Protein AF-A0A3B8QXS5-F1 (afdb_monomer_lite)

Secondary structure (DSSP, 8-state):
---SS-TTEE-EEEEEEEEBS-HHHHHHHHHHTT--SSEEE--TTSEEEEEEEEESSGGG-THHHHHHHHHHHHHTSS-BSSSSS---EEEEEESS-EESS-HHHHHHHHHHHHHTTSPPPPPGGGB-SPPPHHHHHHHHHHHHHTHHHHHHHS-GGGSS-TTSB--GGGSTTSTTHHHHHH--SHHHHHHHHTGGG---BSEE-TTTTTSSEEEETTPPP-S-HHHHHHHHHHHHHHHHHHHHHTB-SS--PEEEEEPPS-SS-TTSHHHHHHHHHTSTT-EEHHHHHHHHT--HHHHHHHHHHHHT-TT--GGGEEEEPGGGGTPPTTTTTT-S-S-EEEE-SEEEEE-SSPPBPPTTTPPP--TTTT--HHHHHHHHHHHHHHHHTTSS--

pLDDT: mean 88.72, std 9.4, range [52.22, 97.88]

Structure (mmCIF, N/CA/C/O backbone):
data_AF-A0A3B8QXS5-F1
#
_entry.id   AF-A0A3B8QXS5-F1
#
loop_
_atom_site.group_PDB
_atom_site.id
_atom_site.type_symbol
_atom_site.label_atom_id
_atom_site.label_alt_id
_atom_site.label_comp_id
_atom_site.label_asym_id
_atom_site.label_entity_id
_atom_site.label_seq_id
_atom_site.pdbx_PDB_ins_code
_atom_site.Cartn_x
_atom_site.Cartn_y
_atom_site.Cartn_z
_atom_site.occupancy
_atom_site.B_iso_or_equiv
_atom_site.auth_seq_id
_atom_site.auth_comp_id
_atom_site.auth_asym_id
_atom_site.auth_atom_id
_atom_site.pdbx_PDB_model_num
ATOM 1 N N . MET A 1 1 ? 4.090 -14.523 -16.575 1.00 54.84 1 MET A N 1
ATOM 2 C CA . MET A 1 1 ? 4.438 -14.668 -15.135 1.00 54.84 1 MET A CA 1
ATOM 3 C C . MET A 1 1 ? 3.124 -14.831 -14.377 1.00 54.84 1 MET A C 1
ATOM 5 O O . MET A 1 1 ? 2.117 -14.347 -14.871 1.00 54.84 1 MET A O 1
ATOM 9 N N . THR A 1 2 ? 3.074 -15.548 -13.253 1.00 70.25 2 THR A N 1
ATOM 10 C CA . THR A 1 2 ? 1.849 -15.606 -12.428 1.00 70.25 2 THR A CA 1
ATOM 11 C C . THR A 1 2 ? 1.679 -14.306 -11.641 1.00 70.25 2 THR A C 1
ATOM 13 O O . THR A 1 2 ? 2.674 -13.649 -11.338 1.00 70.25 2 THR A O 1
ATOM 16 N N . SER A 1 3 ? 0.433 -13.942 -11.331 1.00 84.50 3 SER A N 1
ATOM 17 C CA . SER A 1 3 ? 0.091 -12.788 -10.493 1.00 84.50 3 SER A CA 1
ATOM 18 C C . SER A 1 3 ? 0.808 -12.836 -9.138 1.00 84.50 3 SER A C 1
ATOM 20 O O . SER A 1 3 ? 1.150 -13.917 -8.646 1.00 84.50 3 SER A O 1
ATOM 22 N N . PHE A 1 4 ? 1.064 -11.666 -8.544 1.00 89.81 4 PHE A N 1
ATOM 23 C CA . PHE A 1 4 ? 1.736 -11.558 -7.243 1.00 89.81 4 PHE A CA 1
ATOM 24 C C . PHE A 1 4 ? 0.929 -12.249 -6.135 1.00 89.81 4 PHE A C 1
ATOM 26 O O . PHE A 1 4 ? 1.478 -12.956 -5.290 1.00 89.81 4 PHE A O 1
ATOM 33 N N . THR A 1 5 ? -0.388 -12.085 -6.187 1.00 89.62 5 THR A N 1
ATOM 34 C CA . THR A 1 5 ? -1.367 -12.749 -5.334 1.00 89.62 5 THR A CA 1
ATOM 35 C C . THR A 1 5 ? -2.046 -13.897 -6.073 1.00 89.62 5 THR A C 1
ATOM 37 O O . THR A 1 5 ? -2.275 -13.835 -7.282 1.00 89.62 5 THR A O 1
ATOM 40 N N . ASN A 1 6 ? -2.304 -14.997 -5.370 1.00 89.31 6 ASN A N 1
ATOM 41 C CA . ASN A 1 6 ? -3.001 -16.169 -5.894 1.00 89.31 6 ASN A CA 1
ATOM 42 C C . ASN A 1 6 ? -3.631 -16.986 -4.754 1.00 89.31 6 ASN A C 1
ATOM 44 O O . ASN A 1 6 ? -3.495 -16.660 -3.584 1.00 89.31 6 ASN A O 1
ATOM 48 N N . GLU A 1 7 ? -4.312 -18.077 -5.095 1.00 86.94 7 GLU A N 1
ATOM 49 C CA . GLU A 1 7 ? -5.015 -18.952 -4.143 1.00 86.94 7 GLU A CA 1
ATOM 50 C C . GLU A 1 7 ? -4.132 -19.624 -3.075 1.00 86.94 7 GLU A C 1
ATOM 52 O O . GLU A 1 7 ? -4.657 -20.115 -2.077 1.00 86.94 7 GLU A O 1
ATOM 57 N N . ASN A 1 8 ? -2.810 -19.650 -3.263 1.00 87.94 8 ASN A N 1
ATOM 58 C CA . ASN A 1 8 ? -1.859 -20.284 -2.347 1.00 87.94 8 ASN A CA 1
ATOM 59 C C . ASN A 1 8 ? -1.118 -19.279 -1.453 1.00 87.94 8 ASN A C 1
ATOM 61 O O . ASN A 1 8 ? -0.254 -19.689 -0.674 1.00 87.94 8 ASN A O 1
ATOM 65 N N . ASN A 1 9 ? -1.416 -17.982 -1.568 1.00 94.38 9 ASN A N 1
ATOM 66 C CA . ASN A 1 9 ? -0.779 -16.944 -0.770 1.00 94.38 9 ASN A CA 1
ATOM 67 C C . ASN A 1 9 ? -1.780 -15.878 -0.303 1.00 94.38 9 ASN A C 1
ATOM 69 O O . ASN A 1 9 ? -2.916 -15.817 -0.767 1.00 94.38 9 ASN A O 1
ATOM 73 N N . PHE A 1 10 ? -1.384 -15.061 0.673 1.00 95.69 10 PHE A N 1
ATOM 74 C CA . PHE A 1 10 ? -2.225 -13.970 1.171 1.00 95.69 10 PHE A CA 1
ATOM 75 C C . PHE A 1 10 ? -1.403 -12.749 1.579 1.00 95.69 10 PHE A C 1
ATOM 77 O O . PHE A 1 10 ? -0.229 -12.852 1.939 1.00 95.69 10 PHE A O 1
ATOM 84 N N . LEU A 1 11 ? -2.034 -11.576 1.533 1.00 96.75 11 LEU A N 1
ATOM 85 C CA . LEU A 1 11 ? -1.439 -10.324 1.998 1.00 96.75 11 LEU A CA 1
ATOM 86 C C . LEU A 1 11 ? -1.650 -10.145 3.500 1.00 96.75 11 LEU A C 1
ATOM 88 O O . LEU A 1 11 ? -2.571 -10.706 4.091 1.00 96.75 11 LEU A O 1
ATOM 92 N N . THR A 1 12 ? -0.807 -9.326 4.119 1.00 96.50 12 THR A N 1
ATOM 93 C CA . THR A 1 12 ? -0.890 -9.016 5.548 1.00 96.50 12 THR A CA 1
ATOM 94 C C . THR A 1 12 ? -1.002 -7.520 5.774 1.00 96.50 12 THR A C 1
ATOM 96 O O . THR A 1 12 ? -0.506 -6.714 4.980 1.00 96.50 12 THR A O 1
ATOM 99 N N . MET A 1 13 ? -1.668 -7.149 6.865 1.00 96.56 13 MET A N 1
ATOM 100 C CA . MET A 1 13 ? -1.785 -5.766 7.307 1.00 96.56 13 MET A CA 1
ATOM 101 C C . MET A 1 13 ? -1.474 -5.638 8.794 1.00 96.56 13 MET A C 1
ATOM 103 O O . MET A 1 13 ? -1.864 -6.487 9.583 1.00 96.56 13 MET A O 1
ATOM 107 N N . GLY A 1 14 ? -0.784 -4.571 9.180 1.00 94.44 14 GLY A N 1
ATOM 108 C CA . GLY A 1 14 ? -0.747 -4.055 10.546 1.00 94.44 14 GLY A CA 1
ATOM 109 C C . GLY A 1 14 ? -1.665 -2.840 10.685 1.00 94.44 14 GLY A C 1
ATOM 110 O O . GLY A 1 14 ? -1.988 -2.183 9.691 1.00 94.44 14 GLY A O 1
ATOM 111 N N . PHE A 1 15 ? -2.069 -2.533 11.915 1.00 95.12 15 PHE A N 1
ATOM 112 C CA . PHE A 1 15 ? -2.913 -1.380 12.225 1.00 95.12 15 PHE A CA 1
ATOM 113 C C . PHE A 1 15 ? -2.368 -0.633 13.443 1.00 95.12 15 PHE A C 1
ATOM 115 O O . PHE A 1 15 ? -2.095 -1.244 14.474 1.00 95.12 15 PHE A O 1
ATOM 122 N N . GLU A 1 16 ? -2.227 0.682 13.324 1.00 94.50 16 GLU A N 1
ATOM 123 C CA . GLU A 1 16 ? -1.897 1.582 14.429 1.00 94.50 16 GLU A CA 1
ATOM 124 C C . GLU A 1 16 ? -3.163 2.366 14.782 1.00 94.50 16 GLU A C 1
ATOM 126 O O . GLU A 1 16 ? -3.678 3.140 13.973 1.00 94.50 16 GLU A O 1
ATOM 131 N N . TRP A 1 17 ? -3.702 2.126 15.976 1.00 94.38 17 TRP A N 1
ATOM 132 C CA . TRP A 1 17 ? -4.867 2.828 16.501 1.00 94.38 17 TRP A CA 1
ATOM 133 C C . TRP A 1 17 ? -4.411 3.979 17.389 1.00 94.38 17 TRP A C 1
ATOM 135 O O . TRP A 1 17 ? -3.814 3.752 18.438 1.00 94.38 17 TRP A O 1
ATOM 145 N N . GLU A 1 18 ? -4.725 5.213 17.010 1.00 92.62 18 GLU A N 1
ATOM 146 C CA . GLU A 1 18 ? -4.396 6.386 17.820 1.00 92.62 18 GLU A CA 1
ATOM 147 C C . GLU A 1 18 ? -5.633 6.971 18.507 1.00 92.62 18 GLU A C 1
ATOM 149 O O . GLU A 1 18 ? -6.692 7.122 17.893 1.00 92.62 18 GLU A O 1
ATOM 154 N N . ALA A 1 19 ? -5.494 7.414 19.752 1.00 91.31 19 ALA A N 1
ATOM 155 C CA . ALA A 1 19 ? -6.526 8.174 20.442 1.00 91.31 19 ALA A CA 1
ATOM 156 C C . ALA A 1 19 ? -5.936 9.173 21.434 1.00 91.31 19 ALA A C 1
ATOM 158 O O . ALA A 1 19 ? -4.847 9.000 21.975 1.00 91.31 19 ALA A O 1
ATOM 159 N N . SER A 1 20 ? -6.720 10.199 21.745 1.00 90.00 20 SER A N 1
ATOM 160 C CA . SER A 1 20 ? -6.490 10.995 22.947 1.00 90.00 20 SER A CA 1
ATOM 161 C C . SER A 1 20 ? -6.937 10.215 24.177 1.00 90.00 20 SER A C 1
ATOM 163 O O . SER A 1 20 ? -7.995 9.588 24.160 1.00 90.00 20 SER A O 1
ATOM 165 N N . GLY A 1 21 ? -6.143 10.242 25.247 1.00 88.94 21 GLY A N 1
ATOM 166 C CA . GLY A 1 21 ? -6.468 9.519 26.472 1.00 88.94 21 GLY A CA 1
ATOM 167 C C . GLY A 1 21 ? -5.244 9.131 27.291 1.00 88.94 21 GLY A C 1
ATOM 168 O O . GLY A 1 21 ? -4.134 9.609 27.061 1.00 88.94 21 GLY A O 1
ATOM 169 N N . SER A 1 22 ? -5.468 8.267 28.280 1.00 91.69 22 SER A N 1
ATOM 170 C CA . SER A 1 22 ? -4.440 7.799 29.207 1.00 91.69 22 SER A CA 1
ATOM 171 C C . SER A 1 22 ? -3.844 6.469 28.750 1.00 91.69 22 SER A C 1
ATOM 173 O O . SER A 1 22 ? -4.495 5.427 28.824 1.00 91.69 22 SER A O 1
ATOM 175 N N . THR A 1 23 ? -2.559 6.469 28.389 1.00 94.88 23 THR A N 1
ATOM 176 C CA . THR A 1 23 ? -1.793 5.242 28.106 1.00 94.88 23 THR A CA 1
ATOM 177 C C . THR A 1 23 ? -1.853 4.250 29.275 1.00 94.88 23 THR A C 1
ATOM 179 O O . THR A 1 23 ? -1.897 3.038 29.081 1.00 94.88 23 THR A O 1
ATOM 182 N N . THR A 1 24 ? -1.880 4.751 30.514 1.00 95.31 24 THR A N 1
ATOM 183 C CA . THR A 1 24 ? -1.968 3.924 31.729 1.00 95.31 24 THR A CA 1
ATOM 184 C C . THR A 1 24 ? -3.320 3.226 31.854 1.00 95.31 24 THR A C 1
ATOM 186 O O . THR A 1 24 ? -3.377 2.085 32.310 1.00 95.31 24 THR A O 1
ATOM 189 N N . GLU A 1 25 ? -4.405 3.901 31.475 1.00 95.44 25 GLU A N 1
ATOM 190 C CA . GLU A 1 25 ? -5.755 3.331 31.491 1.00 95.44 25 GLU A CA 1
ATOM 191 C C . GLU A 1 25 ? -5.892 2.235 30.435 1.00 95.44 25 GLU A C 1
ATOM 193 O O . GLU A 1 25 ? -6.309 1.130 30.769 1.00 95.44 25 GLU A O 1
ATOM 198 N N . VAL A 1 26 ? -5.418 2.496 29.213 1.00 96.38 26 VAL A N 1
ATOM 199 C CA . VAL A 1 26 ? -5.392 1.511 28.121 1.00 96.38 26 VAL A CA 1
ATOM 200 C C . VAL A 1 26 ? -4.567 0.278 28.501 1.00 96.38 26 VAL A C 1
ATOM 202 O O . VAL A 1 26 ? -5.065 -0.842 28.419 1.00 96.38 26 VAL A O 1
ATOM 205 N N . ARG A 1 27 ? -3.338 0.455 29.014 1.00 97.06 27 ARG A N 1
ATOM 206 C CA . ARG A 1 27 ? -2.502 -0.673 29.475 1.00 97.06 27 ARG A CA 1
ATOM 207 C C . ARG A 1 27 ? -3.154 -1.472 30.602 1.00 97.06 27 ARG A C 1
ATOM 209 O O . ARG A 1 27 ? -2.993 -2.687 30.656 1.00 97.06 27 ARG A O 1
ATOM 216 N N . ARG A 1 28 ? -3.858 -0.803 31.523 1.00 97.19 28 ARG A N 1
ATOM 217 C CA . ARG A 1 28 ? -4.600 -1.477 32.597 1.00 97.19 28 ARG A CA 1
ATOM 218 C C . ARG A 1 28 ? -5.730 -2.321 32.017 1.00 97.19 28 ARG A C 1
ATOM 220 O O . ARG A 1 28 ? -5.799 -3.491 32.355 1.00 97.19 28 ARG A O 1
ATOM 227 N N . ALA A 1 29 ? -6.555 -1.745 31.146 1.00 97.69 29 ALA A N 1
ATOM 228 C CA . ALA A 1 29 ? -7.689 -2.436 30.540 1.00 97.69 29 ALA A CA 1
ATOM 229 C C . ALA A 1 29 ? -7.256 -3.674 29.742 1.00 97.69 29 ALA A C 1
ATOM 231 O O . ALA A 1 29 ? -7.841 -4.737 29.911 1.00 97.69 29 ALA A O 1
ATOM 232 N N . LEU A 1 30 ? -6.191 -3.557 28.941 1.00 97.88 30 LEU A N 1
ATOM 233 C CA . LEU A 1 30 ? -5.631 -4.681 28.185 1.00 97.88 30 LEU A CA 1
ATOM 234 C C . LEU A 1 30 ? -5.125 -5.793 29.109 1.00 97.88 30 LEU A C 1
ATOM 236 O O . LEU A 1 30 ? -5.495 -6.949 28.936 1.00 97.88 30 LEU A O 1
ATOM 240 N N . ARG A 1 31 ? -4.350 -5.445 30.144 1.00 97.12 31 ARG A N 1
ATOM 241 C CA . ARG A 1 31 ? -3.854 -6.425 31.121 1.00 97.12 31 ARG A CA 1
ATOM 242 C C . ARG A 1 31 ? -4.990 -7.109 31.883 1.00 97.12 31 ARG A C 1
ATOM 244 O O . ARG A 1 31 ? -4.930 -8.309 32.112 1.00 97.12 31 ARG A O 1
ATOM 251 N N . ASP A 1 32 ? -6.006 -6.355 32.296 1.00 97.88 32 ASP A N 1
ATOM 252 C CA . ASP A 1 32 ? -7.145 -6.896 33.044 1.00 97.88 32 ASP A CA 1
ATOM 253 C C . ASP A 1 32 ? -8.024 -7.812 32.158 1.00 97.88 32 ASP A C 1
ATOM 255 O O . ASP A 1 32 ? -8.739 -8.664 32.684 1.00 97.88 32 ASP A O 1
ATOM 259 N N . ALA A 1 33 ? -7.928 -7.677 30.829 1.00 97.62 33 ALA A N 1
ATOM 260 C CA . ALA A 1 33 ? -8.548 -8.547 29.829 1.00 97.62 33 ALA A CA 1
ATOM 261 C C . ALA A 1 33 ? -7.629 -9.678 29.314 1.00 97.62 33 ALA A C 1
ATOM 263 O O . ALA A 1 33 ? -8.019 -10.383 28.388 1.00 97.62 33 ALA A O 1
ATOM 264 N N . ASP A 1 34 ? -6.433 -9.851 29.891 1.00 96.94 34 ASP A N 1
ATOM 265 C CA . ASP A 1 34 ? -5.418 -10.830 29.458 1.00 96.94 34 ASP A CA 1
ATOM 266 C C . ASP A 1 34 ? -4.972 -10.656 27.990 1.00 96.94 34 ASP A C 1
ATOM 268 O O . ASP A 1 34 ? -4.706 -11.609 27.259 1.00 96.94 34 ASP A O 1
ATOM 272 N N . ILE A 1 35 ? -4.903 -9.399 27.539 1.00 97.56 35 ILE A N 1
ATOM 273 C CA . ILE A 1 35 ? -4.432 -9.018 26.206 1.00 97.56 35 ILE A CA 1
ATOM 274 C C . ILE A 1 35 ? -3.008 -8.475 26.320 1.00 97.56 35 ILE A C 1
ATOM 276 O O . ILE A 1 35 ? -2.779 -7.348 26.761 1.00 97.56 35 ILE A O 1
ATOM 280 N N . ASP A 1 36 ? -2.048 -9.287 25.891 1.00 96.38 36 ASP A N 1
ATOM 281 C CA . ASP A 1 36 ? -0.605 -9.028 25.955 1.00 96.38 36 ASP A CA 1
ATOM 282 C C . ASP A 1 36 ? 0.080 -9.023 24.575 1.00 96.38 36 ASP A C 1
ATOM 284 O O . ASP A 1 36 ? 1.296 -8.878 24.472 1.00 96.38 36 ASP A O 1
ATOM 288 N N . TRP A 1 37 ? -0.705 -9.157 23.507 1.00 96.50 37 TRP A N 1
ATOM 289 C CA . TRP A 1 37 ? -0.242 -9.301 22.125 1.00 96.50 37 TRP A CA 1
ATOM 290 C C . TRP A 1 37 ? -0.372 -8.013 21.296 1.00 96.50 37 TRP A C 1
ATOM 292 O O . TRP A 1 37 ? -0.287 -8.061 20.073 1.00 96.50 37 TRP A O 1
ATOM 302 N N . VAL A 1 38 ? -0.553 -6.855 21.938 1.00 97.75 38 VAL A N 1
ATOM 303 C CA . VAL A 1 38 ? -0.504 -5.523 21.305 1.00 97.75 38 VAL A CA 1
ATOM 304 C C . VAL A 1 38 ? 0.524 -4.639 22.005 1.00 97.75 38 VAL A C 1
ATOM 306 O O . VAL A 1 38 ? 0.749 -4.764 23.211 1.00 97.75 38 VAL A O 1
ATOM 309 N N . LYS A 1 39 ? 1.124 -3.698 21.272 1.00 96.25 39 LYS A N 1
ATOM 310 C CA . LYS A 1 39 ? 2.006 -2.676 21.855 1.00 96.25 39 LYS A CA 1
ATOM 311 C C . LYS A 1 39 ? 1.216 -1.416 22.158 1.00 96.25 39 LYS A C 1
ATOM 313 O O . LYS A 1 39 ? 0.368 -1.013 21.375 1.00 96.25 39 LYS A O 1
ATOM 318 N N . VAL A 1 40 ? 1.511 -0.788 23.293 1.00 95.88 40 VAL A N 1
ATOM 319 C CA . VAL A 1 40 ? 0.907 0.492 23.680 1.00 95.88 40 VAL A CA 1
ATOM 320 C C . VAL A 1 40 ? 2.007 1.524 23.849 1.00 95.88 40 VAL A C 1
ATOM 322 O O . VAL A 1 40 ? 2.854 1.386 24.741 1.00 95.88 40 VAL A O 1
ATOM 325 N N . GLU A 1 41 ? 1.950 2.580 23.054 1.00 93.31 41 GLU A N 1
ATOM 326 C CA . GLU A 1 41 ? 2.920 3.665 23.018 1.00 93.31 41 GLU A CA 1
ATOM 327 C C . GLU A 1 41 ? 2.288 4.990 23.468 1.00 93.31 41 GLU A C 1
ATOM 329 O O . GLU A 1 41 ? 1.069 5.182 23.465 1.00 93.31 41 GLU A O 1
ATOM 334 N N . SER A 1 42 ? 3.139 5.890 23.963 1.00 87.62 42 SER A N 1
ATOM 335 C CA . SER A 1 42 ? 2.744 7.256 24.300 1.00 87.62 42 SER A CA 1
ATOM 336 C C . SER A 1 42 ? 3.217 8.148 23.171 1.00 87.62 42 SER A C 1
ATOM 338 O O . SER A 1 42 ? 4.414 8.382 23.038 1.00 87.62 42 SER A O 1
ATOM 340 N N . GLU A 1 43 ? 2.269 8.672 22.412 1.00 78.19 43 GLU A N 1
ATOM 341 C CA . GLU A 1 43 ? 2.532 9.437 21.200 1.00 78.19 43 GLU A CA 1
ATOM 342 C C . GLU A 1 43 ? 1.907 10.831 21.271 1.00 78.19 43 GLU A C 1
ATOM 344 O O . GLU A 1 43 ? 1.170 11.171 22.200 1.00 78.19 43 GLU A O 1
ATOM 349 N N . HIS A 1 44 ? 2.209 11.662 20.277 1.00 76.25 44 HIS A N 1
ATOM 350 C CA . HIS A 1 44 ? 1.691 13.029 20.155 1.00 76.25 44 HIS A CA 1
ATOM 351 C C . HIS A 1 44 ? 0.149 13.127 20.209 1.00 76.25 44 HIS A C 1
ATOM 353 O O . HIS A 1 44 ? -0.392 14.160 20.609 1.00 76.25 44 HIS A O 1
ATOM 359 N N . CYS A 1 45 ? -0.554 12.057 19.835 1.00 74.88 45 CYS A N 1
ATOM 360 C CA . CYS A 1 45 ? -2.009 11.932 19.869 1.00 74.88 45 CYS A CA 1
ATOM 361 C C . CYS A 1 45 ? -2.574 11.589 21.267 1.00 74.88 45 CYS A C 1
ATOM 363 O O . CYS A 1 45 ? -3.762 11.809 21.505 1.00 74.88 45 CYS A O 1
ATOM 365 N N . GLY A 1 46 ? -1.731 11.129 22.203 1.00 87.31 46 GLY A N 1
ATOM 366 C CA . GLY A 1 46 ? -2.075 10.690 23.559 1.00 87.31 46 GLY A CA 1
ATOM 367 C C . GLY A 1 46 ? -1.684 9.232 23.806 1.00 87.31 46 GLY A C 1
ATOM 368 O O . GLY A 1 46 ? -0.791 8.943 24.602 1.00 87.31 46 GLY A O 1
ATOM 369 N N . VAL A 1 47 ? -2.344 8.311 23.111 1.00 91.94 47 VAL A N 1
ATOM 370 C CA . VAL A 1 47 ? -2.056 6.876 23.137 1.00 91.94 47 VAL A CA 1
ATOM 371 C C . VAL A 1 47 ? -2.104 6.308 21.725 1.00 91.94 47 VAL A C 1
ATOM 373 O O . VAL A 1 47 ? -3.027 6.595 20.967 1.00 91.94 47 VAL A O 1
ATOM 376 N N . GLU A 1 48 ? -1.122 5.476 21.406 1.00 94.19 48 GLU A N 1
ATOM 377 C CA . GLU A 1 48 ? -1.094 4.660 20.198 1.00 94.19 48 GLU A CA 1
ATOM 378 C C . GLU A 1 48 ? -1.089 3.185 20.602 1.00 94.19 48 GLU A C 1
ATOM 380 O O . GLU A 1 48 ? -0.390 2.786 21.538 1.00 94.19 48 GLU A O 1
ATOM 385 N N . VAL A 1 49 ? -1.906 2.378 19.934 1.00 95.94 49 VAL A N 1
ATOM 386 C CA . VAL A 1 49 ? -1.938 0.927 20.093 1.00 95.94 49 VAL A CA 1
ATOM 387 C C . VAL A 1 49 ? -1.585 0.293 18.759 1.00 95.94 49 VAL A C 1
ATOM 389 O O . VAL A 1 49 ? -2.319 0.436 17.783 1.00 95.94 49 VAL A O 1
ATOM 392 N N . VAL A 1 50 ? -0.469 -0.425 18.732 1.00 96.31 50 VAL A N 1
ATOM 393 C CA . VAL A 1 50 ? 0.054 -1.080 17.536 1.00 96.31 50 VAL A CA 1
ATOM 394 C C . VAL A 1 50 ? -0.343 -2.550 17.564 1.00 96.31 50 VAL A C 1
ATOM 396 O O . VAL A 1 50 ? 0.073 -3.316 18.442 1.00 96.31 50 VAL A O 1
ATOM 399 N N . PHE A 1 51 ? -1.165 -2.938 16.594 1.00 97.00 51 PHE A N 1
ATOM 400 C CA . PHE A 1 51 ? -1.594 -4.313 16.388 1.00 97.00 51 PHE A CA 1
ATOM 401 C C . PHE A 1 51 ? -0.534 -5.084 15.591 1.00 97.00 51 PHE A C 1
ATOM 403 O O . PHE A 1 51 ? 0.071 -4.526 14.667 1.00 97.00 51 PHE A O 1
ATOM 410 N N . PRO A 1 52 ? -0.303 -6.369 15.906 1.00 96.06 52 PRO A N 1
ATOM 411 C CA . PRO A 1 52 ? 0.598 -7.187 15.113 1.00 96.06 52 PRO A CA 1
ATOM 412 C C . PRO A 1 52 ? 0.021 -7.439 13.708 1.00 96.06 52 PRO A C 1
ATOM 414 O O . PRO A 1 52 ? -1.196 -7.358 13.525 1.00 96.06 52 PRO A O 1
ATOM 417 N N . PRO A 1 53 ? 0.865 -7.760 12.710 1.00 95.75 53 PRO A N 1
ATOM 418 C CA . PRO A 1 53 ? 0.411 -8.099 11.372 1.00 95.75 53 PRO A CA 1
ATOM 419 C C . PRO A 1 53 ? -0.607 -9.241 11.389 1.00 95.75 53 PRO A C 1
ATOM 421 O O . PRO A 1 53 ? -0.359 -10.301 11.965 1.00 95.75 53 PRO A O 1
ATOM 424 N N . PHE A 1 54 ? -1.730 -9.048 10.710 1.00 97.31 54 PHE A N 1
ATOM 425 C CA . PHE A 1 54 ? -2.803 -10.022 10.557 1.00 97.31 54 PHE A CA 1
ATOM 426 C C . PHE A 1 54 ? -3.036 -10.355 9.076 1.00 97.31 54 PHE A C 1
ATOM 428 O O . PHE A 1 54 ? -2.708 -9.548 8.199 1.00 97.31 54 PHE A O 1
ATOM 435 N N . PRO A 1 55 ? -3.572 -11.549 8.770 1.00 97.19 55 PRO A N 1
ATOM 436 C CA . PRO A 1 55 ? -3.835 -11.957 7.395 1.00 97.19 55 PRO A CA 1
ATOM 437 C C . PRO A 1 55 ? -5.071 -11.245 6.820 1.00 97.19 55 PRO A C 1
ATOM 439 O O . PRO A 1 55 ? -6.050 -11.015 7.535 1.00 97.19 55 PRO A O 1
ATOM 442 N N . MET A 1 56 ? -5.030 -10.952 5.520 1.00 96.88 56 MET A N 1
ATOM 443 C CA . MET A 1 56 ? -6.156 -10.465 4.717 1.00 96.88 56 MET A CA 1
ATOM 444 C C . MET A 1 56 ? -6.662 -11.564 3.762 1.00 96.88 56 MET A C 1
ATOM 446 O O . MET A 1 56 ? -5.856 -12.386 3.323 1.00 96.88 56 MET A O 1
ATOM 450 N N . PRO A 1 57 ? -7.960 -11.590 3.402 1.00 94.00 57 PRO A N 1
ATOM 451 C CA . PRO A 1 57 ? -9.021 -10.673 3.826 1.00 94.00 57 PRO A CA 1
ATOM 452 C C . PRO A 1 57 ? -9.434 -10.885 5.289 1.00 94.00 57 PRO A C 1
ATOM 454 O O . PRO A 1 57 ? -9.539 -12.017 5.775 1.00 94.00 57 PRO A O 1
ATOM 457 N N . MET A 1 58 ? -9.703 -9.783 5.986 1.00 89.38 58 MET A N 1
ATOM 458 C CA . MET A 1 58 ? -10.010 -9.744 7.415 1.00 89.38 58 MET A CA 1
ATOM 459 C C . MET A 1 58 ? -11.291 -10.514 7.743 1.00 89.38 58 MET A C 1
ATOM 461 O O . MET A 1 58 ? -11.361 -11.170 8.779 1.00 89.38 58 MET A O 1
ATOM 465 N N . ALA A 1 59 ? -12.283 -10.492 6.848 1.00 83.06 59 ALA A N 1
ATOM 466 C CA . ALA A 1 59 ? -13.543 -11.218 7.025 1.00 83.06 59 ALA A CA 1
ATOM 467 C C . ALA A 1 59 ? -13.360 -12.741 7.198 1.00 83.06 59 ALA A C 1
ATOM 469 O O . ALA A 1 59 ? -14.202 -13.398 7.805 1.00 83.06 59 ALA A O 1
ATOM 470 N N . SER A 1 60 ? -12.260 -13.298 6.681 1.00 78.62 60 SER A N 1
ATOM 471 C CA . SER A 1 60 ? -11.938 -14.730 6.750 1.00 78.62 60 SER A CA 1
ATOM 472 C C . SER A 1 60 ? -10.975 -15.098 7.885 1.00 78.62 60 SER A C 1
ATOM 474 O O . SER A 1 60 ? -10.595 -16.260 8.028 1.00 78.62 60 SER A O 1
ATOM 476 N N . SER A 1 61 ? -10.569 -14.114 8.688 1.00 86.69 61 SER A N 1
ATOM 477 C CA . SER A 1 61 ? -9.506 -14.238 9.679 1.00 86.69 61 SER A CA 1
ATOM 478 C C . SER A 1 61 ? -10.049 -14.196 11.105 1.00 86.69 61 SER A C 1
ATOM 480 O O . SER A 1 61 ? -10.829 -13.310 11.454 1.00 86.69 61 SER A O 1
ATOM 482 N N . THR A 1 62 ? -9.552 -15.076 11.979 1.00 91.75 62 THR A N 1
ATOM 483 C CA . THR A 1 62 ? -9.822 -14.985 13.427 1.00 91.75 62 THR A CA 1
ATOM 484 C C . THR A 1 62 ? -9.246 -13.714 14.049 1.00 91.75 62 THR A C 1
ATOM 486 O O . THR A 1 62 ? -9.685 -13.309 15.122 1.00 91.75 62 THR A O 1
ATOM 489 N N . ALA A 1 63 ? -8.305 -13.043 13.373 1.00 95.50 63 ALA A N 1
ATOM 490 C CA . ALA A 1 63 ? -7.807 -11.741 13.804 1.00 95.50 63 ALA A CA 1
ATOM 491 C C . ALA A 1 63 ? -8.934 -10.709 13.914 1.00 95.50 63 ALA A C 1
ATOM 493 O O . ALA A 1 63 ? -8.865 -9.828 14.766 1.00 95.50 63 ALA A O 1
ATOM 494 N N . ARG A 1 64 ? -9.998 -10.826 13.105 1.00 95.44 64 ARG A N 1
ATOM 495 C CA . ARG A 1 64 ? -11.142 -9.915 13.184 1.00 95.44 64 ARG A CA 1
ATOM 496 C C . ARG A 1 64 ? -11.788 -9.927 14.566 1.00 95.44 64 ARG A C 1
ATOM 498 O O . ARG A 1 64 ? -12.085 -8.858 15.090 1.00 95.44 64 ARG A O 1
ATOM 505 N N . ASP A 1 65 ? -11.995 -11.103 15.147 1.00 95.88 65 ASP A N 1
ATOM 506 C CA . ASP A 1 65 ? -12.686 -11.250 16.431 1.00 95.88 65 ASP A CA 1
ATOM 507 C C . ASP A 1 65 ? -11.797 -10.831 17.613 1.00 95.88 65 ASP A C 1
ATOM 509 O O . ASP A 1 65 ? -12.265 -10.163 18.541 1.00 95.88 65 ASP A O 1
ATOM 513 N N . ASP A 1 66 ? -10.499 -11.134 17.540 1.00 97.06 66 ASP A N 1
ATOM 514 C CA . ASP A 1 66 ? -9.504 -10.672 18.515 1.00 97.06 66 ASP A CA 1
ATOM 515 C C . ASP A 1 66 ? -9.391 -9.134 18.497 1.00 97.06 66 ASP A C 1
ATOM 517 O O . ASP A 1 66 ? -9.478 -8.478 19.538 1.00 97.06 66 ASP A O 1
ATOM 521 N N . ILE A 1 67 ? -9.267 -8.529 17.308 1.00 96.94 67 ILE A N 1
ATOM 522 C CA . ILE A 1 67 ? -9.205 -7.068 17.141 1.00 96.94 67 ILE A CA 1
ATOM 523 C C . ILE A 1 67 ? -10.518 -6.423 17.587 1.00 96.94 67 ILE A C 1
ATOM 525 O O . ILE A 1 67 ? -10.489 -5.415 18.292 1.00 96.94 67 ILE A O 1
ATOM 529 N N . LYS A 1 68 ? -11.671 -7.009 17.239 1.00 96.31 68 LYS A N 1
ATOM 530 C CA . LYS A 1 68 ? -12.985 -6.537 17.696 1.00 96.31 68 LYS A CA 1
ATOM 531 C C . LYS A 1 68 ? -13.032 -6.434 19.217 1.00 96.31 68 LYS A C 1
ATOM 533 O O . LYS A 1 68 ? -13.438 -5.399 19.733 1.00 96.31 68 LYS A O 1
ATOM 538 N N . SER A 1 69 ? -12.567 -7.469 19.913 1.00 96.00 69 SER A N 1
ATOM 539 C CA . SER A 1 69 ? -12.557 -7.513 21.376 1.00 96.00 69 SER A CA 1
ATOM 540 C C . SER A 1 69 ? -11.699 -6.386 21.969 1.00 96.00 69 SER A C 1
ATOM 542 O O . SER A 1 69 ? -12.110 -5.733 22.926 1.00 96.00 69 SER A O 1
ATOM 544 N N . VAL A 1 70 ? -10.550 -6.071 21.358 1.00 96.88 70 VAL A N 1
ATOM 545 C CA . VAL A 1 70 ? -9.719 -4.915 21.750 1.00 96.88 70 VAL A CA 1
ATOM 546 C C . VAL A 1 70 ? -10.445 -3.583 21.520 1.00 96.88 70 VAL A C 1
ATOM 548 O O . VAL A 1 70 ? -10.461 -2.722 22.400 1.00 96.88 70 VAL A O 1
ATOM 551 N N . LEU A 1 71 ? -11.073 -3.397 20.358 1.00 95.50 71 LEU A N 1
ATOM 552 C CA . LEU A 1 71 ? -11.788 -2.158 20.033 1.00 95.50 71 LEU A CA 1
ATOM 553 C C . LEU A 1 71 ? -13.036 -1.942 20.908 1.00 95.50 71 LEU A C 1
ATOM 555 O O . LEU A 1 71 ? -13.345 -0.808 21.291 1.00 95.50 71 LEU A O 1
ATOM 559 N N . GLU A 1 72 ? -13.736 -3.016 21.272 1.00 95.56 72 GLU A N 1
ATOM 560 C CA . GLU A 1 72 ? -14.860 -2.979 22.211 1.00 95.56 72 GLU A CA 1
ATOM 561 C C . GLU A 1 72 ? -14.401 -2.583 23.619 1.00 95.56 72 GLU A C 1
ATOM 563 O O . GLU A 1 72 ? -15.054 -1.751 24.255 1.00 95.56 72 GLU A O 1
ATOM 568 N N . LEU A 1 73 ? -13.242 -3.077 24.077 1.00 95.81 73 LEU A N 1
ATOM 569 C CA . LEU A 1 73 ? -12.633 -2.610 25.326 1.00 95.81 73 LEU A CA 1
ATOM 570 C C . LEU A 1 73 ? -12.367 -1.104 25.274 1.00 95.81 73 LEU A C 1
ATOM 572 O O . LEU A 1 73 ? -12.737 -0.390 26.204 1.00 95.81 73 LEU A O 1
ATOM 576 N N . PHE A 1 74 ? -11.782 -0.601 24.183 1.00 94.06 74 PHE A N 1
ATOM 577 C CA . PHE A 1 74 ? -11.466 0.825 24.039 1.00 94.06 74 PHE A CA 1
ATOM 578 C C . PHE A 1 74 ? -12.710 1.710 23.979 1.00 94.06 74 PHE A C 1
ATOM 580 O O . PHE A 1 74 ? -12.688 2.815 24.514 1.00 94.06 74 PHE A O 1
ATOM 587 N N . SER A 1 75 ? -13.811 1.218 23.409 1.00 91.00 75 SER A N 1
ATOM 588 C CA . SER A 1 75 ? -15.101 1.925 23.408 1.00 91.00 75 SER A CA 1
ATOM 589 C C . SER A 1 75 ? -15.648 2.185 24.816 1.00 91.00 75 SER A C 1
ATOM 591 O O . SER A 1 75 ? -16.429 3.115 25.007 1.00 91.00 75 SER A O 1
ATOM 593 N N . GLY A 1 76 ? -15.254 1.369 25.800 1.00 90.25 76 GLY A N 1
ATOM 594 C CA . GLY A 1 76 ? -15.635 1.529 27.204 1.00 90.25 76 GLY A CA 1
ATOM 595 C C . GLY A 1 76 ? -14.714 2.440 28.023 1.00 90.25 76 GLY A C 1
ATOM 596 O O . GLY A 1 76 ? -15.015 2.699 29.188 1.00 90.25 76 GLY A O 1
ATOM 597 N N . LEU A 1 77 ? -13.599 2.909 27.454 1.00 92.25 77 LEU A N 1
ATOM 598 C CA . LEU A 1 77 ? -12.619 3.749 28.149 1.00 92.25 77 LEU A CA 1
ATOM 599 C C . LEU A 1 77 ? -12.875 5.236 27.913 1.00 92.25 77 LEU A C 1
ATOM 601 O O . LEU A 1 77 ? -13.526 5.636 26.948 1.00 92.25 77 LEU A O 1
ATOM 605 N N . ASN A 1 78 ? -12.286 6.085 28.758 1.00 89.88 78 ASN A N 1
ATOM 606 C CA . ASN A 1 78 ? -12.292 7.532 28.544 1.00 89.88 78 ASN A CA 1
ATOM 607 C C . ASN A 1 78 ? -11.215 7.959 27.524 1.00 89.88 78 ASN A C 1
ATOM 609 O O . ASN A 1 78 ? -10.314 8.750 27.819 1.00 89.88 78 ASN A O 1
ATOM 613 N N . VAL A 1 79 ? -11.297 7.392 26.322 1.00 88.56 79 VAL A N 1
ATOM 614 C CA . VAL A 1 79 ? -10.447 7.693 25.166 1.00 88.56 79 VAL A CA 1
ATOM 615 C C . VAL A 1 79 ? -11.285 8.332 24.066 1.00 88.56 79 VAL A C 1
ATOM 617 O O . VAL A 1 79 ? -12.490 8.110 23.976 1.00 88.56 79 VAL A O 1
ATOM 620 N N . SER A 1 80 ? -10.663 9.132 23.203 1.00 86.44 80 SER A N 1
ATOM 621 C CA . SER A 1 80 ? -11.362 9.701 22.052 1.00 86.44 80 SER A CA 1
ATOM 622 C C . SER A 1 80 ? -10.520 9.695 20.791 1.00 86.44 80 SER A C 1
ATOM 624 O O . SER A 1 80 ? -9.409 10.233 20.754 1.00 86.44 80 SER A O 1
ATOM 626 N N . VAL A 1 81 ? -11.133 9.137 19.750 1.00 80.31 81 VAL A N 1
ATOM 627 C CA . VAL A 1 81 ? -10.628 9.013 18.381 1.00 80.31 81 VAL A CA 1
ATOM 628 C C . VAL A 1 81 ? -11.037 10.189 17.476 1.00 80.31 81 VAL A C 1
ATOM 630 O O . VAL A 1 81 ? -10.511 10.326 16.376 1.00 80.31 81 VAL A O 1
ATOM 633 N N . GLU A 1 82 ? -11.940 11.074 17.929 1.00 67.38 82 GLU A N 1
ATOM 634 C CA . GLU A 1 82 ? -12.489 12.190 17.126 1.00 67.38 82 GLU A CA 1
ATOM 635 C C . GLU A 1 82 ? -12.096 13.596 17.643 1.00 67.38 82 GLU A C 1
ATOM 637 O O . GLU A 1 82 ? -12.495 14.606 17.066 1.00 67.38 82 GLU A O 1
ATOM 642 N N . ASN A 1 83 ? -11.272 13.700 18.693 1.00 53.78 83 ASN A N 1
ATOM 643 C CA . ASN A 1 83 ? -11.033 14.944 19.453 1.00 53.78 83 ASN A CA 1
ATOM 644 C C . ASN A 1 83 ? -10.154 16.029 18.785 1.00 53.78 83 ASN A C 1
ATOM 646 O O . ASN A 1 83 ? -9.665 16.926 19.467 1.00 53.78 83 ASN A O 1
ATOM 650 N N . GLY A 1 84 ? -9.909 15.987 17.475 1.00 53.78 84 GLY A N 1
ATOM 651 C CA . GLY A 1 84 ? -9.115 17.027 16.797 1.00 53.78 84 GLY A CA 1
ATOM 652 C C . GLY A 1 84 ? -7.603 17.018 17.098 1.00 53.78 84 GLY A C 1
ATOM 653 O O . GLY A 1 84 ? -6.881 17.840 16.543 1.00 53.78 84 GLY A O 1
ATOM 654 N N . ASN A 1 85 ? -7.098 16.057 17.882 1.00 55.94 85 ASN A N 1
ATOM 655 C CA . ASN A 1 85 ? -5.666 15.862 18.179 1.00 55.94 85 ASN A CA 1
ATOM 656 C C . ASN A 1 85 ? -4.897 15.108 17.073 1.00 55.94 85 ASN A C 1
ATOM 658 O O . ASN A 1 85 ? -3.872 14.493 17.337 1.00 55.94 85 ASN A O 1
ATOM 662 N N . ASN A 1 86 ? -5.383 15.146 15.829 1.00 67.75 86 ASN A N 1
ATOM 663 C CA . ASN A 1 86 ? -4.787 14.471 14.666 1.00 67.75 86 ASN A CA 1
ATOM 664 C C . ASN A 1 86 ? -4.694 12.933 14.727 1.00 67.75 86 ASN A C 1
ATOM 666 O O . ASN A 1 86 ? -4.056 12.364 13.844 1.00 67.75 86 ASN A O 1
ATOM 670 N N . CYS A 1 87 ? -5.401 12.278 15.657 1.00 78.81 87 CYS A N 1
ATOM 671 C CA . CYS A 1 87 ? -5.489 10.818 15.747 1.00 78.81 87 CYS A CA 1
ATOM 672 C C . CYS A 1 87 ? -5.809 10.175 14.381 1.00 78.81 87 CYS A C 1
ATOM 674 O O . CYS A 1 87 ? -6.765 10.565 13.692 1.00 78.81 87 CYS A O 1
ATOM 676 N N . GLY A 1 88 ? -4.972 9.232 13.966 1.00 86.50 88 GLY A N 1
ATOM 677 C CA . GLY A 1 88 ? -5.079 8.447 12.746 1.00 86.50 88 GLY A CA 1
ATOM 678 C C . GLY A 1 88 ? -5.171 6.950 13.014 1.00 86.50 88 GLY A C 1
ATOM 679 O O . GLY A 1 88 ? -4.732 6.448 14.039 1.00 86.50 88 GLY A O 1
ATOM 680 N N . GLY A 1 89 ? -5.753 6.241 12.052 1.00 90.50 89 GLY A N 1
ATOM 681 C CA . GLY A 1 89 ? -5.717 4.785 12.001 1.00 90.50 89 GLY A CA 1
ATOM 682 C C . GLY A 1 89 ? -4.784 4.358 10.878 1.00 90.50 89 GLY A C 1
ATOM 683 O O . GLY A 1 89 ? -5.268 4.168 9.758 1.00 90.50 89 GLY A O 1
ATOM 684 N N . HIS A 1 90 ? -3.469 4.315 11.114 1.00 93.06 90 HIS A N 1
ATOM 685 C CA . HIS A 1 90 ? -2.523 3.954 10.055 1.00 93.06 90 HIS A CA 1
ATOM 686 C C . HIS A 1 90 ? -2.624 2.463 9.745 1.00 93.06 90 HIS A C 1
ATOM 688 O O . HIS A 1 90 ? -2.758 1.629 10.638 1.00 93.06 90 HIS A O 1
ATOM 694 N N . VAL A 1 91 ? -2.569 2.126 8.459 1.00 95.44 91 VAL A N 1
ATOM 695 C CA . VAL A 1 91 ? -2.603 0.740 7.986 1.00 95.44 91 VAL A CA 1
ATOM 696 C C . VAL A 1 91 ? -1.288 0.433 7.292 1.00 95.44 91 VAL A C 1
ATOM 698 O O . VAL A 1 91 ? -0.870 1.175 6.409 1.00 95.44 91 VAL A O 1
ATOM 701 N N . HIS A 1 92 ? -0.654 -0.672 7.657 1.00 95.56 92 HIS A N 1
ATOM 702 C CA . HIS A 1 92 ? 0.642 -1.086 7.127 1.00 95.56 92 HIS A CA 1
ATOM 703 C C . HIS A 1 92 ? 0.474 -2.362 6.319 1.00 95.56 92 HIS A C 1
ATOM 705 O O . HIS A 1 92 ? 0.370 -3.432 6.903 1.00 95.56 92 HIS A O 1
ATOM 711 N N . LEU A 1 93 ? 0.454 -2.279 4.991 1.00 96.31 93 LEU A N 1
ATOM 712 C CA . LEU A 1 93 ? 0.411 -3.468 4.140 1.00 96.31 93 LEU A CA 1
ATOM 713 C C . LEU A 1 93 ? 1.820 -4.051 3.977 1.00 96.31 93 LEU A C 1
ATOM 715 O O . LEU A 1 93 ? 2.733 -3.326 3.581 1.00 96.31 93 LEU A O 1
ATOM 719 N N . GLY A 1 94 ? 1.993 -5.350 4.218 1.00 93.81 94 GLY A N 1
ATOM 720 C CA . GLY A 1 94 ? 3.233 -6.060 3.901 1.00 93.81 94 GLY A CA 1
ATOM 721 C C . GLY A 1 94 ? 3.590 -5.977 2.410 1.00 93.81 94 GLY A C 1
ATOM 722 O O . GLY A 1 94 ? 2.722 -6.058 1.542 1.00 93.81 94 GLY A O 1
ATOM 723 N N . ASN A 1 95 ? 4.878 -5.822 2.096 1.00 91.31 95 ASN A N 1
ATOM 724 C CA . ASN A 1 95 ? 5.382 -5.773 0.718 1.00 91.31 95 ASN A CA 1
ATOM 725 C C . ASN A 1 95 ? 5.693 -7.162 0.121 1.00 91.31 95 ASN A C 1
ATOM 727 O O . ASN A 1 95 ? 6.202 -7.248 -0.995 1.00 91.31 95 ASN A O 1
ATOM 731 N N . VAL A 1 96 ? 5.401 -8.230 0.860 1.00 91.31 96 VAL A N 1
ATOM 732 C CA . VAL A 1 96 ? 5.475 -9.637 0.447 1.00 91.31 96 VAL A CA 1
ATOM 733 C C . VAL A 1 96 ? 4.146 -10.312 0.781 1.00 91.31 96 VAL A C 1
ATOM 735 O O . VAL A 1 96 ? 3.479 -9.926 1.744 1.00 91.31 96 VAL A O 1
ATOM 738 N N . ALA A 1 97 ? 3.766 -11.320 0.002 1.00 94.69 97 ALA A N 1
ATOM 739 C CA . ALA A 1 97 ? 2.690 -12.233 0.358 1.00 94.69 97 ALA A CA 1
ATOM 740 C C . ALA A 1 97 ? 3.238 -13.364 1.242 1.00 94.69 97 ALA A C 1
ATOM 742 O O . ALA A 1 97 ? 4.416 -13.716 1.157 1.00 94.69 97 ALA A O 1
ATOM 743 N N . ILE A 1 98 ? 2.387 -13.934 2.089 1.00 95.12 98 ILE A N 1
ATOM 744 C CA . ILE A 1 98 ? 2.716 -15.095 2.918 1.00 95.12 98 ILE A CA 1
ATOM 745 C C . ILE A 1 98 ? 2.385 -16.370 2.153 1.00 95.12 98 ILE A C 1
ATOM 747 O O . ILE A 1 98 ? 1.294 -16.501 1.601 1.00 95.12 98 ILE A O 1
ATOM 751 N N . GLU A 1 99 ? 3.324 -17.309 2.152 1.00 93.69 99 GLU A N 1
ATOM 752 C CA . GLU A 1 99 ? 3.252 -18.590 1.452 1.00 93.69 99 GLU A CA 1
ATOM 753 C C . GLU A 1 99 ? 3.498 -19.745 2.429 1.00 93.69 99 GLU A C 1
ATOM 755 O O . GLU A 1 99 ? 4.101 -19.575 3.490 1.00 93.69 99 GLU A O 1
ATOM 760 N N . ASN A 1 100 ? 3.037 -20.951 2.085 1.00 93.31 100 ASN A N 1
ATOM 761 C CA . ASN A 1 100 ? 3.310 -22.181 2.847 1.00 93.31 100 ASN A CA 1
ATOM 762 C C . ASN A 1 100 ? 2.942 -22.108 4.348 1.00 93.31 100 ASN A C 1
ATOM 764 O O . ASN A 1 100 ? 3.477 -22.851 5.171 1.00 93.31 100 ASN A O 1
ATOM 768 N N . MET A 1 101 ? 2.030 -21.208 4.712 1.00 93.62 101 MET A N 1
ATOM 769 C CA . MET A 1 101 ? 1.541 -20.986 6.067 1.00 93.62 101 MET A CA 1
ATOM 770 C C . MET A 1 101 ? 0.044 -20.703 5.985 1.00 93.62 101 MET A C 1
ATOM 772 O O . MET A 1 101 ? -0.413 -20.061 5.046 1.00 93.62 101 MET A O 1
ATOM 776 N N . SER A 1 102 ? -0.742 -21.197 6.942 1.00 94.38 102 SER A N 1
ATOM 777 C CA . SER A 1 102 ? -2.167 -20.848 6.993 1.00 94.38 102 SER A CA 1
ATOM 778 C C . SER A 1 102 ? -2.364 -19.460 7.619 1.00 94.38 102 SER A C 1
ATOM 780 O O . SER A 1 102 ? -1.577 -19.088 8.495 1.00 94.38 102 SER A O 1
ATOM 782 N N . PRO A 1 103 ? -3.434 -18.721 7.264 1.00 95.50 103 PRO A N 1
ATOM 783 C CA . PRO A 1 103 ? -3.785 -17.460 7.922 1.00 95.50 103 PRO A CA 1
ATOM 784 C C . PRO A 1 103 ? -3.836 -17.565 9.454 1.00 95.50 103 PRO A C 1
ATOM 786 O O . PRO A 1 103 ? -3.310 -16.701 10.151 1.00 95.50 103 PRO A O 1
ATOM 789 N N . GLN A 1 104 ? -4.393 -18.662 9.983 1.00 95.81 104 GLN A N 1
ATOM 790 C CA . GLN A 1 104 ? -4.446 -18.915 11.425 1.00 95.81 104 GLN A CA 1
ATOM 791 C C . GLN A 1 104 ? -3.052 -19.048 12.041 1.00 95.81 104 GLN A C 1
ATOM 793 O O . GLN A 1 104 ? -2.767 -18.432 13.063 1.00 95.81 104 GLN A O 1
ATOM 798 N N . ALA A 1 105 ? -2.186 -19.863 11.431 1.00 95.62 105 ALA A N 1
ATOM 799 C CA . ALA A 1 105 ? -0.835 -20.080 11.939 1.00 95.62 105 ALA A CA 1
ATOM 800 C C . ALA A 1 105 ? -0.022 -18.779 11.923 1.00 95.62 105 ALA A C 1
ATOM 802 O O . ALA A 1 105 ? 0.685 -18.494 12.886 1.00 95.62 105 ALA A O 1
ATOM 803 N N . PHE A 1 106 ? -0.179 -17.972 10.869 1.00 96.44 106 PHE A N 1
ATOM 804 C CA . PHE A 1 106 ? 0.430 -16.649 10.793 1.00 96.44 106 PHE A CA 1
ATOM 805 C C . PHE A 1 106 ? -0.076 -15.733 11.909 1.00 96.44 106 PHE A C 1
ATOM 807 O O . PHE A 1 106 ? 0.727 -15.107 12.591 1.00 96.44 106 PHE A O 1
ATOM 814 N N . TRP A 1 107 ? -1.392 -15.682 12.142 1.00 97.31 107 TRP A N 1
ATOM 815 C CA . TRP A 1 107 ? -1.969 -14.828 13.179 1.00 97.31 107 TRP A CA 1
ATOM 816 C C . TRP A 1 107 ? -1.492 -15.186 14.592 1.00 97.31 107 TRP A C 1
ATOM 818 O O . TRP A 1 107 ? -1.115 -14.300 15.359 1.00 97.31 107 TRP A O 1
ATOM 828 N N . GLU A 1 108 ? -1.452 -16.474 14.934 1.00 97.19 108 GLU A N 1
ATOM 829 C CA . GLU A 1 108 ? -0.937 -16.907 16.238 1.00 97.19 108 GLU A CA 1
ATOM 830 C C . GLU A 1 108 ? 0.556 -16.592 16.392 1.00 97.19 108 GLU A C 1
ATOM 832 O O . GLU A 1 108 ? 0.957 -16.018 17.404 1.00 97.19 108 GLU A O 1
ATOM 837 N N . ALA A 1 109 ? 1.366 -16.849 15.359 1.00 96.69 109 ALA A N 1
ATOM 838 C CA . ALA A 1 109 ? 2.786 -16.502 15.367 1.00 96.69 109 ALA A CA 1
ATOM 839 C C . ALA A 1 109 ? 3.020 -14.982 15.484 1.00 96.69 109 ALA A C 1
ATOM 841 O O . ALA A 1 109 ? 3.938 -14.542 16.178 1.00 96.69 109 ALA A O 1
ATOM 842 N N . SER A 1 110 ? 2.166 -14.171 14.856 1.00 97.12 110 SER A N 1
ATOM 843 C CA . SER A 1 110 ? 2.176 -12.712 14.973 1.00 97.12 110 SER A CA 1
ATOM 844 C C . SER A 1 110 ? 1.885 -12.235 16.395 1.00 97.12 110 SER A C 1
ATOM 846 O O . SER A 1 110 ? 2.585 -11.349 16.892 1.00 97.12 110 SER A O 1
ATOM 848 N N . LYS A 1 111 ? 0.896 -12.831 17.075 1.00 97.75 111 LYS A N 1
ATOM 849 C CA . LYS A 1 111 ? 0.614 -12.539 18.489 1.00 97.75 111 LYS A CA 1
ATOM 850 C C . LYS A 1 111 ? 1.776 -12.961 19.389 1.00 97.75 111 LYS A C 1
ATOM 852 O O . LYS A 1 111 ? 2.187 -12.180 20.244 1.00 97.75 111 LYS A O 1
ATOM 857 N N . ASP A 1 112 ? 2.338 -14.149 19.175 1.00 97.56 112 ASP A N 1
ATOM 858 C CA . ASP A 1 112 ? 3.464 -14.665 19.963 1.00 97.56 112 ASP A CA 1
ATOM 859 C C . ASP A 1 112 ? 4.723 -13.801 19.835 1.00 97.56 112 ASP A C 1
ATOM 861 O O . ASP A 1 112 ? 5.354 -13.477 20.843 1.00 97.56 112 ASP A O 1
ATOM 865 N N . ALA A 1 113 ? 5.060 -13.354 18.621 1.00 96.31 113 ALA A N 1
ATOM 866 C CA . ALA A 1 113 ? 6.158 -12.413 18.411 1.00 96.31 113 ALA A CA 1
ATOM 867 C C . ALA A 1 113 ? 5.920 -11.095 19.170 1.00 96.31 113 ALA A C 1
ATOM 869 O O . ALA A 1 113 ? 6.827 -10.581 19.831 1.00 96.31 113 ALA A O 1
ATOM 870 N N . MET A 1 114 ? 4.680 -10.594 19.148 1.00 96.31 114 MET A N 1
ATOM 871 C CA . MET A 1 114 ? 4.321 -9.338 19.804 1.00 96.31 114 MET A CA 1
ATOM 872 C C . MET A 1 114 ? 4.391 -9.416 21.329 1.00 96.31 114 MET A C 1
ATOM 874 O O . MET A 1 114 ? 4.870 -8.471 21.957 1.00 96.31 114 MET A O 1
ATOM 878 N N . ARG A 1 115 ? 4.025 -10.559 21.923 1.00 95.88 115 ARG A N 1
ATOM 879 C CA . ARG A 1 115 ? 4.254 -10.841 23.353 1.00 95.88 115 ARG A CA 1
ATOM 880 C C . ARG A 1 115 ? 5.735 -10.788 23.721 1.00 95.88 115 ARG A C 1
ATOM 882 O O . ARG A 1 115 ? 6.093 -10.332 24.804 1.00 95.88 115 ARG A O 1
ATOM 889 N N . GLY A 1 116 ? 6.597 -11.236 22.807 1.00 93.38 116 GLY A N 1
ATOM 890 C CA . GLY A 1 116 ? 8.053 -11.127 22.920 1.00 93.38 116 GLY A CA 1
ATOM 891 C C . GLY A 1 116 ? 8.594 -9.702 22.760 1.00 93.38 116 GLY A C 1
ATOM 892 O O . GLY A 1 116 ? 9.759 -9.463 23.067 1.00 93.38 116 GLY A O 1
ATOM 893 N N . GLY A 1 117 ? 7.759 -8.751 22.330 1.00 92.19 117 GLY A N 1
ATOM 894 C CA . GLY A 1 117 ? 8.136 -7.360 22.097 1.00 92.19 117 GLY A CA 1
ATOM 895 C C . GLY A 1 117 ? 8.539 -7.045 20.657 1.00 92.19 117 GLY A C 1
ATOM 896 O O . GLY A 1 117 ? 8.947 -5.914 20.391 1.00 92.19 117 GLY A O 1
ATOM 897 N N . ASP A 1 118 ? 8.360 -7.969 19.712 1.00 92.50 118 ASP A N 1
ATOM 898 C CA . ASP A 1 118 ? 8.795 -7.836 18.317 1.00 92.50 118 ASP A CA 1
ATOM 899 C C . ASP A 1 118 ? 7.650 -8.057 17.317 1.00 92.50 118 ASP A C 1
ATOM 901 O O . ASP A 1 118 ? 6.552 -8.481 17.661 1.00 92.50 118 ASP A O 1
ATOM 905 N N . PHE A 1 119 ? 7.882 -7.709 16.054 1.00 92.44 119 PHE A N 1
ATOM 906 C CA . PHE A 1 119 ? 7.001 -8.134 14.965 1.00 92.44 119 PHE A CA 1
ATOM 907 C C . PHE A 1 119 ? 7.428 -9.518 14.472 1.00 92.44 119 PHE A C 1
ATOM 909 O O . PHE A 1 119 ? 8.602 -9.873 14.573 1.00 92.44 119 PHE A O 1
ATOM 916 N N . ILE A 1 120 ? 6.494 -10.291 13.911 1.00 92.06 120 ILE A N 1
ATOM 917 C CA . ILE A 1 120 ? 6.834 -11.575 13.291 1.00 92.06 120 ILE A CA 1
ATOM 918 C C . ILE A 1 120 ? 7.906 -11.383 12.211 1.00 92.06 120 ILE A C 1
ATOM 920 O O . ILE A 1 120 ? 7.778 -10.538 11.325 1.00 92.06 120 ILE A O 1
ATOM 924 N N . SER A 1 121 ? 8.955 -12.199 12.277 1.00 89.06 121 SER A N 1
ATOM 925 C CA . SER A 1 121 ? 9.895 -12.389 11.177 1.00 89.06 121 SER A CA 1
ATOM 926 C C . SER A 1 121 ? 9.490 -13.652 10.432 1.00 89.06 121 SER A C 1
ATOM 928 O O . SER A 1 121 ? 9.447 -14.728 11.023 1.00 89.06 121 SER A O 1
ATOM 930 N N . VAL A 1 122 ? 9.170 -13.517 9.149 1.00 85.88 122 VAL A N 1
ATOM 931 C CA . VAL A 1 122 ? 8.739 -14.635 8.305 1.00 85.88 122 VAL A CA 1
ATOM 932 C C . VAL A 1 122 ? 9.945 -15.174 7.548 1.00 85.88 122 VAL A C 1
ATOM 934 O O . VAL A 1 122 ? 10.657 -14.406 6.900 1.00 85.88 122 VAL A O 1
ATOM 937 N N . ASP A 1 123 ? 10.161 -16.484 7.621 1.00 82.62 123 ASP A N 1
ATOM 938 C CA . ASP A 1 123 ? 11.252 -17.152 6.913 1.00 82.62 123 ASP A CA 1
ATOM 939 C C . ASP A 1 123 ? 11.102 -17.034 5.388 1.00 82.62 123 ASP A C 1
ATOM 941 O O . ASP A 1 123 ? 9.995 -16.942 4.858 1.00 82.62 123 ASP A O 1
ATOM 945 N N . ASP A 1 124 ? 12.219 -17.121 4.658 1.00 82.88 124 ASP A N 1
ATOM 946 C CA . ASP A 1 124 ? 12.237 -17.052 3.186 1.00 82.88 124 ASP A CA 1
ATOM 947 C C . ASP A 1 124 ? 11.362 -18.120 2.510 1.00 82.88 124 ASP A C 1
ATOM 949 O O . ASP A 1 124 ? 10.892 -17.917 1.398 1.00 82.88 124 ASP A O 1
ATOM 953 N N . GLN A 1 125 ? 11.112 -19.248 3.181 1.00 85.31 125 GLN A N 1
ATOM 954 C CA . GLN A 1 125 ? 10.231 -20.311 2.682 1.00 85.31 125 GLN A CA 1
ATOM 955 C C . GLN A 1 125 ? 8.741 -19.983 2.847 1.00 85.31 125 GLN A C 1
ATOM 957 O O . GLN A 1 125 ? 7.898 -20.641 2.238 1.00 85.31 125 GLN A O 1
ATOM 962 N N . ASN A 1 126 ? 8.414 -18.996 3.685 1.00 89.25 126 ASN A N 1
ATOM 963 C CA . ASN A 1 126 ? 7.052 -18.607 4.029 1.00 89.25 126 ASN A CA 1
ATOM 964 C C . ASN A 1 126 ? 6.651 -17.235 3.482 1.00 89.25 126 ASN A C 1
ATOM 966 O O . ASN A 1 126 ? 5.600 -16.707 3.847 1.00 89.25 126 ASN A O 1
ATOM 970 N N . ARG A 1 127 ? 7.465 -16.650 2.604 1.00 89.62 127 ARG A N 1
ATOM 971 C CA . ARG A 1 127 ? 7.174 -15.372 1.961 1.00 89.62 127 ARG A CA 1
ATOM 972 C C . ARG A 1 127 ? 7.454 -15.436 0.469 1.00 89.62 127 ARG A C 1
ATOM 974 O O . ARG A 1 127 ? 8.412 -16.069 0.035 1.00 89.62 127 ARG A O 1
ATOM 981 N N . SER A 1 128 ? 6.650 -14.718 -0.300 1.00 88.50 128 SER A N 1
ATOM 982 C CA . SER A 1 128 ? 6.903 -14.495 -1.716 1.00 88.50 128 SER A CA 1
ATOM 983 C C . SER A 1 128 ? 8.138 -13.607 -1.926 1.00 88.50 128 SER A C 1
ATOM 985 O O . SER A 1 128 ? 8.679 -12.988 -1.002 1.00 88.50 128 SER A O 1
ATOM 987 N N . SER A 1 129 ? 8.526 -13.434 -3.192 1.00 85.94 129 SER A N 1
ATOM 988 C CA . SER A 1 129 ? 9.357 -12.286 -3.585 1.00 85.94 129 SER A CA 1
ATOM 989 C C . SER A 1 129 ? 8.665 -10.961 -3.239 1.00 85.94 129 SER A C 1
ATOM 991 O O . SER A 1 129 ? 7.455 -10.929 -3.020 1.00 85.94 129 SER A O 1
ATOM 993 N N . GLN A 1 130 ? 9.418 -9.859 -3.199 1.00 85.94 130 GLN A N 1
ATOM 994 C CA . GLN A 1 130 ? 8.832 -8.531 -3.003 1.00 85.94 130 GLN A CA 1
ATOM 995 C C . GLN A 1 130 ? 7.829 -8.186 -4.108 1.00 85.94 130 GLN A C 1
ATOM 997 O O . GLN A 1 130 ? 7.991 -8.569 -5.269 1.00 85.94 130 GLN A O 1
ATOM 1002 N N . MET A 1 131 ? 6.808 -7.426 -3.726 1.00 89.00 131 MET A N 1
ATOM 1003 C CA . MET A 1 131 ? 5.769 -6.926 -4.611 1.00 89.00 131 MET A CA 1
ATOM 1004 C C . MET A 1 131 ? 6.358 -6.193 -5.827 1.00 89.00 131 MET A C 1
ATOM 1006 O O . MET A 1 131 ? 7.235 -5.338 -5.658 1.00 89.00 131 MET A O 1
ATOM 1010 N N . PRO A 1 132 ? 5.836 -6.433 -7.045 1.00 87.62 132 PRO A N 1
ATOM 1011 C CA . PRO A 1 132 ? 6.255 -5.688 -8.222 1.00 87.62 132 PRO A CA 1
ATOM 1012 C C . PRO A 1 132 ? 5.988 -4.188 -8.070 1.00 87.62 132 PRO A C 1
ATOM 1014 O O . PRO A 1 132 ? 4.885 -3.765 -7.723 1.00 87.62 132 PRO A O 1
ATOM 1017 N N . ALA A 1 133 ? 6.963 -3.357 -8.434 1.00 88.38 133 ALA A N 1
ATOM 1018 C CA . ALA A 1 133 ? 6.821 -1.900 -8.402 1.00 88.38 133 ALA A CA 1
ATOM 1019 C C . ALA A 1 133 ? 5.648 -1.383 -9.258 1.00 88.38 133 ALA A C 1
ATOM 1021 O O . ALA A 1 133 ? 5.009 -0.389 -8.909 1.00 88.38 133 ALA A O 1
ATOM 1022 N N . GLY A 1 134 ? 5.316 -2.094 -10.343 1.00 91.56 134 GLY A N 1
ATOM 1023 C CA . GLY A 1 134 ? 4.154 -1.802 -11.185 1.00 91.56 134 GLY A CA 1
ATOM 1024 C C . GLY A 1 134 ? 2.829 -1.919 -10.433 1.00 91.56 134 GLY A C 1
ATOM 1025 O O . GLY A 1 134 ? 1.947 -1.080 -10.623 1.00 91.56 134 GLY A O 1
ATOM 1026 N N . LEU A 1 135 ? 2.721 -2.896 -9.522 1.00 94.06 135 LEU A N 1
ATOM 1027 C CA . LEU A 1 135 ? 1.539 -3.085 -8.682 1.00 94.06 135 LEU A CA 1
ATOM 1028 C C . LEU A 1 135 ? 1.337 -1.890 -7.758 1.00 94.06 135 LEU A C 1
ATOM 1030 O O . LEU A 1 135 ? 0.282 -1.257 -7.778 1.00 94.06 135 LEU A O 1
ATOM 1034 N N . LEU A 1 136 ? 2.379 -1.523 -7.010 1.00 94.50 136 LEU A N 1
ATOM 1035 C CA . LEU A 1 136 ? 2.319 -0.358 -6.136 1.00 94.50 136 LEU A CA 1
ATOM 1036 C C . LEU A 1 136 ? 2.002 0.921 -6.923 1.00 94.50 136 LEU A C 1
ATOM 1038 O O . LEU A 1 136 ? 1.173 1.724 -6.491 1.00 94.50 136 LEU A O 1
ATOM 1042 N N . LYS A 1 137 ? 2.638 1.119 -8.083 1.00 95.12 137 LYS A N 1
ATOM 1043 C CA . LYS A 1 137 ? 2.398 2.302 -8.915 1.00 95.12 1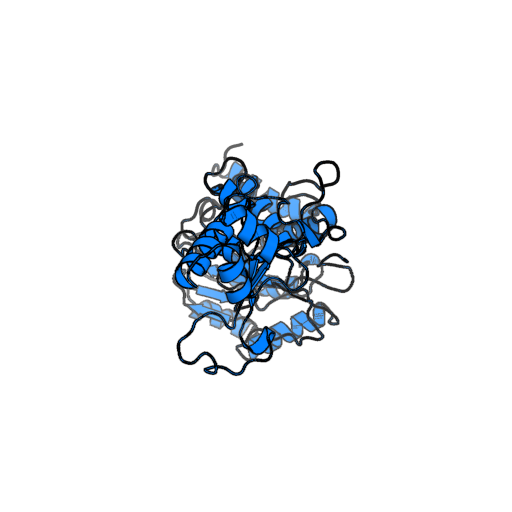37 LYS A CA 1
ATOM 1044 C C . LYS A 1 137 ? 0.938 2.388 -9.355 1.00 95.12 137 LYS A C 1
ATOM 1046 O O . LYS A 1 137 ? 0.363 3.474 -9.311 1.00 95.12 137 LYS A O 1
ATOM 1051 N N . ASP A 1 138 ? 0.312 1.278 -9.743 1.00 96.75 138 ASP A N 1
ATOM 1052 C CA . ASP A 1 138 ? -1.106 1.290 -10.110 1.00 96.75 138 ASP A CA 1
ATOM 1053 C C . ASP A 1 138 ? -2.035 1.544 -8.918 1.00 96.75 138 ASP A C 1
ATOM 1055 O O . ASP A 1 138 ? -2.987 2.315 -9.048 1.00 96.75 138 ASP A O 1
ATOM 1059 N N . VAL A 1 139 ? -1.723 1.005 -7.738 1.00 97.62 139 VAL A N 1
ATOM 1060 C CA . VAL A 1 139 ? -2.462 1.329 -6.509 1.00 97.62 139 VAL A CA 1
ATOM 1061 C C . VAL A 1 139 ? -2.375 2.823 -6.193 1.00 97.62 139 VAL A C 1
ATOM 1063 O O . VAL A 1 139 ? -3.407 3.464 -5.987 1.00 97.62 139 VAL A O 1
ATOM 1066 N N . ILE A 1 140 ? -1.176 3.413 -6.232 1.00 97.44 140 ILE A N 1
ATOM 1067 C CA . ILE A 1 140 ? -0.978 4.858 -6.026 1.00 97.44 140 ILE A CA 1
ATOM 1068 C C . ILE A 1 140 ? -1.741 5.663 -7.086 1.00 97.44 140 ILE A C 1
ATOM 1070 O O . ILE A 1 140 ? -2.380 6.660 -6.748 1.00 97.44 140 ILE A O 1
ATOM 1074 N N . ARG A 1 141 ? -1.729 5.226 -8.353 1.00 96.94 141 ARG A N 1
ATOM 1075 C CA . ARG A 1 141 ? -2.466 5.871 -9.452 1.00 96.94 141 ARG A CA 1
ATOM 1076 C C . ARG A 1 141 ? -3.967 5.912 -9.174 1.00 96.94 141 ARG A C 1
ATOM 1078 O O . ARG A 1 141 ? -4.578 6.976 -9.282 1.00 96.94 141 ARG A O 1
ATOM 1085 N N . ARG A 1 142 ? -4.555 4.771 -8.801 1.00 97.62 142 ARG A N 1
ATOM 1086 C CA . ARG A 1 142 ? -5.985 4.652 -8.472 1.00 97.62 142 ARG A CA 1
ATOM 1087 C C . ARG A 1 142 ? -6.333 5.485 -7.242 1.00 97.62 142 ARG A C 1
ATOM 1089 O O . ARG A 1 142 ? -7.299 6.244 -7.276 1.00 97.62 142 ARG A O 1
ATOM 1096 N N . TYR A 1 143 ? -5.509 5.420 -6.198 1.00 97.62 143 TYR A N 1
ATOM 1097 C CA . TYR A 1 143 ? -5.707 6.199 -4.978 1.00 97.62 143 TYR A CA 1
ATOM 1098 C C . TYR A 1 143 ? -5.664 7.709 -5.255 1.00 97.62 143 TYR A C 1
ATOM 1100 O O . TYR A 1 143 ? -6.549 8.444 -4.824 1.00 97.62 143 TYR A O 1
ATOM 1108 N N . ALA A 1 144 ? -4.681 8.180 -6.029 1.00 97.31 144 ALA A N 1
ATOM 1109 C CA . ALA A 1 144 ? -4.553 9.585 -6.406 1.00 97.31 144 ALA A CA 1
ATOM 1110 C C . ALA A 1 144 ? -5.731 10.076 -7.259 1.00 97.31 144 ALA A C 1
ATOM 1112 O O . ALA A 1 144 ? -6.276 11.146 -6.988 1.00 97.31 144 ALA A O 1
ATOM 1113 N N . LEU A 1 145 ? -6.148 9.296 -8.263 1.00 97.31 145 LEU A N 1
ATOM 1114 C CA . LEU A 1 145 ? -7.277 9.641 -9.132 1.00 97.31 145 LEU A CA 1
ATOM 1115 C C . LEU A 1 145 ? -8.587 9.782 -8.347 1.00 97.31 145 LEU A C 1
ATOM 1117 O O . LEU A 1 145 ? -9.368 10.699 -8.597 1.00 97.31 145 LEU A O 1
ATOM 1121 N N . HIS A 1 146 ? -8.811 8.889 -7.386 1.00 96.88 146 HIS A N 1
ATOM 1122 C CA . HIS A 1 146 ? -10.050 8.805 -6.615 1.00 96.88 146 HIS A CA 1
ATOM 1123 C C . HIS A 1 146 ? -9.941 9.441 -5.222 1.00 96.88 146 HIS A C 1
ATOM 1125 O O . HIS A 1 146 ? -10.821 9.269 -4.380 1.00 96.88 146 HIS A O 1
ATOM 1131 N N . GLN A 1 147 ? -8.898 10.234 -4.975 1.00 95.12 147 GLN A N 1
ATOM 1132 C CA . GLN A 1 147 ? -8.626 10.880 -3.692 1.00 95.12 147 GLN A CA 1
ATOM 1133 C C . GLN A 1 147 ? -9.813 11.692 -3.125 1.00 95.12 147 GLN A C 1
ATOM 1135 O O . GLN A 1 147 ? -10.029 11.617 -1.907 1.00 95.12 147 GLN A O 1
ATOM 1140 N N . PRO A 1 148 ? -10.605 12.444 -3.927 1.00 92.44 148 PRO A N 1
ATOM 1141 C CA . PRO A 1 148 ? -11.817 13.091 -3.426 1.00 92.44 148 PRO A CA 1
ATOM 1142 C C . PRO A 1 148 ? -12.847 12.081 -2.915 1.00 92.44 148 PRO A C 1
ATOM 1144 O O . PRO A 1 148 ? -13.312 12.226 -1.792 1.00 92.44 148 PRO A O 1
ATOM 1147 N N . GLN A 1 149 ? -13.112 11.020 -3.683 1.00 93.44 149 GLN A N 1
ATOM 1148 C CA . GLN A 1 149 ? -14.076 9.973 -3.329 1.00 93.44 149 GLN A CA 1
ATOM 1149 C C . GLN A 1 149 ? -13.646 9.230 -2.061 1.00 93.44 149 GLN A C 1
ATOM 1151 O O . GLN A 1 149 ? -14.442 9.085 -1.144 1.00 93.44 149 GLN A O 1
ATOM 1156 N N . ILE A 1 150 ? -12.366 8.861 -1.937 1.00 94.50 150 ILE A N 1
ATOM 1157 C CA . ILE A 1 150 ? -11.810 8.277 -0.701 1.00 94.50 150 ILE A CA 1
ATOM 1158 C C . ILE A 1 150 ? -12.076 9.194 0.498 1.00 94.50 150 ILE A C 1
ATOM 1160 O O . ILE A 1 150 ? -12.503 8.745 1.560 1.00 94.50 150 ILE A O 1
ATOM 1164 N N . SER A 1 151 ? -11.865 10.500 0.318 1.00 91.94 151 SER A N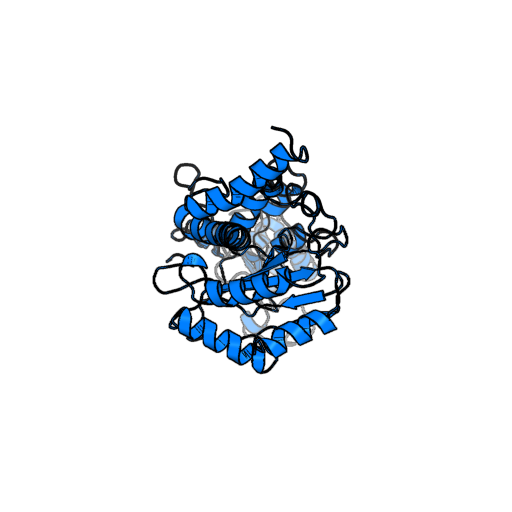 1
ATOM 1165 C CA . SER A 1 151 ? -12.065 11.480 1.386 1.00 91.94 151 SER A CA 1
ATOM 1166 C C . SER A 1 151 ? -13.529 11.585 1.825 1.00 91.94 151 SER A C 1
ATOM 1168 O O . SER A 1 151 ? -13.766 11.957 2.969 1.00 91.94 151 SER A O 1
ATOM 1170 N N . GLU A 1 152 ? -14.510 11.248 0.980 1.00 91.69 152 GLU A N 1
ATOM 1171 C CA . GLU A 1 152 ? -15.940 11.226 1.341 1.00 91.69 152 GLU A CA 1
ATOM 1172 C C . GLU A 1 152 ? -16.279 10.111 2.340 1.00 91.69 152 GLU A C 1
ATOM 1174 O O . GLU A 1 152 ? -17.145 10.295 3.197 1.00 91.69 152 GLU A O 1
ATOM 1179 N N . HIS A 1 153 ? -15.562 8.988 2.277 1.00 89.81 153 HIS A N 1
ATOM 1180 C CA . HIS A 1 153 ? -15.764 7.826 3.150 1.00 89.81 153 HIS A CA 1
ATOM 1181 C C . HIS A 1 153 ? -14.950 7.883 4.449 1.00 89.81 153 HIS A C 1
ATOM 1183 O O . HIS A 1 153 ? -15.112 7.036 5.321 1.00 89.81 153 HIS A O 1
ATOM 1189 N N . LEU A 1 154 ? -14.092 8.889 4.611 1.00 87.88 154 LEU A N 1
ATOM 1190 C CA . LEU A 1 154 ? -13.298 9.126 5.817 1.00 87.88 154 LEU A CA 1
ATOM 1191 C C . LEU A 1 154 ? -13.906 10.272 6.644 1.00 87.88 154 LEU A C 1
ATOM 1193 O O . LEU A 1 154 ? -14.682 11.065 6.110 1.00 87.88 154 LEU A O 1
ATOM 1197 N N . PRO A 1 155 ? -13.602 10.412 7.947 1.00 82.56 155 PRO A N 1
ATOM 1198 C CA . PRO A 1 155 ? -14.073 11.563 8.709 1.00 82.56 155 PRO A CA 1
ATOM 1199 C C . PRO A 1 155 ? -13.394 12.860 8.226 1.00 82.56 155 PRO A C 1
ATOM 1201 O O . PRO A 1 155 ? -12.292 12.814 7.665 1.00 82.56 155 PRO A O 1
ATOM 1204 N N . PRO A 1 156 ? -14.009 14.037 8.468 1.00 82.38 156 PRO A N 1
ATOM 1205 C CA . PRO A 1 156 ? -13.475 15.319 8.004 1.00 82.38 156 PRO A CA 1
ATOM 1206 C C . PRO A 1 156 ? -12.025 15.585 8.429 1.00 82.38 156 PRO A C 1
ATOM 1208 O O . PRO A 1 156 ? -11.254 16.126 7.644 1.00 82.38 156 PRO A O 1
ATOM 1211 N N . SER A 1 157 ? -11.621 15.134 9.621 1.00 81.62 157 SER A N 1
ATOM 1212 C CA . SER A 1 157 ? -10.250 15.270 10.139 1.00 81.62 157 SER A CA 1
ATOM 1213 C C . SER A 1 157 ? -9.186 14.548 9.303 1.00 81.62 157 SER A C 1
ATOM 1215 O O . SER A 1 157 ? -8.007 14.883 9.394 1.00 81.62 157 SER A O 1
ATOM 1217 N N . ARG A 1 158 ? -9.577 13.575 8.471 1.00 84.50 158 ARG A N 1
ATOM 1218 C CA . ARG A 1 158 ? -8.681 12.851 7.552 1.00 84.50 158 ARG A CA 1
ATOM 1219 C C . ARG A 1 158 ? -8.808 13.320 6.100 1.00 84.50 158 ARG A C 1
ATOM 1221 O O . ARG A 1 158 ? -8.061 12.880 5.224 1.00 84.50 158 ARG A O 1
ATOM 1228 N N . SER A 1 159 ? -9.722 14.250 5.829 1.00 81.88 159 SER A N 1
ATOM 1229 C CA . SER A 1 159 ? -9.853 14.899 4.526 1.00 81.88 159 SER A CA 1
ATOM 1230 C C . SER A 1 159 ? -8.874 16.071 4.448 1.00 81.88 159 SER A C 1
ATOM 1232 O O . SER A 1 159 ? -9.053 17.074 5.129 1.00 81.88 159 SER A O 1
ATOM 1234 N N . ARG A 1 160 ? -7.839 15.966 3.603 1.00 81.25 160 ARG A N 1
ATOM 1235 C CA . ARG A 1 160 ? -6.796 17.004 3.435 1.00 81.25 160 ARG A CA 1
ATOM 1236 C C . ARG A 1 160 ? -5.997 17.327 4.713 1.00 81.25 160 ARG A C 1
ATOM 1238 O O . ARG A 1 160 ? -5.607 18.473 4.928 1.00 81.25 160 ARG A O 1
ATOM 1245 N N . SER A 1 161 ? -5.730 16.319 5.542 1.00 84.56 161 SER A N 1
ATOM 1246 C CA . SER A 1 161 ? -4.899 16.464 6.745 1.00 84.56 161 SER A CA 1
ATOM 1247 C C . SER A 1 161 ? -3.437 16.757 6.396 1.00 84.56 161 SER A C 1
ATOM 1249 O O . SER A 1 161 ? -2.890 16.168 5.466 1.00 84.56 161 SER A O 1
ATOM 1251 N N . THR A 1 162 ? -2.760 17.606 7.173 1.00 86.00 162 THR A N 1
ATOM 1252 C CA . THR A 1 162 ? -1.305 17.823 7.045 1.00 86.00 162 THR A CA 1
ATOM 1253 C C . THR A 1 162 ? -0.482 16.606 7.468 1.00 86.00 162 THR A C 1
ATOM 1255 O O . THR A 1 162 ? 0.681 16.514 7.095 1.00 86.00 162 THR A O 1
ATOM 1258 N N . TRP A 1 163 ? -1.081 15.678 8.221 1.00 85.12 163 TRP A N 1
ATOM 1259 C CA . TRP A 1 163 ? -0.467 14.427 8.691 1.00 85.12 163 TRP A CA 1
ATOM 1260 C C . TRP A 1 163 ? -0.708 13.242 7.743 1.00 85.12 163 TRP A C 1
ATOM 1262 O O . TRP A 1 163 ? -0.094 12.184 7.885 1.00 85.12 163 TRP A O 1
ATOM 1272 N N . ALA A 1 164 ? -1.586 13.438 6.758 1.00 88.62 164 ALA A N 1
ATOM 1273 C CA . ALA 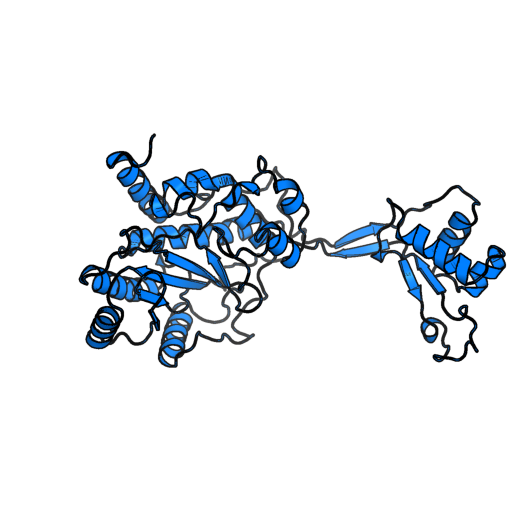A 1 164 ? -1.915 12.495 5.697 1.00 88.62 164 ALA A CA 1
ATOM 1274 C C . ALA A 1 164 ? -2.304 13.284 4.436 1.00 88.62 164 ALA A C 1
ATOM 1276 O O . ALA A 1 164 ? -3.455 13.262 3.990 1.00 88.62 164 ALA A O 1
ATOM 1277 N N . MET A 1 165 ? -1.351 14.057 3.904 1.00 91.44 165 MET A N 1
ATOM 1278 C CA . MET A 1 165 ? -1.596 14.958 2.781 1.00 91.44 165 MET A CA 1
ATOM 1279 C C . MET A 1 165 ? -2.076 14.178 1.556 1.00 91.44 165 MET A C 1
ATOM 1281 O O . MET A 1 165 ? -1.490 13.144 1.221 1.00 91.44 165 MET A O 1
ATOM 1285 N N . PRO A 1 166 ? -3.095 14.686 0.850 1.00 93.12 166 PRO A N 1
ATOM 1286 C CA . PRO A 1 166 ? -3.652 13.999 -0.298 1.00 93.12 166 PRO A CA 1
ATOM 1287 C C . PRO A 1 166 ? -2.620 13.913 -1.428 1.00 93.12 166 PRO A C 1
ATOM 1289 O O . PRO A 1 166 ? -1.699 14.733 -1.538 1.00 93.12 166 PRO A O 1
ATOM 1292 N N . ILE A 1 167 ? -2.766 12.886 -2.258 1.00 95.12 167 ILE A N 1
ATOM 1293 C CA . ILE A 1 167 ? -1.834 12.569 -3.346 1.00 95.12 167 ILE A CA 1
ATOM 1294 C C . ILE A 1 167 ? -2.453 12.782 -4.735 1.00 95.12 167 ILE A C 1
ATOM 1296 O O . ILE A 1 167 ? -1.883 12.363 -5.737 1.00 95.12 167 ILE A O 1
ATOM 1300 N N . ASP A 1 168 ? -3.567 13.516 -4.827 1.00 95.75 168 ASP A N 1
ATOM 1301 C CA . ASP A 1 168 ? -4.260 13.879 -6.077 1.00 95.75 168 ASP A CA 1
ATOM 1302 C C . ASP A 1 168 ? -3.376 14.645 -7.075 1.00 95.75 168 ASP A C 1
ATOM 1304 O O . ASP A 1 168 ? -3.612 14.620 -8.280 1.00 95.75 168 ASP A O 1
ATOM 1308 N N . ARG A 1 169 ? -2.275 15.244 -6.608 1.00 95.19 169 ARG A N 1
ATOM 1309 C CA . ARG A 1 169 ? -1.233 15.830 -7.469 1.00 95.19 169 ARG A CA 1
ATOM 1310 C C . ARG A 1 169 ? -0.583 14.836 -8.445 1.00 95.19 169 ARG A C 1
ATOM 1312 O O . ARG A 1 169 ? 0.056 15.292 -9.393 1.00 95.19 169 ARG A O 1
ATOM 1319 N N . LEU A 1 170 ? -0.702 13.529 -8.190 1.00 96.69 170 LEU A N 1
ATOM 1320 C CA . LEU A 1 170 ? -0.199 12.445 -9.043 1.00 96.69 170 LEU A CA 1
ATOM 1321 C C . LEU A 1 170 ? -1.235 11.983 -10.087 1.00 96.69 170 LEU A C 1
ATOM 1323 O O . LEU A 1 170 ? -0.870 11.317 -11.056 1.00 96.69 170 LEU A O 1
ATOM 1327 N N . ALA A 1 171 ? -2.514 12.333 -9.905 1.00 96.12 171 ALA A N 1
ATOM 1328 C CA . ALA A 1 171 ? -3.592 12.006 -10.840 1.00 96.12 171 ALA A CA 1
ATOM 1329 C C . ALA A 1 171 ? -3.378 12.694 -12.205 1.00 96.12 171 ALA A C 1
ATOM 1331 O O . ALA A 1 171 ? -2.644 13.676 -12.255 1.00 96.12 171 ALA A O 1
ATOM 1332 N N . PRO A 1 172 ? -4.047 12.273 -13.299 1.00 92.94 172 PRO A N 1
ATOM 1333 C CA . PRO A 1 172 ? -3.825 12.812 -14.650 1.00 92.94 172 PRO A CA 1
ATOM 1334 C C . PRO A 1 172 ? -3.878 14.342 -14.787 1.00 92.94 172 PRO A C 1
ATOM 1336 O O . PRO A 1 172 ? -3.147 14.926 -15.584 1.00 92.94 172 PRO A O 1
ATOM 1339 N N . SER A 1 173 ? -4.719 15.011 -13.995 1.00 90.38 173 SER A N 1
ATOM 1340 C CA . SER A 1 173 ? -4.840 16.477 -13.957 1.00 90.38 173 SER A CA 1
ATOM 1341 C C . SER A 1 173 ? -3.866 17.167 -12.991 1.00 90.38 173 SER A C 1
ATOM 1343 O O . SER A 1 173 ? -3.877 18.390 -12.861 1.00 90.38 173 SER A O 1
ATOM 1345 N N . GLY A 1 174 ? -3.071 16.396 -12.254 1.00 92.94 174 GLY A N 1
ATOM 1346 C CA . GLY A 1 174 ? -2.180 16.855 -11.203 1.00 92.94 174 GLY A CA 1
ATOM 1347 C C . GLY A 1 174 ? -0.824 17.332 -11.726 1.00 92.94 174 GLY A C 1
ATOM 1348 O O . GLY A 1 174 ? -0.312 16.880 -12.750 1.00 92.94 174 GLY A O 1
ATOM 1349 N N . ARG A 1 175 ? -0.205 18.260 -10.989 1.00 93.75 175 ARG A N 1
ATOM 1350 C CA . ARG A 1 175 ? 1.066 18.901 -11.379 1.00 93.75 175 ARG A CA 1
ATOM 1351 C C . ARG A 1 175 ? 2.265 17.946 -11.456 1.00 93.75 175 ARG A C 1
ATOM 1353 O O . ARG A 1 175 ? 3.220 18.250 -12.160 1.00 93.75 175 ARG A O 1
ATOM 1360 N N . ASP A 1 176 ? 2.222 16.833 -10.724 1.00 94.31 176 ASP A N 1
ATOM 1361 C CA . ASP A 1 176 ? 3.331 15.880 -10.613 1.00 94.31 176 ASP A CA 1
ATOM 1362 C C . ASP A 1 176 ? 3.063 14.593 -11.425 1.00 94.31 176 ASP A C 1
ATOM 1364 O O . ASP A 1 176 ? 3.890 13.684 -11.427 1.00 94.31 176 ASP A O 1
ATOM 1368 N N . HIS A 1 177 ? 1.947 14.531 -12.164 1.00 94.56 177 HIS A N 1
ATOM 1369 C CA . HIS A 1 177 ? 1.532 13.366 -12.951 1.00 94.56 177 HIS A CA 1
ATOM 1370 C C . HIS A 1 177 ? 2.610 12.872 -13.918 1.00 94.56 177 HIS A C 1
ATOM 1372 O O . HIS A 1 177 ? 2.949 11.696 -13.923 1.00 94.56 177 HIS A O 1
ATOM 1378 N N . ARG A 1 178 ? 3.204 13.778 -14.707 1.00 91.88 178 ARG A N 1
ATOM 1379 C CA . ARG A 1 178 ? 4.240 13.409 -15.688 1.00 91.88 178 ARG A CA 1
ATOM 1380 C C . ARG A 1 178 ? 5.470 12.790 -15.027 1.00 91.88 178 ARG A C 1
ATOM 1382 O O . ARG A 1 178 ? 6.013 11.829 -15.553 1.00 91.88 178 ARG A O 1
ATOM 1389 N N . ALA A 1 179 ? 5.895 13.336 -13.887 1.00 93.81 179 ALA A N 1
ATOM 1390 C CA . ALA A 1 179 ? 7.030 12.802 -13.138 1.00 93.81 179 ALA A CA 1
ATOM 1391 C C . ALA A 1 179 ? 6.697 11.432 -12.532 1.00 93.81 179 ALA A C 1
ATOM 1393 O O . ALA A 1 179 ? 7.527 10.533 -12.560 1.00 93.81 179 ALA A O 1
ATOM 1394 N N . PHE A 1 180 ? 5.472 11.263 -12.031 1.00 94.88 180 PHE A N 1
ATOM 1395 C CA . PHE A 1 180 ? 4.993 9.988 -11.507 1.00 94.88 180 PHE A CA 1
ATOM 1396 C C . PHE A 1 180 ? 4.902 8.909 -12.591 1.00 94.88 180 PHE A C 1
ATOM 1398 O O . PHE A 1 180 ? 5.377 7.797 -12.389 1.00 94.88 180 PHE A O 1
ATOM 1405 N N . GLU A 1 181 ? 4.352 9.225 -13.764 1.00 90.94 181 GLU A N 1
ATOM 1406 C CA . GLU A 1 181 ? 4.271 8.265 -14.868 1.00 90.94 181 GLU A CA 1
ATOM 1407 C C . GLU A 1 181 ? 5.650 7.916 -15.441 1.00 90.94 181 GLU A C 1
ATOM 1409 O O . GLU A 1 181 ? 5.861 6.764 -15.809 1.00 90.94 181 GLU A O 1
ATOM 1414 N N . ALA A 1 182 ? 6.609 8.845 -15.421 1.00 89.56 182 ALA A N 1
ATOM 1415 C CA . ALA A 1 182 ? 7.993 8.576 -15.816 1.00 89.56 182 ALA A CA 1
ATOM 1416 C C . ALA A 1 182 ? 8.798 7.758 -14.785 1.00 89.56 182 ALA A C 1
ATOM 1418 O O . ALA A 1 182 ? 9.839 7.219 -15.138 1.00 89.56 182 ALA A O 1
ATOM 1419 N N . ALA A 1 183 ? 8.345 7.662 -13.529 1.00 90.19 183 ALA A N 1
ATOM 1420 C CA . ALA A 1 183 ? 9.038 6.903 -12.489 1.00 90.19 183 ALA A CA 1
ATOM 1421 C C . ALA A 1 183 ? 8.915 5.388 -12.728 1.00 90.19 183 ALA A C 1
ATOM 1423 O O . ALA A 1 183 ? 7.810 4.840 -12.741 1.00 90.19 183 ALA A O 1
ATOM 1424 N N . ASP A 1 184 ? 10.039 4.708 -12.910 1.00 85.62 184 ASP A N 1
ATOM 1425 C CA . ASP A 1 184 ? 10.146 3.295 -13.297 1.00 85.62 184 ASP A CA 1
ATOM 1426 C C . ASP A 1 184 ? 10.880 2.435 -12.255 1.00 85.62 184 ASP A C 1
ATOM 1428 O O . ASP A 1 184 ? 11.137 1.255 -12.481 1.00 85.62 184 ASP A O 1
ATOM 1432 N N . THR A 1 185 ? 11.161 3.009 -11.088 1.00 84.19 185 THR A N 1
ATOM 1433 C CA . THR A 1 185 ? 11.724 2.320 -9.925 1.00 84.19 185 THR A CA 1
ATOM 1434 C C . THR A 1 185 ? 10.976 2.717 -8.661 1.00 84.19 185 THR A C 1
ATOM 1436 O O . THR A 1 185 ? 10.308 3.751 -8.601 1.00 84.19 185 THR A O 1
ATOM 1439 N N . ILE A 1 186 ? 11.110 1.923 -7.606 1.00 84.62 186 ILE A N 1
ATOM 1440 C CA . ILE A 1 186 ? 10.550 2.269 -6.299 1.00 84.62 186 ILE A CA 1
ATOM 1441 C C . ILE A 1 186 ? 11.149 3.566 -5.764 1.00 84.62 186 ILE A C 1
ATOM 1443 O O . ILE A 1 186 ? 10.424 4.399 -5.230 1.00 84.62 186 ILE A O 1
ATOM 1447 N N . GLU A 1 187 ? 12.453 3.765 -5.922 1.00 86.81 187 GLU A N 1
ATOM 1448 C CA . GLU A 1 187 ? 13.166 4.936 -5.419 1.00 86.81 187 GLU A CA 1
ATOM 1449 C C . GLU A 1 187 ? 12.692 6.210 -6.127 1.00 86.81 187 GLU A C 1
ATOM 1451 O O . GLU A 1 187 ? 12.507 7.251 -5.489 1.00 86.81 187 GLU A O 1
ATOM 1456 N N . SER A 1 188 ? 12.441 6.132 -7.438 1.00 89.81 188 SER A N 1
ATOM 1457 C CA . SER A 1 188 ? 11.882 7.250 -8.201 1.00 89.81 188 SER A CA 1
ATOM 1458 C C . SER A 1 188 ? 10.416 7.504 -7.836 1.00 89.81 188 SER A C 1
ATOM 1460 O O . SER A 1 188 ? 10.047 8.663 -7.629 1.00 89.81 188 SER A O 1
ATOM 1462 N N . ILE A 1 189 ? 9.601 6.458 -7.636 1.00 92.12 189 ILE A N 1
ATOM 1463 C CA . ILE A 1 189 ? 8.223 6.585 -7.125 1.00 92.12 189 ILE A CA 1
ATOM 1464 C C . ILE A 1 189 ? 8.226 7.245 -5.739 1.00 92.12 189 ILE A C 1
ATOM 1466 O O . ILE A 1 189 ? 7.502 8.218 -5.521 1.00 92.12 189 ILE A O 1
ATOM 1470 N N . HIS A 1 190 ? 9.073 6.771 -4.822 1.00 91.12 190 HIS A N 1
ATOM 1471 C CA . HIS A 1 190 ? 9.258 7.334 -3.488 1.00 91.12 190 HIS A CA 1
ATOM 1472 C C . HIS A 1 190 ? 9.651 8.812 -3.570 1.00 91.12 190 HIS A C 1
ATOM 1474 O O . HIS A 1 190 ? 9.035 9.644 -2.911 1.00 91.12 190 HIS A O 1
ATOM 1480 N N . SER A 1 191 ? 10.625 9.171 -4.409 1.00 90.38 191 SER A N 1
ATOM 1481 C CA . SER A 1 191 ? 11.074 10.560 -4.578 1.00 90.38 191 SER A CA 1
ATOM 1482 C C . SER A 1 191 ? 9.951 11.488 -5.059 1.00 90.38 191 SER A C 1
ATOM 1484 O O . SER A 1 191 ? 9.771 12.591 -4.534 1.00 90.38 191 SER A O 1
ATOM 1486 N N . VAL A 1 192 ? 9.130 11.026 -6.011 1.00 93.19 192 VAL A N 1
ATOM 1487 C CA . VAL A 1 192 ? 7.977 11.792 -6.501 1.00 93.19 192 VAL A CA 1
ATOM 1488 C C . VAL A 1 192 ? 6.880 11.889 -5.439 1.00 93.19 192 VAL A C 1
ATOM 1490 O O . VAL A 1 192 ? 6.270 12.955 -5.302 1.00 93.19 192 VAL A O 1
ATOM 1493 N N . LEU A 1 193 ? 6.627 10.821 -4.673 1.00 92.12 193 LEU A N 1
ATOM 1494 C CA . LEU A 1 193 ? 5.609 10.754 -3.617 1.00 92.12 193 LEU A CA 1
ATOM 1495 C C . LEU A 1 193 ? 5.981 11.584 -2.373 1.00 92.12 193 LEU A C 1
ATOM 1497 O O . LEU A 1 193 ? 5.120 12.269 -1.824 1.00 92.12 193 LEU A O 1
ATOM 1501 N N . HIS A 1 194 ? 7.256 11.606 -1.993 1.00 88.12 194 HIS A N 1
ATOM 1502 C CA . HIS A 1 194 ? 7.791 12.249 -0.788 1.00 88.12 194 HIS A CA 1
ATOM 1503 C C . HIS A 1 194 ? 8.562 13.531 -1.109 1.00 88.12 194 HIS A C 1
ATOM 1505 O O . HIS A 1 194 ? 9.713 13.720 -0.705 1.00 88.12 194 HIS A O 1
ATOM 1511 N N . ARG A 1 195 ? 7.937 14.447 -1.855 1.00 74.19 195 ARG A N 1
ATOM 1512 C CA . ARG A 1 195 ? 8.584 15.708 -2.241 1.00 74.19 195 ARG A CA 1
ATOM 1513 C C . ARG A 1 195 ? 9.097 16.452 -0.999 1.00 74.19 195 ARG A C 1
ATOM 1515 O O . ARG A 1 195 ? 8.368 16.627 -0.026 1.00 74.19 195 ARG A O 1
ATOM 1522 N N . ASN A 1 196 ? 10.344 16.922 -1.064 1.00 71.62 196 ASN A N 1
ATOM 1523 C CA . ASN A 1 196 ? 11.070 17.568 0.041 1.00 71.62 196 ASN A CA 1
ATOM 1524 C C . ASN A 1 196 ? 11.303 16.668 1.276 1.00 71.62 196 ASN A C 1
ATOM 1526 O O . ASN A 1 196 ? 11.551 17.190 2.359 1.00 71.62 196 ASN A O 1
ATOM 1530 N N . GLY A 1 197 ? 11.213 15.341 1.131 1.00 75.94 197 GLY A N 1
ATOM 1531 C CA . GLY A 1 197 ? 11.440 14.386 2.221 1.00 75.94 197 GLY A CA 1
ATOM 1532 C C . GLY A 1 197 ? 10.294 14.289 3.233 1.00 75.94 197 GLY A C 1
ATOM 1533 O O . GLY A 1 197 ? 10.501 13.804 4.338 1.00 75.94 197 GLY A O 1
ATOM 1534 N N . SER A 1 198 ? 9.089 14.770 2.901 1.00 82.50 198 SER A N 1
ATOM 1535 C CA . SER A 1 198 ? 7.935 14.667 3.804 1.00 82.50 198 SER A CA 1
ATOM 1536 C C . SER A 1 198 ? 7.358 13.253 3.815 1.00 82.50 198 SER A C 1
ATOM 1538 O O . SER A 1 198 ? 6.977 12.733 2.768 1.00 82.50 198 SER A O 1
ATOM 1540 N N . ARG A 1 199 ? 7.189 12.665 5.002 1.00 85.19 199 ARG A N 1
ATOM 1541 C CA . ARG A 1 199 ? 6.509 11.371 5.210 1.00 85.19 199 ARG A CA 1
ATOM 1542 C C . ARG A 1 199 ? 4.985 11.467 5.337 1.00 85.19 199 ARG A C 1
ATOM 1544 O O . ARG A 1 199 ? 4.281 10.467 5.284 1.00 85.19 199 ARG A O 1
ATOM 1551 N N . TYR A 1 200 ? 4.457 12.680 5.489 1.00 88.94 200 TYR A N 1
ATOM 1552 C CA . TYR A 1 200 ? 3.057 12.929 5.843 1.00 88.94 200 TYR A CA 1
ATOM 1553 C C . TYR A 1 200 ? 2.124 12.965 4.628 1.00 88.94 200 TYR A C 1
ATOM 1555 O O . TYR A 1 200 ? 1.414 13.943 4.408 1.00 88.94 200 TYR A O 1
ATOM 1563 N N . HIS A 1 201 ? 2.139 11.912 3.816 1.00 92.00 201 HIS A N 1
ATOM 1564 C CA . HIS A 1 201 ? 1.249 11.736 2.666 1.00 92.00 201 HIS A CA 1
ATOM 1565 C C . HIS A 1 201 ? 0.248 10.606 2.923 1.00 92.00 201 HIS A C 1
ATOM 1567 O O . HIS A 1 201 ? 0.481 9.754 3.770 1.00 92.00 201 HIS A O 1
ATOM 1573 N N . ALA A 1 202 ? -0.882 10.596 2.212 1.00 93.75 202 ALA A N 1
ATOM 1574 C CA . ALA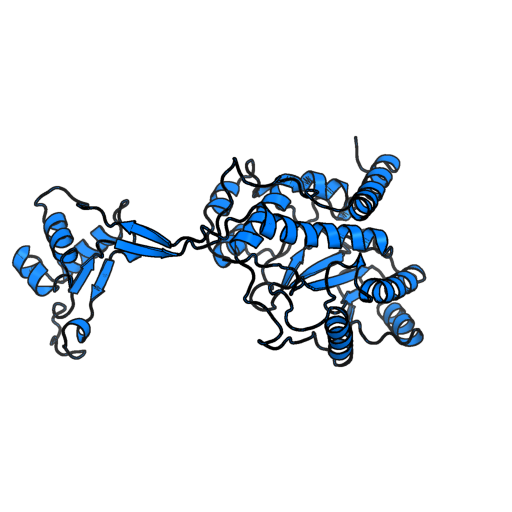 A 1 202 ? -1.919 9.573 2.369 1.00 93.75 202 ALA A CA 1
ATOM 1575 C C . ALA A 1 202 ? -1.375 8.140 2.204 1.00 93.75 202 ALA A C 1
ATOM 1577 O O . ALA A 1 202 ? -1.848 7.235 2.886 1.00 93.75 202 ALA A O 1
ATOM 1578 N N . ILE A 1 203 ? -0.355 7.974 1.354 1.00 94.75 203 ILE A N 1
ATOM 1579 C CA . ILE A 1 203 ? 0.473 6.771 1.228 1.00 94.75 203 ILE A CA 1
ATOM 1580 C C . ILE A 1 203 ? 1.924 7.165 1.518 1.00 94.75 203 ILE A C 1
ATOM 1582 O O . ILE A 1 203 ? 2.387 8.203 1.036 1.00 94.75 203 ILE A O 1
ATOM 1586 N N . CYS A 1 204 ? 2.635 6.337 2.278 1.00 91.75 204 CYS A N 1
ATOM 1587 C CA . CYS A 1 204 ? 4.029 6.516 2.645 1.00 91.75 204 CYS A CA 1
ATOM 1588 C C . CYS A 1 204 ? 4.844 5.245 2.363 1.00 91.75 204 CYS A C 1
ATOM 1590 O O . CYS A 1 204 ? 4.445 4.135 2.716 1.00 91.75 204 CYS A O 1
ATOM 1592 N N . LEU A 1 205 ? 5.994 5.422 1.708 1.00 90.56 205 LEU A N 1
ATOM 1593 C CA . LEU A 1 205 ? 6.900 4.350 1.284 1.00 90.56 205 LEU A CA 1
ATOM 1594 C C . LEU A 1 205 ? 8.241 4.364 2.030 1.00 90.56 205 LEU A C 1
ATOM 1596 O O . LEU A 1 205 ? 9.080 3.506 1.773 1.00 90.56 205 LEU A O 1
ATOM 1600 N N . GLU A 1 206 ? 8.456 5.305 2.953 1.00 79.25 206 GLU A N 1
ATOM 1601 C CA . GLU A 1 206 ? 9.733 5.489 3.666 1.00 79.25 206 GLU A CA 1
ATOM 1602 C C . GLU A 1 206 ? 10.196 4.205 4.381 1.00 79.25 206 GLU A C 1
ATOM 1604 O O . GLU A 1 206 ? 11.384 3.882 4.422 1.00 79.25 206 GLU A O 1
ATOM 1609 N N . ARG A 1 207 ? 9.239 3.430 4.903 1.00 68.81 207 ARG A N 1
ATOM 1610 C CA . ARG A 1 207 ? 9.475 2.163 5.607 1.00 68.81 207 ARG A CA 1
ATOM 1611 C C . ARG A 1 207 ? 9.249 0.924 4.739 1.00 68.81 207 ARG A C 1
ATOM 1613 O O . ARG A 1 207 ? 9.546 -0.181 5.183 1.00 68.81 207 ARG A O 1
ATOM 1620 N N . ALA A 1 208 ? 8.784 1.076 3.504 1.00 64.31 208 ALA A N 1
ATOM 1621 C CA . ALA A 1 208 ? 8.307 -0.052 2.712 1.00 64.31 208 ALA A CA 1
ATOM 1622 C C . ALA A 1 208 ? 9.407 -0.997 2.234 1.00 64.31 208 ALA A C 1
ATOM 1624 O O . ALA A 1 208 ? 9.160 -2.194 2.136 1.00 64.31 208 ALA A O 1
ATOM 1625 N N . TRP A 1 209 ? 10.630 -0.507 2.032 1.00 67.19 209 TRP A N 1
ATOM 1626 C CA . TRP A 1 209 ? 11.752 -1.347 1.596 1.00 67.19 209 TRP A CA 1
ATOM 1627 C C . TRP A 1 209 ? 12.721 -1.714 2.714 1.00 67.19 209 TRP A C 1
ATOM 1629 O O . TRP A 1 209 ? 13.266 -2.813 2.694 1.00 67.19 209 TRP A O 1
ATOM 1639 N N . ASN A 1 210 ? 12.873 -0.854 3.724 1.00 58.56 210 ASN A N 1
ATOM 1640 C CA . ASN A 1 210 ? 13.736 -1.138 4.874 1.00 58.56 210 ASN A CA 1
ATOM 1641 C C . ASN A 1 210 ? 13.020 -1.943 5.971 1.00 58.56 210 ASN A C 1
ATOM 1643 O O . ASN A 1 210 ? 13.648 -2.766 6.627 1.00 58.56 210 ASN A O 1
ATOM 1647 N N . ASN A 1 211 ? 11.708 -1.738 6.145 1.00 66.81 211 ASN A N 1
ATOM 1648 C CA . ASN A 1 211 ? 10.898 -2.374 7.193 1.00 66.81 211 ASN A CA 1
ATOM 1649 C C . ASN A 1 211 ? 9.726 -3.192 6.611 1.00 66.81 211 ASN A C 1
ATOM 1651 O O . ASN A 1 211 ? 8.852 -3.631 7.354 1.00 66.81 211 ASN A O 1
ATOM 1655 N N . GLY A 1 212 ? 9.676 -3.364 5.286 1.00 82.94 212 GLY A N 1
ATOM 1656 C CA . GLY A 1 212 ? 8.772 -4.298 4.613 1.00 82.94 212 GLY A CA 1
ATOM 1657 C C . GLY A 1 212 ? 7.298 -3.892 4.516 1.00 82.94 212 GLY A C 1
ATOM 1658 O O . GLY A 1 212 ? 6.485 -4.752 4.188 1.00 82.94 212 GLY A O 1
ATOM 1659 N N . THR A 1 213 ? 6.914 -2.636 4.796 1.00 90.81 213 THR A N 1
ATOM 1660 C CA . THR A 1 213 ? 5.491 -2.223 4.796 1.00 90.81 213 THR A CA 1
ATOM 1661 C C . THR A 1 213 ? 5.171 -0.903 4.090 1.00 90.81 213 THR A C 1
ATOM 1663 O O . THR A 1 213 ? 5.816 0.120 4.312 1.00 90.81 213 THR A O 1
ATOM 1666 N N . ILE A 1 214 ? 4.117 -0.906 3.274 1.00 94.44 214 ILE A N 1
ATOM 1667 C CA . ILE A 1 214 ? 3.517 0.287 2.666 1.00 94.44 214 ILE A CA 1
ATOM 1668 C C . ILE A 1 214 ? 2.498 0.863 3.649 1.00 94.44 214 ILE A C 1
ATOM 1670 O O . ILE A 1 214 ? 1.534 0.191 4.013 1.00 94.44 214 ILE A O 1
ATOM 1674 N N . GLU A 1 215 ? 2.696 2.108 4.070 1.00 94.88 215 GLU A N 1
ATOM 1675 C CA . GLU A 1 215 ? 1.860 2.747 5.085 1.00 94.88 215 GLU A CA 1
ATOM 1676 C C . GLU A 1 215 ? 0.772 3.616 4.436 1.00 94.88 215 GLU A C 1
ATOM 1678 O O . GLU A 1 215 ? 1.052 4.584 3.729 1.00 94.88 215 GLU A O 1
ATOM 1683 N N . PHE A 1 216 ? -0.489 3.306 4.718 1.00 95.44 216 PHE A N 1
ATOM 1684 C CA . PHE A 1 216 ? -1.657 4.114 4.393 1.00 95.44 216 PHE A CA 1
ATOM 1685 C C . PHE A 1 216 ? -2.030 4.953 5.607 1.00 95.44 216 PHE A C 1
ATOM 1687 O O . PHE A 1 216 ? -2.629 4.480 6.573 1.00 95.44 216 PHE A O 1
ATOM 1694 N N . ARG A 1 217 ? -1.697 6.239 5.539 1.00 92.62 217 ARG A N 1
ATOM 1695 C CA . ARG A 1 217 ? -1.850 7.164 6.661 1.00 92.62 217 ARG A CA 1
ATOM 1696 C C . ARG A 1 217 ? -3.253 7.743 6.758 1.00 92.62 217 ARG A C 1
ATOM 1698 O O . ARG A 1 217 ? -3.612 8.273 7.795 1.00 92.62 217 ARG A O 1
ATOM 1705 N N . GLN A 1 218 ? -4.065 7.712 5.701 1.00 90.19 218 GLN A N 1
ATOM 1706 C CA . GLN A 1 218 ? -5.330 8.461 5.683 1.00 90.19 218 GLN A CA 1
ATOM 1707 C C . GLN A 1 218 ? -6.460 7.834 6.522 1.00 90.19 218 GLN A C 1
ATOM 1709 O O . GLN A 1 218 ? -7.472 8.496 6.751 1.00 90.19 218 GLN A O 1
ATOM 1714 N N . GLY A 1 219 ? -6.291 6.606 7.019 1.00 87.44 219 GLY A N 1
ATOM 1715 C CA . GLY A 1 219 ? -7.296 5.921 7.830 1.00 87.44 219 GLY A CA 1
ATOM 1716 C C . GLY A 1 219 ? -7.674 6.683 9.102 1.00 87.44 219 GLY A C 1
ATOM 1717 O O . GLY A 1 219 ? -6.920 7.513 9.624 1.00 87.44 219 GLY A O 1
ATOM 1718 N N . ALA A 1 220 ? -8.886 6.424 9.585 1.00 85.12 220 ALA A N 1
ATOM 1719 C CA . ALA A 1 220 ? -9.379 6.961 10.844 1.00 85.12 220 ALA A CA 1
ATOM 1720 C C . ALA A 1 220 ? -9.220 5.932 11.956 1.00 85.12 220 ALA A C 1
ATOM 1722 O O . ALA A 1 220 ? -9.475 4.750 11.733 1.00 85.12 220 ALA A O 1
ATOM 1723 N N . SER A 1 221 ? -8.906 6.399 13.161 1.00 86.31 221 SER A N 1
ATOM 1724 C CA . SER A 1 221 ? -9.080 5.584 14.355 1.00 86.31 221 SER A CA 1
ATOM 1725 C C . SER A 1 221 ? -10.562 5.281 14.538 1.00 86.31 221 SER A C 1
ATOM 1727 O O . SER A 1 221 ? -11.418 6.167 14.456 1.00 86.31 221 SER A O 1
ATOM 1729 N N . LEU A 1 222 ? -10.869 4.007 14.729 1.00 84.00 222 LEU A N 1
ATOM 1730 C CA . LEU A 1 222 ? -12.222 3.487 14.840 1.00 84.00 222 LEU A CA 1
ATOM 1731 C C . LEU A 1 222 ? -12.248 2.495 15.992 1.00 84.00 222 LEU A C 1
ATOM 1733 O O . LEU A 1 222 ? -11.318 1.710 16.136 1.00 84.00 222 LEU A O 1
ATOM 1737 N N . CYS A 1 223 ? -13.316 2.524 16.785 1.00 87.88 223 CYS A N 1
ATOM 1738 C CA . CYS A 1 223 ? -13.608 1.457 17.744 1.00 87.88 223 CYS A CA 1
ATOM 1739 C C . CYS A 1 223 ? -14.700 0.497 17.229 1.00 87.88 223 CYS A C 1
ATOM 1741 O O . CYS A 1 223 ? -15.154 -0.383 17.948 1.00 87.88 223 CYS A O 1
ATOM 1743 N N . ASP A 1 224 ? -15.125 0.682 15.977 1.00 90.62 224 ASP A N 1
ATOM 1744 C CA . ASP A 1 224 ? -16.106 -0.141 15.274 1.00 90.62 224 ASP A CA 1
ATOM 1745 C C . ASP A 1 224 ? -15.363 -1.029 14.268 1.00 90.62 224 ASP A C 1
ATOM 1747 O O . ASP A 1 224 ? -14.740 -0.527 13.323 1.00 90.62 224 ASP A O 1
ATOM 1751 N N . ILE A 1 225 ? -15.416 -2.344 14.499 1.00 92.62 225 ILE A N 1
ATOM 1752 C CA . ILE A 1 225 ? -14.711 -3.331 13.682 1.00 92.62 225 ILE A CA 1
ATOM 1753 C C . ILE A 1 225 ? -15.226 -3.384 12.246 1.00 92.62 225 ILE A C 1
ATOM 1755 O O . ILE A 1 225 ? -14.430 -3.604 11.344 1.00 92.62 225 ILE A O 1
ATOM 1759 N N . ASP A 1 226 ? -16.519 -3.170 12.007 1.00 91.94 226 ASP A N 1
ATOM 1760 C CA . ASP A 1 226 ? -17.099 -3.315 10.671 1.00 91.94 226 ASP A CA 1
ATOM 1761 C C . ASP A 1 226 ? -16.670 -2.145 9.786 1.00 91.94 226 ASP A C 1
ATOM 1763 O O . ASP A 1 226 ? -16.288 -2.324 8.628 1.00 91.94 226 ASP A O 1
ATOM 1767 N N . ARG A 1 227 ? -16.607 -0.941 10.365 1.00 90.62 227 ARG A N 1
ATOM 1768 C CA . ARG A 1 227 ? -16.046 0.232 9.679 1.00 90.62 227 ARG A CA 1
ATOM 1769 C C . ARG A 1 227 ? -14.550 0.091 9.423 1.00 90.62 227 ARG A C 1
ATOM 1771 O O . ARG A 1 227 ? -14.078 0.509 8.366 1.00 90.62 227 ARG A O 1
ATOM 1778 N N . LEU A 1 228 ? -13.800 -0.447 10.390 1.00 92.31 228 LEU A N 1
ATOM 1779 C CA . LEU A 1 228 ? -12.368 -0.688 10.222 1.00 92.31 228 LEU A CA 1
ATOM 1780 C C . LEU A 1 228 ? -12.126 -1.742 9.135 1.00 92.31 228 LEU A C 1
ATOM 1782 O O . LEU A 1 228 ? -11.325 -1.505 8.236 1.00 92.31 228 LEU A O 1
ATOM 1786 N N . ALA A 1 229 ? -12.861 -2.854 9.173 1.00 94.00 229 ALA A N 1
ATOM 1787 C CA . ALA A 1 229 ? -12.780 -3.920 8.184 1.00 94.00 229 ALA A CA 1
ATOM 1788 C C . ALA A 1 229 ? -13.095 -3.398 6.779 1.00 94.00 229 ALA A C 1
ATOM 1790 O O . ALA A 1 229 ? -12.297 -3.619 5.879 1.00 94.00 229 ALA A O 1
ATOM 1791 N N . GLY A 1 230 ? -14.160 -2.609 6.594 1.00 94.38 230 GLY A N 1
ATOM 1792 C CA . GLY A 1 230 ? -14.462 -2.006 5.289 1.00 94.38 230 GLY A CA 1
ATOM 1793 C C . GLY A 1 230 ? -13.322 -1.130 4.743 1.00 94.38 230 GLY A C 1
ATOM 1794 O O . GLY A 1 230 ? -13.042 -1.143 3.545 1.00 94.38 230 GLY A O 1
ATOM 1795 N N . TRP A 1 231 ? -12.611 -0.399 5.612 1.00 94.75 231 TRP A N 1
ATOM 1796 C CA . TRP A 1 231 ? -11.426 0.374 5.221 1.00 94.75 231 TRP A CA 1
ATOM 1797 C C . TRP A 1 231 ? -10.225 -0.512 4.856 1.00 94.75 231 TRP A C 1
ATOM 1799 O O . TRP A 1 231 ? -9.558 -0.261 3.851 1.00 94.75 231 TRP A O 1
ATOM 1809 N N . LEU A 1 232 ? -9.961 -1.556 5.643 1.00 95.94 232 LEU A N 1
ATOM 1810 C CA . LEU A 1 232 ? -8.885 -2.515 5.383 1.00 95.94 232 LEU A CA 1
ATOM 1811 C C . LEU A 1 232 ? -9.139 -3.303 4.090 1.00 95.94 232 LEU A C 1
ATOM 1813 O O . LEU A 1 232 ? -8.231 -3.434 3.270 1.00 95.94 232 LEU A O 1
ATOM 1817 N N . GLU A 1 233 ? -10.374 -3.750 3.858 1.00 96.38 233 GLU A N 1
ATOM 1818 C CA . GLU A 1 233 ? -10.772 -4.461 2.639 1.00 96.38 233 GLU A CA 1
ATOM 1819 C C . GLU A 1 233 ? -10.699 -3.567 1.401 1.00 96.38 233 GLU A C 1
ATOM 1821 O O . GLU A 1 233 ? -10.273 -4.030 0.346 1.00 96.38 233 GLU A O 1
ATOM 1826 N N . LEU A 1 234 ? -11.000 -2.266 1.514 1.00 96.62 234 LEU A N 1
ATOM 1827 C CA . LEU A 1 234 ? -10.763 -1.324 0.417 1.00 96.62 234 LEU A CA 1
ATOM 1828 C C . LEU A 1 234 ? -9.284 -1.295 0.018 1.00 96.62 234 LEU A C 1
ATOM 1830 O O . LEU A 1 234 ? -8.968 -1.422 -1.164 1.00 96.62 234 LEU A O 1
ATOM 1834 N N . ILE A 1 235 ? -8.377 -1.131 0.990 1.00 97.56 235 ILE A N 1
ATOM 1835 C CA . ILE A 1 235 ? -6.932 -1.096 0.722 1.00 97.56 235 ILE A CA 1
ATOM 1836 C C . ILE A 1 235 ? -6.483 -2.432 0.130 1.00 97.56 235 ILE A C 1
ATOM 1838 O O . ILE A 1 235 ? -5.800 -2.445 -0.889 1.00 97.56 235 ILE A O 1
ATOM 1842 N N . HIS A 1 236 ? -6.889 -3.549 0.729 1.00 97.38 236 HIS A N 1
ATOM 1843 C CA . HIS A 1 236 ? -6.550 -4.894 0.275 1.00 97.38 236 HIS A CA 1
ATOM 1844 C C . HIS A 1 236 ? -7.007 -5.125 -1.171 1.00 97.38 236 HIS A C 1
ATOM 1846 O O . HIS A 1 236 ? -6.204 -5.496 -2.031 1.00 97.38 236 HIS A O 1
ATOM 1852 N N . ASN A 1 237 ? -8.263 -4.796 -1.474 1.00 97.12 237 ASN A N 1
ATOM 1853 C CA . ASN A 1 237 ? -8.844 -4.946 -2.800 1.00 97.12 237 ASN A CA 1
ATOM 1854 C C . ASN A 1 237 ? -8.183 -4.041 -3.855 1.00 97.12 237 ASN A C 1
ATOM 1856 O O . ASN A 1 237 ? -8.133 -4.416 -5.027 1.00 97.12 237 ASN A O 1
ATOM 1860 N N . LEU A 1 238 ? -7.616 -2.882 -3.487 1.00 97.62 238 LEU A N 1
ATOM 1861 C CA . LEU A 1 238 ? -6.811 -2.101 -4.435 1.00 97.62 238 LEU A CA 1
ATOM 1862 C C . LEU A 1 238 ? -5.650 -2.936 -4.986 1.00 97.62 238 LEU A C 1
ATOM 1864 O O . LEU A 1 238 ? -5.457 -2.948 -6.201 1.00 97.62 238 LEU A O 1
ATOM 1868 N N . PHE A 1 239 ? -4.931 -3.661 -4.126 1.00 97.62 239 PHE A N 1
ATOM 1869 C CA . PHE A 1 239 ? -3.823 -4.519 -4.547 1.00 97.62 239 PHE A CA 1
ATOM 1870 C C . PHE A 1 239 ? -4.317 -5.741 -5.318 1.00 97.62 239 PHE A C 1
ATOM 1872 O O . PHE A 1 239 ? -3.868 -5.944 -6.443 1.00 97.62 239 PHE A O 1
ATOM 1879 N N . ILE A 1 240 ? -5.283 -6.493 -4.779 1.00 96.62 240 ILE A N 1
ATOM 1880 C CA . ILE A 1 240 ? -5.820 -7.691 -5.449 1.00 96.62 240 ILE A CA 1
ATOM 1881 C C . ILE A 1 240 ? -6.357 -7.344 -6.842 1.00 96.62 240 ILE A C 1
ATOM 1883 O O . ILE A 1 240 ? -6.002 -7.974 -7.837 1.00 96.62 240 ILE A O 1
ATOM 1887 N N . TYR A 1 241 ? -7.169 -6.291 -6.959 1.00 97.00 241 TYR A N 1
ATOM 1888 C CA . TYR A 1 241 ? -7.751 -5.930 -8.246 1.00 97.00 241 TYR A CA 1
ATOM 1889 C C . TYR A 1 241 ? -6.702 -5.442 -9.253 1.00 97.00 241 TYR A C 1
ATOM 1891 O O . TYR A 1 241 ? -6.758 -5.796 -10.433 1.00 97.00 241 TYR A O 1
ATOM 1899 N N . SER A 1 242 ? -5.740 -4.628 -8.807 1.00 97.19 242 SER A N 1
ATOM 1900 C CA . SER A 1 242 ? -4.668 -4.149 -9.682 1.00 97.19 242 SER A CA 1
ATOM 1901 C C . SER A 1 242 ? -3.791 -5.301 -10.176 1.00 97.19 242 SER A C 1
ATOM 1903 O O . SER A 1 242 ? -3.471 -5.354 -11.364 1.00 97.19 242 SER A O 1
ATOM 1905 N N . ASP A 1 243 ? -3.471 -6.252 -9.302 1.00 95.44 243 ASP A N 1
ATOM 1906 C CA . ASP A 1 243 ? -2.646 -7.409 -9.629 1.00 95.44 243 ASP A CA 1
ATOM 1907 C C . ASP A 1 243 ? -3.318 -8.345 -10.639 1.00 95.44 243 ASP A C 1
ATOM 1909 O O . ASP A 1 243 ? -2.703 -8.716 -11.635 1.00 95.44 243 ASP A O 1
ATOM 1913 N N . HIS A 1 244 ? -4.593 -8.678 -10.435 1.00 93.50 244 HIS A N 1
ATOM 1914 C CA . HIS A 1 244 ? -5.289 -9.662 -11.267 1.00 93.50 244 HIS A CA 1
ATOM 1915 C C . HIS A 1 244 ? -5.867 -9.099 -12.571 1.00 93.50 244 HIS A C 1
ATOM 1917 O O . HIS A 1 244 ? -5.996 -9.835 -13.549 1.00 93.50 244 HIS A O 1
ATOM 1923 N N . TYR A 1 245 ? -6.253 -7.818 -12.599 1.00 94.25 245 TYR A N 1
ATOM 1924 C CA . TYR A 1 245 ? -7.056 -7.270 -13.702 1.00 94.25 245 TYR A CA 1
ATOM 1925 C C . TYR A 1 245 ? -6.432 -6.073 -14.405 1.00 94.25 245 TYR A C 1
ATOM 1927 O O . TYR A 1 245 ? -6.991 -5.596 -15.396 1.00 94.25 245 TYR A O 1
ATOM 1935 N N . ARG A 1 246 ? -5.320 -5.532 -13.899 1.00 94.25 246 ARG A N 1
ATOM 1936 C CA . ARG A 1 246 ? -4.730 -4.312 -14.464 1.00 94.25 246 ARG A CA 1
ATOM 1937 C C . ARG A 1 246 ? -3.273 -4.460 -14.859 1.00 94.25 246 ARG A C 1
ATOM 1939 O O . ARG A 1 246 ? -2.875 -3.769 -15.790 1.00 94.25 246 ARG A O 1
ATOM 1946 N N . LEU A 1 247 ? -2.507 -5.344 -14.227 1.00 92.50 247 LEU A N 1
ATOM 1947 C CA . LEU A 1 247 ? -1.128 -5.629 -14.618 1.00 92.50 247 LEU A CA 1
ATOM 1948 C C . LEU A 1 247 ? -1.035 -6.647 -15.754 1.00 92.50 247 LEU A C 1
ATOM 1950 O O . LEU A 1 247 ? -1.761 -7.638 -15.793 1.00 92.50 247 LEU A O 1
ATOM 1954 N N . ASP A 1 248 ? -0.095 -6.404 -16.662 1.00 89.94 248 ASP A N 1
ATOM 1955 C CA . ASP A 1 248 ? 0.270 -7.327 -17.727 1.00 89.94 248 ASP A CA 1
ATOM 1956 C C . ASP A 1 248 ? 1.453 -8.198 -17.281 1.00 89.94 248 ASP A C 1
ATOM 1958 O O . ASP A 1 248 ? 2.621 -7.908 -17.551 1.00 89.94 248 ASP A O 1
ATOM 1962 N N . HIS A 1 249 ? 1.142 -9.270 -16.550 1.00 81.62 249 HIS A N 1
ATOM 1963 C CA . HIS A 1 249 ? 2.141 -10.235 -16.073 1.00 81.62 249 HIS A CA 1
ATOM 1964 C C . HIS A 1 249 ? 2.736 -11.100 -17.190 1.00 81.62 249 HIS A C 1
ATOM 1966 O O . HIS A 1 249 ? 3.746 -11.775 -16.975 1.00 81.62 249 HIS A O 1
ATOM 1972 N N . ASP A 1 250 ? 2.133 -11.098 -18.378 1.00 73.31 250 ASP A N 1
ATOM 1973 C CA . ASP A 1 250 ? 2.643 -11.805 -19.556 1.00 73.31 250 ASP A CA 1
ATOM 1974 C C . ASP A 1 250 ? 3.593 -10.928 -20.378 1.00 73.31 250 ASP A C 1
ATOM 1976 O O . ASP A 1 250 ? 4.459 -11.444 -21.083 1.00 73.31 250 ASP A O 1
ATOM 1980 N N . ASN A 1 251 ? 3.475 -9.606 -20.231 1.00 64.62 251 ASN A N 1
ATOM 1981 C CA . ASN A 1 251 ? 4.284 -8.600 -20.903 1.00 64.62 251 ASN A CA 1
ATOM 1982 C C . ASN A 1 251 ? 5.121 -7.766 -19.918 1.00 64.62 251 ASN A C 1
ATOM 1984 O O . ASN A 1 251 ? 5.343 -6.569 -20.122 1.00 64.62 251 ASN A O 1
ATOM 1988 N N . SER A 1 252 ? 5.694 -8.400 -18.889 1.00 56.19 252 SER A N 1
ATOM 1989 C CA . SER A 1 252 ? 6.816 -7.842 -18.108 1.00 56.19 252 SER A CA 1
ATOM 1990 C C . SER A 1 252 ? 8.114 -7.735 -18.938 1.00 56.19 252 SER A C 1
ATOM 1992 O O . SER A 1 252 ? 9.221 -7.789 -18.406 1.00 56.19 252 SER A O 1
ATOM 1994 N N . GLY A 1 253 ? 7.960 -7.607 -20.260 1.00 52.22 253 GLY A N 1
ATOM 1995 C CA . GLY A 1 253 ? 8.931 -7.904 -21.292 1.00 52.22 253 GLY A CA 1
ATOM 1996 C C . GLY A 1 253 ? 10.217 -7.108 -21.171 1.00 52.22 253 GLY A C 1
ATOM 1997 O O . GLY A 1 253 ? 10.260 -5.968 -20.714 1.00 52.22 253 GLY A O 1
ATOM 1998 N N . MET A 1 254 ? 11.286 -7.740 -21.626 1.00 56.59 254 MET A N 1
ATOM 1999 C CA . MET A 1 254 ? 12.519 -7.051 -21.947 1.00 56.59 254 MET A CA 1
ATOM 2000 C C . MET A 1 254 ? 12.271 -6.204 -23.191 1.00 56.59 254 MET A C 1
ATOM 2002 O O . MET A 1 254 ? 11.839 -6.709 -24.227 1.00 56.59 254 MET A O 1
ATOM 2006 N N . THR A 1 255 ? 12.519 -4.906 -23.084 1.00 61.12 255 THR A N 1
ATOM 2007 C CA . THR A 1 255 ? 12.551 -4.027 -24.243 1.00 61.12 255 THR A CA 1
ATOM 2008 C C . THR A 1 255 ? 13.943 -4.111 -24.849 1.00 61.12 255 THR A C 1
ATOM 2010 O O . THR A 1 255 ? 14.943 -3.838 -24.184 1.00 61.12 255 THR A O 1
ATOM 2013 N N . VAL A 1 256 ? 14.013 -4.490 -26.123 1.00 71.00 256 VAL A N 1
ATOM 2014 C CA . VAL A 1 256 ? 15.261 -4.436 -26.884 1.00 71.00 256 VAL A CA 1
ATOM 2015 C C . VAL A 1 256 ? 15.497 -2.988 -27.298 1.00 71.00 256 VAL A C 1
ATOM 2017 O O . VAL A 1 256 ? 14.743 -2.427 -28.094 1.00 71.00 256 VAL A O 1
ATOM 2020 N N . ILE A 1 257 ? 16.544 -2.379 -26.755 1.00 80.31 257 ILE A N 1
ATOM 2021 C CA . ILE A 1 257 ? 17.001 -1.050 -27.147 1.00 80.31 257 ILE A CA 1
ATOM 2022 C C . ILE A 1 257 ? 18.082 -1.236 -28.198 1.00 80.31 257 ILE A C 1
ATOM 2024 O O . ILE A 1 257 ? 19.118 -1.839 -27.931 1.00 80.31 257 ILE A O 1
ATOM 2028 N N . GLN A 1 258 ? 17.846 -0.693 -29.386 1.00 88.69 258 GLN A N 1
ATOM 2029 C CA . GLN A 1 258 ? 18.802 -0.716 -30.487 1.00 88.69 258 GLN A CA 1
ATOM 2030 C C . GLN A 1 258 ? 19.631 0.570 -30.472 1.00 88.69 258 GLN A C 1
ATOM 2032 O O . GLN A 1 258 ? 19.076 1.663 -30.339 1.00 88.69 258 GLN A O 1
ATOM 2037 N N . SER A 1 259 ? 20.949 0.468 -30.652 1.00 88.00 259 SER A N 1
ATOM 2038 C CA . SER A 1 259 ? 21.760 1.662 -30.889 1.00 88.00 259 SER A CA 1
ATOM 2039 C C . SER A 1 259 ? 21.513 2.213 -32.293 1.00 88.00 259 SER A C 1
ATOM 2041 O O . SER A 1 259 ? 21.414 1.428 -33.249 1.00 88.00 259 SER A O 1
ATOM 2043 N N . PRO A 1 260 ? 21.444 3.549 -32.458 1.00 91.38 260 PRO A N 1
ATOM 2044 C CA . PRO A 1 260 ? 21.257 4.157 -33.769 1.00 91.38 260 PRO A CA 1
ATOM 2045 C C . PRO A 1 260 ? 22.293 3.660 -34.778 1.00 91.38 260 PRO A C 1
ATOM 2047 O O . PRO A 1 260 ? 23.467 3.513 -34.469 1.00 91.38 260 PRO A O 1
ATOM 2050 N N . GLU A 1 261 ? 21.918 3.441 -36.036 1.00 92.00 261 GLU A N 1
ATOM 2051 C CA . GLU A 1 261 ? 22.928 3.067 -37.039 1.00 92.00 261 GLU A CA 1
ATOM 2052 C C . GLU A 1 261 ? 23.967 4.176 -37.256 1.00 92.00 261 GLU A C 1
ATOM 2054 O O . GLU A 1 261 ? 25.097 3.917 -37.677 1.00 92.00 261 GLU A O 1
ATOM 2059 N N . ARG A 1 262 ? 23.591 5.427 -36.971 1.00 90.38 262 ARG A N 1
ATOM 2060 C CA . ARG A 1 262 ? 24.442 6.604 -37.106 1.00 90.38 262 ARG A CA 1
ATOM 2061 C C . ARG A 1 262 ? 23.938 7.737 -36.212 1.00 90.38 262 ARG A C 1
ATOM 2063 O O . ARG A 1 262 ? 22.791 8.140 -36.344 1.00 90.38 262 ARG A O 1
ATOM 2070 N N . LEU A 1 263 ? 24.823 8.294 -35.384 1.00 89.12 263 LEU A N 1
ATOM 2071 C CA . LEU A 1 263 ? 24.531 9.466 -34.540 1.00 89.12 263 LEU A CA 1
ATOM 2072 C C . LEU A 1 263 ? 24.941 10.797 -35.187 1.00 89.12 263 LEU A C 1
ATOM 2074 O O . LEU A 1 263 ? 24.288 11.818 -35.013 1.00 89.12 263 LEU A O 1
ATOM 2078 N N . HIS A 1 264 ? 26.033 10.798 -35.955 1.00 91.56 264 HIS A N 1
ATOM 2079 C CA . HIS A 1 264 ? 26.657 12.024 -36.457 1.00 91.56 264 HIS A CA 1
ATOM 2080 C C . HIS A 1 264 ? 26.726 12.062 -37.986 1.00 91.56 264 HIS A C 1
ATOM 2082 O O . HIS A 1 264 ? 26.485 11.075 -38.680 1.00 91.56 264 HIS A O 1
ATOM 2088 N N . ARG A 1 265 ? 27.085 13.224 -38.550 1.00 91.75 265 ARG A N 1
ATOM 2089 C CA . ARG A 1 265 ? 27.220 13.387 -40.005 1.00 91.75 265 ARG A CA 1
ATOM 2090 C C . ARG A 1 265 ? 28.205 12.360 -40.567 1.00 91.75 265 ARG A C 1
ATOM 2092 O O . ARG A 1 265 ? 29.339 12.273 -40.091 1.00 91.75 265 ARG A O 1
ATOM 2099 N N . ARG A 1 266 ? 27.793 11.668 -41.634 1.00 91.38 266 ARG A N 1
ATOM 2100 C CA . ARG A 1 266 ? 28.597 10.643 -42.311 1.00 91.38 266 ARG A CA 1
ATOM 2101 C C . ARG A 1 266 ? 30.016 11.139 -42.613 1.00 91.38 266 ARG A C 1
ATOM 2103 O O . ARG A 1 266 ? 30.181 12.210 -43.205 1.00 91.38 266 ARG A O 1
ATOM 2110 N N . GLY A 1 267 ? 31.017 10.354 -42.224 1.00 85.88 267 GLY A N 1
ATOM 2111 C CA . GLY A 1 267 ? 32.437 10.634 -42.455 1.00 85.88 267 GLY A CA 1
ATOM 2112 C C . GLY A 1 267 ? 33.028 11.746 -41.582 1.00 85.88 267 GLY A C 1
ATOM 2113 O O . GLY A 1 267 ? 34.173 12.141 -41.793 1.00 85.88 267 GLY A O 1
ATOM 2114 N N . SER A 1 268 ? 32.277 12.281 -40.614 1.00 94.31 268 SER A N 1
ATOM 2115 C CA . SER A 1 268 ? 32.870 13.096 -39.550 1.00 94.31 268 SER A CA 1
ATOM 2116 C C . SER A 1 268 ? 33.741 12.223 -38.645 1.00 94.31 268 SER A C 1
ATOM 2118 O O . SER A 1 268 ? 33.531 11.016 -38.559 1.00 94.31 268 SER A O 1
ATOM 2120 N N . ARG A 1 269 ? 34.701 12.820 -37.929 1.00 93.25 269 ARG A N 1
ATOM 2121 C CA . ARG A 1 269 ? 35.527 12.059 -36.976 1.00 93.25 269 ARG A CA 1
ATOM 2122 C C . ARG A 1 269 ? 34.673 11.349 -35.922 1.00 93.25 269 ARG A C 1
ATOM 2124 O O . ARG A 1 269 ? 34.936 10.191 -35.647 1.00 93.25 269 ARG A O 1
ATOM 2131 N N . LEU A 1 270 ? 33.627 12.001 -35.410 1.00 95.12 270 LEU A N 1
ATOM 2132 C CA . LEU A 1 270 ? 32.674 11.402 -34.469 1.00 95.12 270 LEU A CA 1
ATOM 2133 C C . LEU A 1 270 ? 31.907 10.218 -35.071 1.00 95.12 270 LEU A C 1
ATOM 2135 O O . LEU A 1 270 ? 31.748 9.210 -34.396 1.00 95.12 270 LEU A O 1
ATOM 2139 N N . ASP A 1 271 ? 31.480 10.309 -36.337 1.00 95.31 271 ASP A N 1
ATOM 2140 C CA . ASP A 1 271 ? 30.876 9.169 -37.043 1.00 95.31 271 ASP A CA 1
ATOM 2141 C C . ASP A 1 271 ? 31.884 8.020 -37.174 1.00 95.31 271 ASP A C 1
ATOM 2143 O O . ASP A 1 271 ? 31.546 6.892 -36.851 1.00 95.31 271 ASP A O 1
ATOM 2147 N N . VAL A 1 272 ? 33.142 8.294 -37.537 1.00 95.62 272 VAL A N 1
ATOM 2148 C CA . VAL A 1 272 ? 34.190 7.258 -37.601 1.00 95.62 272 VAL A CA 1
ATOM 2149 C C . VAL A 1 272 ? 34.406 6.596 -36.237 1.00 95.62 272 VAL A C 1
ATOM 2151 O O . VAL A 1 272 ? 34.360 5.373 -36.163 1.00 95.62 272 VAL A O 1
ATOM 2154 N N . VAL A 1 273 ? 34.568 7.375 -35.159 1.00 96.44 273 VAL A N 1
ATOM 2155 C CA . VAL A 1 273 ? 34.703 6.829 -33.795 1.00 96.44 273 VAL A CA 1
ATOM 2156 C C . VAL A 1 273 ? 33.488 5.976 -33.429 1.00 96.44 273 VAL A C 1
ATOM 2158 O O . VAL A 1 273 ? 33.652 4.851 -32.973 1.00 96.44 273 VAL A O 1
ATOM 2161 N N . TYR A 1 274 ? 32.274 6.474 -33.667 1.00 96.31 274 TYR A N 1
ATOM 2162 C CA . TYR A 1 274 ? 31.043 5.751 -33.356 1.00 96.31 274 TYR A CA 1
ATOM 2163 C C . TYR A 1 274 ? 30.942 4.415 -34.102 1.00 96.31 274 TYR A C 1
ATOM 2165 O O . TYR A 1 274 ? 30.673 3.387 -33.485 1.00 96.31 274 TYR A O 1
ATOM 2173 N N . GLN A 1 275 ? 31.207 4.415 -35.413 1.00 96.38 275 GLN A N 1
ATOM 2174 C CA . GLN A 1 275 ? 31.170 3.198 -36.227 1.00 96.38 275 GLN A CA 1
ATOM 2175 C C . GLN A 1 275 ? 32.242 2.192 -35.797 1.00 96.38 275 GLN A C 1
ATOM 2177 O O . GLN A 1 275 ? 31.964 0.998 -35.774 1.00 96.38 275 GLN A O 1
ATOM 2182 N N . MET A 1 276 ? 33.438 2.659 -35.420 1.00 96.00 276 MET A N 1
ATOM 2183 C CA . MET A 1 276 ? 34.488 1.794 -34.872 1.00 96.00 276 MET A CA 1
ATOM 2184 C C . MET A 1 276 ? 34.077 1.175 -33.535 1.00 96.00 276 MET A C 1
ATOM 2186 O O . MET A 1 276 ? 34.297 -0.006 -33.321 1.00 96.00 276 MET A O 1
ATOM 2190 N N . CYS A 1 277 ? 33.434 1.927 -32.641 1.00 94.88 277 CYS A N 1
ATOM 2191 C CA . CYS A 1 277 ? 32.954 1.361 -31.381 1.00 94.88 277 CYS A CA 1
ATOM 2192 C C . CYS A 1 277 ? 31.795 0.369 -31.584 1.00 94.88 277 CYS A C 1
ATOM 2194 O O . CYS A 1 277 ? 31.623 -0.526 -30.764 1.00 94.88 277 CYS A O 1
ATOM 2196 N N . ARG A 1 278 ? 31.002 0.507 -32.655 1.00 93.44 278 ARG A N 1
ATOM 2197 C CA . ARG A 1 278 ? 29.837 -0.349 -32.956 1.00 93.44 278 ARG A CA 1
ATOM 2198 C C . ARG A 1 278 ? 30.206 -1.688 -33.618 1.00 93.44 278 ARG A C 1
ATOM 2200 O O . ARG A 1 278 ? 29.319 -2.492 -33.902 1.00 93.44 278 ARG A O 1
ATOM 2207 N N . THR A 1 279 ? 31.488 -1.953 -33.890 1.00 90.94 279 THR A N 1
ATOM 2208 C CA . THR A 1 279 ? 31.934 -3.271 -34.370 1.00 90.94 279 THR A CA 1
ATOM 2209 C C . THR A 1 279 ? 31.944 -4.306 -33.247 1.00 90.94 279 THR A C 1
ATOM 2211 O O . THR A 1 279 ? 32.068 -3.969 -32.072 1.00 90.94 279 THR A O 1
ATOM 2214 N N . ILE A 1 280 ? 31.843 -5.591 -33.605 1.00 83.69 280 ILE A N 1
ATOM 2215 C CA . ILE A 1 280 ? 31.930 -6.696 -32.640 1.00 83.69 280 ILE A CA 1
ATOM 2216 C C . ILE A 1 280 ? 33.258 -6.596 -31.875 1.00 83.69 280 ILE A C 1
ATOM 2218 O O . ILE A 1 280 ? 34.320 -6.587 -32.491 1.00 83.69 280 ILE A O 1
ATOM 2222 N N . GLY A 1 281 ? 33.184 -6.528 -30.542 1.00 80.25 281 GLY A N 1
ATOM 2223 C CA . GLY A 1 281 ? 34.350 -6.364 -29.662 1.00 80.25 281 GLY A CA 1
ATOM 2224 C C . GLY A 1 281 ? 34.812 -4.916 -29.454 1.00 80.25 281 GLY A C 1
ATOM 2225 O O . GLY A 1 281 ? 35.764 -4.693 -28.713 1.00 80.25 281 GLY A O 1
ATOM 2226 N N . GLY A 1 282 ? 34.137 -3.932 -30.057 1.00 91.50 282 GLY A N 1
ATOM 2227 C CA . GLY A 1 282 ? 34.494 -2.519 -29.952 1.00 91.50 282 GLY A CA 1
ATOM 2228 C C . GLY A 1 282 ? 35.800 -2.165 -30.666 1.00 91.50 282 GLY A C 1
ATOM 2229 O O . GLY A 1 282 ? 36.233 -2.857 -31.587 1.00 91.50 282 GLY A O 1
ATOM 2230 N N . ALA A 1 283 ? 36.418 -1.064 -30.237 1.00 92.69 283 ALA A N 1
ATOM 2231 C CA . ALA A 1 283 ? 37.713 -0.608 -30.733 1.00 92.69 283 ALA A CA 1
ATOM 2232 C C . ALA A 1 283 ? 38.624 -0.161 -29.586 1.00 92.69 283 ALA A C 1
ATOM 2234 O O . ALA A 1 283 ? 38.166 0.432 -28.598 1.00 92.69 283 ALA A O 1
ATOM 2235 N N . THR A 1 284 ? 39.931 -0.404 -29.725 1.00 92.62 284 THR A N 1
ATOM 2236 C CA . THR A 1 284 ? 40.906 0.129 -28.771 1.00 92.62 284 THR A CA 1
ATOM 2237 C C . THR A 1 284 ? 41.040 1.637 -28.953 1.00 92.62 284 THR A C 1
ATOM 2239 O O . THR A 1 284 ? 40.871 2.180 -30.048 1.00 92.62 284 THR A O 1
ATOM 2242 N N . THR A 1 285 ? 41.394 2.343 -27.882 1.00 92.81 285 THR A N 1
ATOM 2243 C CA . THR A 1 285 ? 41.700 3.775 -27.956 1.00 92.81 285 THR A CA 1
ATOM 2244 C C . THR A 1 285 ? 42.799 4.039 -28.985 1.00 92.81 285 THR A C 1
ATOM 2246 O O . THR A 1 285 ? 42.716 5.032 -29.702 1.00 92.81 285 THR A O 1
ATOM 2249 N N . ARG A 1 286 ? 43.792 3.146 -29.107 1.00 90.94 286 ARG A N 1
ATOM 2250 C CA . ARG A 1 286 ? 44.873 3.273 -30.089 1.00 90.94 286 ARG A CA 1
ATOM 2251 C C . ARG A 1 286 ? 44.377 3.146 -31.530 1.00 90.94 286 ARG A C 1
ATOM 2253 O O . ARG A 1 286 ? 44.698 4.011 -32.334 1.00 90.94 286 ARG A O 1
ATOM 2260 N N . ASP A 1 287 ? 43.516 2.175 -31.828 1.00 92.44 287 ASP A N 1
ATOM 2261 C CA . ASP A 1 287 ? 42.924 2.043 -33.169 1.00 92.44 287 ASP A CA 1
ATOM 2262 C C . ASP A 1 287 ? 42.124 3.296 -33.544 1.00 92.44 287 ASP A C 1
ATOM 2264 O O . ASP A 1 287 ? 42.217 3.804 -34.662 1.00 92.44 287 ASP A O 1
ATOM 2268 N N . ILE A 1 288 ? 41.363 3.842 -32.589 1.00 95.62 288 ILE A N 1
ATOM 2269 C CA . ILE A 1 288 ? 40.597 5.076 -32.791 1.00 95.62 288 ILE A CA 1
ATOM 2270 C C . ILE A 1 288 ? 41.537 6.263 -33.053 1.00 95.62 288 ILE A C 1
ATOM 2272 O O . ILE A 1 288 ? 41.257 7.097 -33.922 1.00 95.62 288 ILE A O 1
ATOM 2276 N N . MET A 1 289 ? 42.647 6.361 -32.316 1.00 94.44 289 MET A N 1
ATOM 2277 C CA . MET A 1 289 ? 43.666 7.391 -32.533 1.00 94.44 289 MET A CA 1
ATOM 2278 C C . MET A 1 289 ? 44.265 7.279 -33.937 1.00 94.44 289 MET A C 1
ATOM 2280 O O . MET A 1 289 ? 44.290 8.278 -34.656 1.00 94.44 289 MET A O 1
ATOM 2284 N N . ASP A 1 290 ? 44.652 6.075 -34.356 1.00 94.00 290 ASP A N 1
ATOM 2285 C CA . ASP A 1 290 ? 45.250 5.814 -35.668 1.00 94.00 290 ASP A CA 1
ATOM 2286 C C . ASP A 1 290 ? 44.279 6.138 -36.813 1.00 94.00 290 ASP A C 1
ATOM 2288 O O . ASP A 1 290 ? 44.653 6.773 -37.801 1.00 94.00 290 ASP A O 1
ATOM 2292 N N . ALA A 1 291 ? 43.000 5.789 -36.660 1.00 92.62 291 ALA A N 1
ATOM 2293 C CA . ALA A 1 291 ? 41.978 6.033 -37.674 1.00 92.62 291 ALA A CA 1
ATOM 2294 C C . ALA A 1 291 ? 41.572 7.512 -37.809 1.00 92.62 291 ALA A C 1
ATOM 2296 O O . ALA A 1 291 ? 41.077 7.931 -38.858 1.00 92.62 291 ALA A O 1
ATOM 2297 N N . THR A 1 292 ? 41.739 8.317 -36.755 1.00 94.44 292 THR A N 1
ATOM 2298 C CA . THR A 1 292 ? 41.211 9.694 -36.714 1.00 94.44 292 THR A CA 1
ATOM 2299 C C . THR A 1 292 ? 42.275 10.788 -36.603 1.00 94.44 292 THR A C 1
ATOM 2301 O O . THR A 1 292 ? 41.963 11.965 -36.840 1.00 94.44 292 THR A O 1
ATOM 2304 N N . GLY A 1 293 ? 43.514 10.414 -36.272 1.00 92.50 293 GLY A N 1
ATOM 2305 C CA . GLY A 1 293 ? 44.632 11.314 -35.977 1.00 92.50 293 GLY A CA 1
ATOM 2306 C C . GLY A 1 293 ? 44.498 12.057 -34.643 1.00 92.50 293 GLY A C 1
ATOM 2307 O O . GLY A 1 293 ? 45.136 13.090 -34.453 1.00 92.50 293 GLY A O 1
ATOM 2308 N N . ASN A 1 294 ? 43.625 11.590 -33.750 1.00 93.00 294 ASN A N 1
ATOM 2309 C CA . ASN A 1 294 ? 43.327 12.238 -32.475 1.00 93.00 294 ASN A CA 1
ATOM 2310 C C . ASN A 1 294 ? 44.237 11.746 -31.347 1.00 93.00 294 ASN A C 1
ATOM 2312 O O . ASN A 1 294 ? 44.784 10.649 -31.403 1.00 93.00 294 ASN A O 1
ATOM 2316 N N . THR A 1 295 ? 44.353 12.537 -30.278 1.00 92.38 295 THR A N 1
ATOM 2317 C CA . THR A 1 295 ? 44.996 12.082 -29.038 1.00 92.38 295 THR A CA 1
ATOM 2318 C C . THR A 1 295 ? 44.030 11.251 -28.187 1.00 92.38 295 THR A C 1
ATOM 2320 O O . THR A 1 295 ? 42.813 11.377 -28.312 1.00 92.38 295 THR A O 1
ATOM 2323 N N . ALA A 1 296 ? 44.538 10.473 -27.227 1.00 88.69 296 ALA A N 1
ATOM 2324 C CA . ALA A 1 296 ? 43.689 9.775 -26.250 1.00 88.69 296 ALA A CA 1
ATOM 2325 C C . ALA A 1 296 ? 42.787 10.733 -25.432 1.00 88.69 296 ALA A C 1
ATOM 2327 O O . ALA A 1 296 ? 41.721 10.350 -24.948 1.00 88.69 296 ALA A O 1
ATOM 2328 N N . GLY A 1 297 ? 43.201 11.995 -25.253 1.00 90.25 297 GLY A N 1
ATOM 2329 C CA . GLY A 1 297 ? 42.363 13.034 -24.644 1.00 90.25 297 GLY A CA 1
ATOM 2330 C C . GLY A 1 297 ? 41.172 13.406 -25.528 1.00 90.25 297 GLY A C 1
ATOM 2331 O O . GLY A 1 297 ? 40.038 13.449 -25.051 1.00 90.25 297 GLY A O 1
ATOM 2332 N N . ASP A 1 298 ? 41.417 13.598 -26.824 1.00 92.38 298 ASP A N 1
ATOM 2333 C CA . ASP A 1 298 ? 40.372 13.889 -27.806 1.00 92.38 298 ASP A CA 1
ATOM 2334 C C . ASP A 1 298 ? 39.395 12.723 -27.966 1.00 92.38 298 ASP A C 1
ATOM 2336 O O . ASP A 1 298 ? 38.188 12.955 -28.011 1.00 92.38 298 ASP A O 1
ATOM 2340 N N . VAL A 1 299 ? 39.894 11.479 -27.988 1.00 94.00 299 VAL A N 1
ATOM 2341 C CA . VAL A 1 299 ? 39.059 10.264 -28.018 1.00 94.00 299 VAL A CA 1
ATOM 2342 C C . VAL A 1 299 ? 38.099 10.240 -26.832 1.00 94.00 299 VAL A C 1
ATOM 2344 O O . VAL A 1 299 ? 36.895 10.119 -27.034 1.00 94.00 299 VAL A O 1
ATOM 2347 N N . ARG A 1 300 ? 38.592 10.461 -25.605 1.00 92.56 300 ARG A N 1
ATOM 2348 C CA . ARG A 1 300 ? 37.738 10.538 -24.406 1.00 92.56 300 ARG A CA 1
ATOM 2349 C C . ARG A 1 300 ? 36.666 11.617 -24.520 1.00 92.56 300 ARG A C 1
ATOM 2351 O O . ARG A 1 300 ? 35.513 11.363 -24.186 1.00 92.56 300 ARG A O 1
ATOM 2358 N N . ARG A 1 301 ? 37.023 12.802 -25.025 1.00 93.19 301 ARG A N 1
ATOM 2359 C CA . ARG A 1 301 ? 36.061 13.891 -25.244 1.00 93.19 301 ARG A CA 1
ATOM 2360 C C . ARG A 1 301 ? 34.978 13.491 -26.250 1.00 93.19 301 ARG A C 1
ATOM 2362 O O . ARG A 1 301 ? 33.808 13.749 -25.996 1.00 93.19 301 ARG A O 1
ATOM 2369 N N . MET A 1 302 ? 35.353 12.851 -27.355 1.00 94.88 302 MET A N 1
ATOM 2370 C CA . MET A 1 302 ? 34.404 12.390 -28.374 1.00 94.88 302 MET A CA 1
ATOM 2371 C C . MET A 1 302 ? 33.498 11.264 -27.867 1.00 94.88 302 MET A C 1
ATOM 2373 O O . MET A 1 302 ? 32.310 11.274 -28.161 1.00 94.88 302 MET A O 1
ATOM 2377 N N . ILE A 1 303 ? 34.012 10.333 -27.060 1.00 94.75 303 ILE A N 1
ATOM 2378 C CA . ILE A 1 303 ? 33.183 9.306 -26.415 1.00 94.75 303 ILE A CA 1
ATOM 2379 C C . ILE A 1 303 ? 32.182 9.933 -25.447 1.00 94.75 303 ILE A C 1
ATOM 2381 O O . ILE A 1 303 ? 31.020 9.535 -25.432 1.00 94.75 303 ILE A O 1
ATOM 2385 N N . SER A 1 304 ? 32.595 10.938 -24.670 1.00 91.38 304 SER A N 1
ATOM 2386 C CA . SER A 1 304 ? 31.666 11.695 -23.829 1.00 91.38 304 SER A CA 1
ATOM 2387 C C . SER A 1 304 ? 30.599 12.415 -24.657 1.00 91.38 304 SER A C 1
ATOM 2389 O O . SER A 1 304 ? 29.457 12.494 -24.224 1.00 91.38 304 SER A O 1
ATOM 2391 N N . GLU A 1 305 ? 30.934 12.925 -25.842 1.00 93.19 305 GLU A N 1
ATOM 2392 C CA . GLU A 1 305 ? 29.960 13.547 -26.748 1.00 93.19 305 GLU A CA 1
ATOM 2393 C C . GLU A 1 305 ? 28.956 12.523 -27.297 1.00 93.19 305 GLU A C 1
ATOM 2395 O O . GLU A 1 305 ? 27.755 12.766 -27.242 1.00 93.19 305 GLU A O 1
ATOM 2400 N N . ILE A 1 306 ? 29.431 11.349 -27.725 1.00 91.44 306 ILE A N 1
ATOM 2401 C CA . ILE A 1 306 ? 28.585 10.229 -28.167 1.00 91.44 306 ILE A CA 1
ATOM 2402 C C . ILE A 1 306 ? 27.655 9.774 -27.034 1.00 91.44 306 ILE A C 1
ATOM 2404 O O . ILE A 1 306 ? 26.456 9.629 -27.249 1.00 91.44 306 ILE A O 1
ATOM 2408 N N . ARG A 1 307 ? 28.186 9.583 -25.818 1.00 91.12 307 ARG A N 1
ATOM 2409 C CA . ARG A 1 307 ? 27.421 9.138 -24.639 1.00 91.12 307 ARG A CA 1
ATOM 2410 C C . ARG A 1 307 ? 26.313 10.120 -24.250 1.00 91.12 307 ARG A C 1
ATOM 2412 O O . ARG A 1 307 ? 25.291 9.691 -23.737 1.00 91.12 307 ARG A O 1
ATOM 2419 N N . ASN A 1 308 ? 26.524 11.417 -24.478 1.00 87.69 308 ASN A N 1
ATOM 2420 C CA . ASN A 1 308 ? 25.568 12.475 -24.141 1.00 87.69 308 ASN A CA 1
ATOM 2421 C C . ASN A 1 308 ? 24.693 12.906 -25.334 1.00 87.69 308 ASN A C 1
ATOM 2423 O O . ASN A 1 308 ? 24.007 13.927 -25.252 1.00 87.69 308 ASN A O 1
ATOM 2427 N N . HIS A 1 309 ? 24.737 12.185 -26.458 1.00 90.12 309 HIS A N 1
ATOM 2428 C CA . HIS A 1 309 ? 23.893 12.483 -27.609 1.00 90.12 309 HIS A CA 1
ATOM 2429 C C . HIS A 1 309 ? 22.421 12.175 -27.292 1.00 90.12 309 HIS A C 1
ATOM 2431 O O . HIS A 1 309 ? 22.128 11.164 -26.664 1.00 90.12 309 HIS A O 1
ATOM 2437 N N . ALA A 1 310 ? 21.488 13.014 -27.755 1.00 83.12 310 ALA A N 1
ATOM 2438 C CA . ALA A 1 310 ? 20.064 12.901 -27.410 1.00 83.12 310 ALA A CA 1
ATOM 2439 C C . ALA A 1 310 ? 19.425 11.559 -27.821 1.00 83.12 310 ALA A C 1
ATOM 2441 O O . ALA A 1 310 ? 18.537 11.068 -27.136 1.00 83.12 310 ALA A O 1
ATOM 2442 N N . ASP A 1 311 ? 19.905 10.975 -28.920 1.00 85.19 311 ASP A N 1
ATOM 2443 C CA . ASP A 1 311 ? 19.431 9.688 -29.452 1.00 85.19 311 ASP A CA 1
ATOM 2444 C C . ASP A 1 311 ? 20.223 8.472 -28.926 1.00 85.19 311 ASP A C 1
ATOM 2446 O O . ASP A 1 311 ? 20.046 7.360 -29.420 1.00 85.19 311 ASP A O 1
ATOM 2450 N N . MET A 1 312 ? 21.153 8.672 -27.985 1.00 84.31 312 MET A N 1
ATOM 2451 C CA . MET A 1 312 ? 22.011 7.615 -27.449 1.00 84.31 312 MET A CA 1
ATOM 2452 C C . MET A 1 312 ? 21.642 7.300 -25.999 1.00 84.31 312 MET A C 1
ATOM 2454 O O . MET A 1 312 ? 21.723 8.154 -25.120 1.00 84.31 312 MET A O 1
ATOM 2458 N N . GLU A 1 313 ? 21.306 6.042 -25.729 1.00 80.69 313 GLU A N 1
ATOM 2459 C CA . GLU A 1 313 ? 21.145 5.550 -24.360 1.00 80.69 313 GLU A CA 1
ATOM 2460 C C . GLU A 1 313 ? 22.517 5.299 -23.720 1.00 80.69 313 GLU A C 1
ATOM 2462 O O . GLU A 1 313 ? 23.432 4.763 -24.350 1.00 80.69 313 GLU A O 1
ATOM 2467 N N . THR A 1 314 ? 22.668 5.661 -22.444 1.00 75.94 314 THR A N 1
ATOM 2468 C CA . THR A 1 314 ? 23.971 5.599 -21.752 1.00 75.94 314 THR A CA 1
ATOM 2469 C C . THR A 1 314 ? 24.514 4.169 -21.652 1.00 75.94 314 THR A C 1
ATOM 2471 O O . THR A 1 314 ? 25.727 3.966 -21.758 1.00 75.94 314 THR A O 1
ATOM 2474 N N . ASP A 1 315 ? 23.618 3.194 -21.502 1.00 79.12 315 ASP A N 1
ATOM 2475 C CA . ASP A 1 315 ? 23.940 1.776 -21.296 1.00 79.12 315 ASP A CA 1
ATOM 2476 C C . ASP A 1 315 ? 24.391 1.076 -22.584 1.00 79.12 315 ASP A C 1
ATOM 2478 O O . ASP A 1 315 ? 24.971 -0.004 -22.539 1.00 79.12 315 ASP A O 1
ATOM 2482 N N . LEU A 1 316 ? 24.163 1.699 -23.745 1.00 86.69 316 LEU A N 1
ATOM 2483 C CA . LEU A 1 316 ? 24.635 1.176 -25.024 1.00 86.69 316 LEU A CA 1
ATOM 2484 C C . LEU A 1 316 ? 26.144 1.377 -25.211 1.00 86.69 316 LEU A C 1
ATOM 2486 O O . LEU A 1 316 ? 26.703 0.755 -26.109 1.00 86.69 316 LEU A O 1
ATOM 2490 N N . LEU A 1 317 ? 26.803 2.246 -24.425 1.00 90.00 317 LEU A N 1
ATOM 2491 C CA . LEU A 1 317 ? 28.233 2.551 -24.556 1.00 90.00 317 LEU A CA 1
ATOM 2492 C C . LEU A 1 317 ? 29.044 2.057 -23.354 1.00 90.00 317 LEU A C 1
ATOM 2494 O O . LEU A 1 317 ? 29.062 2.667 -22.275 1.00 90.00 317 LEU A O 1
ATOM 2498 N N . GLU A 1 318 ? 29.833 1.020 -23.593 1.00 90.56 318 GLU A N 1
ATOM 2499 C CA . GLU A 1 318 ? 30.749 0.418 -22.635 1.00 90.56 318 GLU A CA 1
ATOM 2500 C C . GLU A 1 318 ? 32.160 1.019 -22.754 1.00 90.56 318 GLU A C 1
ATOM 2502 O O . GLU A 1 318 ? 32.658 1.320 -23.842 1.00 90.56 318 GLU A O 1
ATOM 2507 N N . THR A 1 319 ? 32.827 1.200 -21.610 1.00 90.69 319 THR A N 1
ATOM 2508 C CA . THR A 1 319 ? 34.266 1.498 -21.562 1.00 90.69 319 THR A CA 1
ATOM 2509 C C . THR A 1 319 ? 35.021 0.217 -21.241 1.00 90.69 319 THR A C 1
ATOM 2511 O O . THR A 1 319 ? 34.872 -0.337 -20.156 1.00 90.69 319 THR A O 1
ATOM 2514 N N . LEU A 1 320 ? 35.861 -0.227 -22.170 1.00 86.38 320 LEU A N 1
ATOM 2515 C CA . LEU A 1 320 ? 36.615 -1.470 -22.074 1.00 86.38 320 LEU A CA 1
ATOM 2516 C C . LEU A 1 320 ? 37.949 -1.223 -21.364 1.00 86.38 320 LEU A C 1
ATOM 2518 O O . LEU A 1 320 ? 38.732 -0.343 -21.738 1.00 86.38 320 LEU A O 1
ATOM 2522 N N . THR A 1 321 ? 38.210 -1.999 -20.315 1.00 85.25 321 THR A N 1
ATOM 2523 C CA . THR A 1 321 ? 39.406 -1.844 -19.476 1.00 85.25 321 THR A CA 1
ATOM 2524 C C . THR A 1 321 ? 40.652 -2.453 -20.129 1.00 85.25 321 THR A C 1
ATOM 2526 O O . THR A 1 321 ? 40.570 -3.215 -21.086 1.00 85.25 321 THR A O 1
ATOM 2529 N N . GLN A 1 322 ? 41.834 -2.171 -19.571 1.00 80.31 322 GLN A N 1
ATOM 2530 C CA . GLN A 1 322 ? 43.095 -2.818 -19.981 1.00 80.31 322 GLN A CA 1
ATOM 2531 C C . GLN A 1 322 ? 43.004 -4.351 -19.921 1.00 80.31 322 GLN A C 1
ATOM 2533 O O . GLN A 1 322 ? 43.525 -5.051 -20.783 1.00 80.31 322 GLN A O 1
ATOM 2538 N N . GLN A 1 323 ? 42.270 -4.868 -18.938 1.00 80.88 323 GLN A N 1
ATOM 2539 C CA . GLN A 1 323 ? 42.083 -6.300 -18.726 1.00 80.88 323 GLN A CA 1
ATOM 2540 C C . GLN A 1 323 ? 41.218 -6.938 -19.812 1.00 80.88 323 GLN A C 1
ATOM 2542 O O . GLN A 1 323 ? 41.466 -8.085 -20.171 1.00 80.88 323 GLN A O 1
ATOM 2547 N N . HIS A 1 324 ? 40.260 -6.190 -20.375 1.00 80.12 324 HIS A N 1
ATOM 2548 C CA . HIS A 1 324 ? 39.491 -6.634 -21.540 1.00 80.12 324 HIS A CA 1
ATOM 2549 C C . HIS A 1 324 ? 40.417 -6.977 -22.720 1.00 80.12 324 HIS A C 1
ATOM 2551 O O . HIS A 1 324 ? 40.170 -7.928 -23.454 1.00 80.12 324 HIS A O 1
ATOM 2557 N N . TYR A 1 325 ? 41.538 -6.261 -22.843 1.00 80.56 325 TYR A N 1
ATOM 2558 C CA . TYR A 1 325 ? 42.568 -6.481 -23.859 1.00 80.56 325 TYR A CA 1
ATOM 2559 C C . TYR A 1 325 ? 43.783 -7.274 -23.348 1.00 80.56 325 TYR A C 1
ATOM 2561 O O . TYR A 1 325 ? 44.849 -7.235 -23.955 1.00 80.56 325 TYR A O 1
ATOM 2569 N N . ASN A 1 326 ? 43.636 -8.025 -22.251 1.00 81.38 326 ASN A N 1
ATOM 2570 C CA . ASN A 1 326 ? 44.693 -8.848 -21.646 1.00 81.38 326 ASN A CA 1
ATOM 2571 C C . ASN A 1 326 ? 45.949 -8.079 -21.185 1.00 81.38 326 ASN A C 1
ATOM 2573 O O . ASN A 1 326 ? 47.019 -8.672 -21.037 1.00 81.38 326 ASN A O 1
ATOM 2577 N N . HIS A 1 327 ? 45.825 -6.782 -20.905 1.00 80.19 327 HIS A N 1
ATOM 2578 C CA . HIS A 1 327 ? 46.869 -5.975 -20.276 1.00 80.19 327 HIS A CA 1
ATOM 2579 C C . HIS A 1 327 ? 46.699 -5.934 -18.751 1.00 80.19 327 HIS A C 1
ATOM 2581 O O . HIS A 1 327 ? 45.581 -5.957 -18.223 1.00 80.19 327 HIS A O 1
ATOM 2587 N N . ARG A 1 328 ? 47.808 -5.837 -18.012 1.00 77.69 328 ARG A N 1
ATOM 2588 C CA . ARG A 1 328 ? 47.784 -5.588 -16.561 1.00 77.69 328 ARG A CA 1
ATOM 2589 C C . ARG A 1 328 ? 47.659 -4.096 -16.279 1.00 77.69 328 ARG A C 1
ATOM 2591 O O . ARG A 1 328 ? 48.219 -3.258 -16.984 1.00 77.69 328 ARG A O 1
ATOM 2598 N N . TYR A 1 329 ? 46.989 -3.767 -15.176 1.00 72.94 329 TYR A N 1
ATOM 2599 C CA . TYR A 1 329 ? 46.915 -2.390 -14.701 1.00 72.94 329 TYR A CA 1
ATOM 2600 C C . TYR A 1 329 ? 48.310 -1.781 -14.525 1.00 72.94 329 TYR A C 1
ATOM 2602 O O . TYR A 1 329 ? 49.161 -2.335 -13.831 1.00 72.94 329 TYR A O 1
ATOM 2610 N N . GLY A 1 330 ? 48.519 -0.618 -15.144 1.00 67.88 330 GLY A N 1
ATOM 2611 C CA . GLY A 1 330 ? 49.770 0.139 -15.058 1.00 67.88 330 GLY A CA 1
ATOM 2612 C C . GLY A 1 330 ? 50.785 -0.163 -16.164 1.00 67.88 330 GLY A C 1
ATOM 2613 O O . GLY A 1 330 ? 51.760 0.575 -16.286 1.00 67.88 330 GLY A O 1
ATOM 2614 N N . GLU A 1 331 ? 50.537 -1.150 -17.034 1.00 74.19 331 GLU A N 1
ATOM 2615 C CA . GLU A 1 331 ? 51.436 -1.496 -18.157 1.00 74.19 331 GLU A CA 1
ATOM 2616 C C . GLU A 1 331 ? 51.584 -0.383 -19.194 1.00 74.19 331 GLU A C 1
ATOM 2618 O O . GLU A 1 331 ? 52.545 -0.343 -19.954 1.00 74.19 331 GLU A O 1
ATOM 2623 N N . SER A 1 332 ? 50.648 0.558 -19.194 1.00 68.00 332 SER A N 1
ATOM 2624 C CA . SER A 1 332 ? 50.620 1.662 -20.145 1.00 68.00 332 SER A CA 1
ATOM 2625 C C . SER A 1 332 ? 51.762 2.677 -20.017 1.00 68.00 332 SER A C 1
ATOM 2627 O O . SER A 1 332 ? 51.915 3.524 -20.892 1.00 68.00 332 SER A O 1
ATOM 2629 N N . GLY A 1 333 ? 52.538 2.655 -18.924 1.00 64.88 333 GLY A N 1
ATOM 2630 C CA . GLY A 1 333 ? 53.651 3.593 -18.728 1.00 64.88 333 GLY A CA 1
ATOM 2631 C C . GLY A 1 333 ? 53.242 5.076 -18.745 1.00 64.88 333 GLY A C 1
ATOM 2632 O O . GLY A 1 333 ? 54.067 5.929 -19.058 1.00 64.88 333 GLY A O 1
ATOM 2633 N N . GLY A 1 334 ? 51.973 5.386 -18.446 1.00 63.84 334 GLY A N 1
ATOM 2634 C CA . GLY A 1 334 ? 51.407 6.741 -18.513 1.00 63.84 334 GLY A CA 1
ATOM 2635 C C . GLY A 1 334 ? 50.687 7.077 -19.826 1.00 63.84 334 GLY A C 1
ATOM 2636 O O . GLY A 1 334 ? 50.089 8.148 -19.926 1.00 63.84 334 GLY A O 1
ATOM 2637 N N . ALA A 1 335 ? 50.690 6.177 -20.813 1.00 62.59 335 ALA A N 1
ATOM 2638 C CA . ALA A 1 335 ? 49.803 6.266 -21.969 1.00 62.59 335 ALA A CA 1
ATOM 2639 C C . ALA A 1 335 ? 48.369 5.850 -21.574 1.00 62.59 335 ALA A C 1
ATOM 2641 O O . ALA A 1 335 ? 48.167 5.014 -20.704 1.00 62.59 335 ALA A O 1
ATOM 2642 N N . TYR A 1 336 ? 47.331 6.437 -22.168 1.00 69.50 336 TYR A N 1
ATOM 2643 C CA . TYR A 1 336 ? 45.929 6.132 -21.816 1.00 69.50 336 TYR A CA 1
ATOM 2644 C C . TYR A 1 336 ? 45.204 5.398 -22.950 1.00 69.50 336 TYR A C 1
ATOM 2646 O O . TYR A 1 336 ? 44.024 5.636 -23.193 1.00 69.50 336 TYR A O 1
ATOM 2654 N N . ASP A 1 337 ? 45.923 4.537 -23.670 1.00 74.38 337 ASP A N 1
ATOM 2655 C CA . ASP A 1 337 ? 45.501 3.974 -24.955 1.00 74.38 337 ASP A CA 1
ATOM 2656 C C . ASP A 1 337 ? 45.428 2.436 -25.001 1.00 74.38 337 ASP A C 1
ATOM 2658 O O . ASP A 1 337 ? 45.097 1.876 -26.040 1.00 74.38 337 ASP A O 1
ATOM 2662 N N . LEU A 1 338 ? 45.670 1.760 -23.872 1.00 81.75 338 LEU A N 1
ATOM 2663 C CA . LEU A 1 338 ? 45.545 0.299 -23.728 1.00 81.75 338 LEU A CA 1
ATOM 2664 C C . LEU A 1 338 ? 44.127 -0.179 -23.339 1.00 81.75 338 LEU A C 1
ATOM 2666 O O . LEU A 1 338 ? 43.927 -1.358 -23.065 1.00 81.75 338 LEU A O 1
ATOM 2670 N N . GLY A 1 339 ? 43.162 0.738 -23.243 1.00 85.69 339 GLY A N 1
ATOM 2671 C CA . GLY A 1 339 ? 41.734 0.430 -23.093 1.00 85.69 339 GLY A CA 1
ATOM 2672 C C . GLY A 1 339 ? 40.977 0.679 -24.397 1.00 85.69 339 GLY A C 1
ATOM 2673 O O . GLY A 1 339 ? 41.588 0.926 -25.436 1.00 85.69 339 GLY A O 1
ATOM 2674 N N . GLY A 1 340 ? 39.649 0.671 -24.350 1.00 90.75 340 GLY A N 1
ATOM 2675 C CA . GLY A 1 340 ? 38.831 0.923 -25.534 1.00 90.75 340 GLY A CA 1
ATOM 2676 C C . GLY A 1 340 ? 37.374 1.205 -25.213 1.00 90.75 340 GLY A C 1
ATOM 2677 O O . GLY A 1 340 ? 37.015 1.461 -24.064 1.00 90.75 340 GLY A O 1
ATOM 2678 N N . TYR A 1 341 ? 36.537 1.153 -26.242 1.00 94.44 341 TYR A N 1
ATOM 2679 C CA . TYR A 1 341 ? 35.112 1.444 -26.142 1.00 94.44 341 TYR A CA 1
ATOM 2680 C C . TYR A 1 341 ? 34.318 0.519 -27.060 1.00 94.44 341 TYR A C 1
ATOM 2682 O O . TYR A 1 341 ? 34.753 0.236 -28.177 1.00 94.44 341 TYR A O 1
ATOM 2690 N N . ALA A 1 342 ? 33.149 0.088 -26.598 1.00 93.69 342 ALA A N 1
ATOM 2691 C CA . ALA A 1 342 ? 32.195 -0.672 -27.395 1.00 93.69 342 ALA A CA 1
ATOM 2692 C C . ALA A 1 342 ? 30.826 0.003 -27.352 1.00 93.69 342 ALA A C 1
ATOM 2694 O O . ALA A 1 342 ? 30.405 0.524 -26.321 1.00 93.69 342 ALA A O 1
ATOM 2695 N N . VAL A 1 343 ? 30.142 0.003 -28.491 1.00 93.44 343 VAL A N 1
ATOM 2696 C CA . VAL A 1 343 ? 28.731 0.352 -28.602 1.00 93.44 343 VAL A CA 1
ATOM 2697 C C . VAL A 1 343 ? 27.977 -0.922 -28.936 1.00 93.44 343 VAL A C 1
ATOM 2699 O O . VAL A 1 343 ? 28.162 -1.490 -30.012 1.00 93.44 343 VAL A O 1
ATOM 2702 N N . HIS A 1 344 ? 27.119 -1.367 -28.027 1.00 88.44 344 HIS A N 1
ATOM 2703 C CA . HIS A 1 344 ? 26.260 -2.513 -28.279 1.00 88.44 344 HIS A CA 1
ATOM 2704 C C . HIS A 1 344 ? 25.238 -2.155 -29.364 1.00 88.44 344 HIS A C 1
ATOM 2706 O O . HIS A 1 344 ? 24.635 -1.078 -29.353 1.00 88.44 344 HIS A O 1
ATOM 2712 N N . THR A 1 345 ? 25.057 -3.036 -30.348 1.00 88.81 345 THR A N 1
ATOM 2713 C CA . THR A 1 345 ? 24.025 -2.865 -31.384 1.00 88.81 345 THR A CA 1
ATOM 2714 C C . THR A 1 345 ? 22.636 -2.965 -30.786 1.00 88.81 345 THR A C 1
ATOM 2716 O O . THR A 1 345 ? 21.749 -2.220 -31.183 1.00 88.81 345 THR A O 1
ATOM 2719 N N . GLU A 1 346 ? 22.497 -3.824 -29.783 1.00 84.62 346 GLU A N 1
ATOM 2720 C CA . GLU A 1 346 ? 21.295 -3.996 -28.997 1.00 84.62 346 GLU A CA 1
ATOM 2721 C C . GLU A 1 346 ? 21.652 -4.308 -27.548 1.00 84.62 346 GLU A C 1
ATOM 2723 O O . GLU A 1 346 ? 22.659 -4.964 -27.274 1.00 84.62 346 GLU A O 1
ATOM 2728 N N . ILE A 1 347 ? 20.823 -3.830 -26.630 1.00 78.94 347 ILE A N 1
ATOM 2729 C CA . ILE A 1 347 ? 20.788 -4.300 -25.250 1.00 78.94 347 ILE A CA 1
ATOM 2730 C C . ILE A 1 347 ? 19.356 -4.669 -24.916 1.00 78.94 347 ILE A C 1
ATOM 2732 O O . ILE A 1 347 ? 18.403 -4.036 -25.377 1.00 78.94 347 ILE A O 1
ATOM 2736 N N . GLU A 1 348 ? 19.206 -5.678 -24.080 1.00 68.12 348 GLU A N 1
ATOM 2737 C CA . GLU A 1 348 ? 17.917 -6.001 -23.507 1.00 68.12 348 GLU A CA 1
ATOM 2738 C C . GLU A 1 348 ? 17.791 -5.276 -22.168 1.00 68.12 348 GLU A C 1
ATOM 2740 O O . GLU A 1 348 ? 18.560 -5.515 -21.236 1.00 68.12 348 GLU A O 1
ATOM 2745 N N . ARG A 1 349 ? 16.829 -4.358 -22.072 1.00 63.25 349 ARG A N 1
ATOM 2746 C CA . ARG A 1 349 ? 16.499 -3.664 -20.828 1.00 63.25 349 ARG A CA 1
ATOM 2747 C C . ARG A 1 349 ? 15.217 -4.277 -20.283 1.00 63.25 349 ARG A C 1
ATOM 2749 O O . ARG A 1 349 ? 14.189 -4.258 -20.954 1.00 63.25 349 ARG A O 1
ATOM 2756 N N . GLY A 1 350 ? 15.259 -4.827 -19.072 1.00 56.59 350 GLY A N 1
ATOM 2757 C CA . GLY A 1 350 ? 14.027 -5.205 -18.379 1.00 56.59 350 GLY A CA 1
ATOM 2758 C C . GLY A 1 350 ? 13.133 -3.974 -18.229 1.00 56.59 350 GLY A C 1
ATOM 2759 O O . GLY A 1 350 ? 13.629 -2.907 -17.866 1.00 56.59 350 GLY A O 1
ATOM 2760 N N . ASN A 1 351 ? 11.836 -4.089 -18.525 1.00 58.00 351 ASN A N 1
ATOM 2761 C CA . ASN A 1 351 ? 10.896 -3.030 -18.173 1.00 58.00 351 ASN A CA 1
ATOM 2762 C C . ASN A 1 351 ? 10.980 -2.821 -16.654 1.00 58.00 351 ASN A C 1
ATOM 2764 O O . ASN A 1 351 ? 10.679 -3.740 -15.897 1.00 58.00 351 ASN A O 1
ATOM 2768 N N . GLY A 1 352 ? 11.427 -1.636 -16.215 1.00 58.12 352 GLY A N 1
ATOM 2769 C CA . GLY A 1 352 ? 11.735 -1.355 -14.803 1.00 58.12 352 GLY A CA 1
ATOM 2770 C C . GLY A 1 352 ? 10.586 -1.678 -13.841 1.00 58.12 352 GLY A C 1
ATOM 2771 O O . GLY A 1 352 ? 10.817 -2.064 -12.697 1.00 58.12 352 GLY A O 1
ATOM 2772 N N . ILE A 1 353 ? 9.344 -1.628 -14.340 1.00 73.19 353 ILE A N 1
ATOM 2773 C CA . ILE A 1 353 ? 8.138 -2.082 -13.647 1.00 73.19 353 ILE A CA 1
ATOM 2774 C C . ILE A 1 353 ? 7.237 -2.920 -14.565 1.00 73.19 353 ILE A C 1
ATOM 2776 O O . ILE A 1 353 ? 7.158 -2.664 -15.772 1.00 73.19 353 ILE A O 1
ATOM 2780 N N . THR A 1 354 ? 6.486 -3.860 -13.976 1.00 81.62 354 THR A N 1
ATOM 2781 C CA . THR A 1 354 ? 5.360 -4.539 -14.640 1.00 81.62 354 THR A CA 1
ATOM 2782 C C . THR A 1 354 ? 4.395 -3.499 -15.201 1.00 81.62 354 THR A C 1
ATOM 2784 O O . THR A 1 354 ? 3.953 -2.599 -14.481 1.00 81.62 354 THR A O 1
ATOM 2787 N N . GLN A 1 355 ? 4.099 -3.600 -16.495 1.00 85.69 355 GLN A N 1
ATOM 2788 C CA . GLN A 1 355 ? 3.249 -2.640 -17.190 1.00 85.69 355 GLN A CA 1
ATOM 2789 C C . GLN A 1 355 ? 1.770 -2.908 -16.919 1.00 85.69 355 GLN A C 1
ATOM 2791 O O . GLN A 1 355 ? 1.382 -3.985 -16.466 1.00 85.69 355 GLN A O 1
ATOM 2796 N N . LEU A 1 356 ? 0.939 -1.909 -17.207 1.00 90.19 356 LEU A N 1
ATOM 2797 C CA . LEU A 1 356 ? -0.501 -2.108 -17.254 1.00 90.19 356 LEU A CA 1
ATOM 2798 C C . LEU A 1 356 ? -0.899 -2.855 -18.528 1.00 90.19 356 LEU A C 1
ATOM 2800 O O . LEU A 1 356 ? -0.272 -2.699 -19.576 1.00 90.19 356 LEU A O 1
ATOM 2804 N N . LEU A 1 357 ? -2.000 -3.596 -18.445 1.00 88.62 357 LEU A N 1
ATOM 2805 C CA . LEU A 1 357 ? -2.720 -4.083 -19.614 1.00 88.62 357 LEU A CA 1
ATOM 2806 C C . LEU A 1 357 ? -3.136 -2.899 -20.508 1.00 88.62 357 LEU A C 1
ATOM 2808 O O . LEU A 1 357 ? -3.394 -1.804 -20.002 1.00 88.62 357 LEU A O 1
ATOM 2812 N N . PRO A 1 358 ? -3.241 -3.102 -21.833 1.00 83.94 358 PRO A N 1
ATOM 2813 C CA . PRO A 1 358 ? -3.670 -2.050 -22.750 1.00 83.94 358 PRO A CA 1
ATOM 2814 C C . PRO A 1 358 ? -5.117 -1.617 -22.473 1.00 83.94 358 PRO A C 1
ATOM 2816 O O . PRO A 1 358 ? -5.919 -2.410 -21.979 1.00 83.94 358 PRO A O 1
ATOM 2819 N N . ASP A 1 359 ? -5.477 -0.387 -22.852 1.00 81.81 359 ASP A N 1
ATOM 2820 C CA . ASP A 1 359 ? -6.778 0.244 -22.554 1.00 81.81 359 ASP A CA 1
ATOM 2821 C C . ASP A 1 359 ? -8.006 -0.611 -22.912 1.00 81.81 359 ASP A C 1
ATOM 2823 O O . ASP A 1 359 ? -9.032 -0.552 -22.241 1.00 81.81 359 ASP A O 1
ATOM 2827 N N . ASN A 1 360 ? -7.920 -1.434 -23.960 1.00 80.56 360 ASN A N 1
ATOM 2828 C CA . ASN A 1 360 ? -9.008 -2.314 -24.391 1.00 80.56 360 ASN A CA 1
ATOM 2829 C C . ASN A 1 360 ? -9.127 -3.619 -23.578 1.00 80.56 360 ASN A C 1
ATOM 2831 O O . ASN A 1 360 ? -10.026 -4.417 -23.845 1.00 80.56 360 ASN A O 1
ATOM 2835 N N . ARG A 1 361 ? -8.207 -3.869 -22.642 1.00 85.19 361 ARG A N 1
ATOM 2836 C CA . ARG A 1 361 ? -8.151 -5.060 -21.778 1.00 85.19 361 ARG A CA 1
ATOM 2837 C C . ARG A 1 361 ? -8.037 -4.730 -20.291 1.00 85.19 361 ARG A C 1
ATOM 2839 O O . ARG A 1 361 ? -8.334 -5.598 -19.477 1.00 85.19 361 ARG A O 1
ATOM 2846 N N . ILE A 1 362 ? -7.580 -3.531 -19.941 1.00 91.50 362 ILE A N 1
ATOM 2847 C CA . ILE A 1 362 ? -7.366 -3.129 -18.555 1.00 91.50 362 ILE A CA 1
ATOM 2848 C C . ILE A 1 362 ? -8.689 -3.082 -17.778 1.00 91.50 362 ILE A C 1
ATOM 2850 O O . ILE A 1 362 ? -9.702 -2.574 -18.262 1.00 91.50 362 ILE A O 1
ATOM 2854 N N . GLY A 1 363 ? -8.680 -3.611 -16.554 1.00 91.94 363 GLY A N 1
ATOM 2855 C CA . GLY A 1 363 ? -9.808 -3.533 -15.629 1.00 91.94 363 GLY A CA 1
ATOM 2856 C C . GLY A 1 363 ? -10.161 -2.097 -15.223 1.00 91.94 363 GLY A C 1
ATOM 2857 O O . GLY A 1 363 ? -9.414 -1.146 -15.462 1.00 91.94 363 GLY A O 1
ATOM 2858 N N . GLN A 1 364 ? -11.300 -1.927 -14.553 1.00 94.00 364 GLN A N 1
ATOM 2859 C CA . GLN A 1 364 ? -11.809 -0.619 -14.137 1.00 94.00 364 GLN A CA 1
ATOM 2860 C C . GLN A 1 364 ? -10.844 0.115 -13.195 1.00 94.00 364 GLN A C 1
ATOM 2862 O O . GLN A 1 364 ? -10.243 -0.473 -12.303 1.00 94.00 364 GLN A O 1
ATOM 2867 N N . THR A 1 365 ? -10.727 1.433 -13.340 1.00 94.25 365 THR A N 1
ATOM 2868 C CA . THR A 1 365 ? -9.837 2.228 -12.472 1.00 94.25 365 THR A CA 1
ATOM 2869 C C . THR A 1 365 ? -10.442 2.506 -11.087 1.00 94.25 365 THR A C 1
ATOM 2871 O O . THR A 1 365 ? -9.696 2.768 -10.145 1.00 94.25 365 THR A O 1
ATOM 2874 N N . SER A 1 366 ? -11.771 2.390 -10.945 1.00 95.44 366 SER A N 1
ATOM 2875 C CA . SER A 1 366 ? -12.510 2.638 -9.695 1.00 95.44 366 SER A CA 1
ATOM 2876 C C . SER A 1 366 ? -11.874 1.943 -8.490 1.00 95.44 366 SER A C 1
ATOM 2878 O O . SER A 1 366 ? -11.510 0.770 -8.566 1.00 95.44 366 SER A O 1
ATOM 2880 N N . ILE A 1 367 ? -11.792 2.635 -7.353 1.00 95.69 367 ILE A N 1
ATOM 2881 C CA . ILE A 1 367 ? -11.319 2.057 -6.081 1.00 95.69 367 ILE A CA 1
ATOM 2882 C C . ILE A 1 367 ? -12.250 0.964 -5.539 1.00 95.69 367 ILE A C 1
ATOM 2884 O O . ILE A 1 367 ? -11.806 0.112 -4.780 1.00 95.69 367 ILE A O 1
ATOM 2888 N N . PHE A 1 368 ? -13.514 0.955 -5.970 1.00 96.44 368 PHE A N 1
ATOM 2889 C CA . PHE A 1 368 ? -14.518 -0.041 -5.580 1.00 96.44 368 PHE A CA 1
ATOM 2890 C C . PHE A 1 368 ? -14.609 -1.218 -6.555 1.00 96.44 368 PHE A C 1
ATOM 2892 O O . PHE A 1 368 ? -15.465 -2.081 -6.397 1.00 96.44 368 PHE A O 1
ATOM 2899 N N . ALA A 1 369 ? -13.774 -1.250 -7.598 1.00 95.19 369 ALA A N 1
ATOM 2900 C CA . ALA A 1 369 ? -13.806 -2.336 -8.567 1.00 95.19 369 ALA A CA 1
ATOM 2901 C C . ALA A 1 369 ? -13.555 -3.680 -7.863 1.00 95.19 369 ALA A C 1
ATOM 2903 O O . ALA A 1 369 ? -12.514 -3.845 -7.231 1.00 95.19 369 ALA A O 1
ATOM 2904 N N . ASN A 1 370 ? -14.510 -4.609 -7.979 1.00 93.88 370 ASN A N 1
ATOM 2905 C CA . ASN A 1 370 ? -14.508 -5.927 -7.329 1.00 93.88 370 ASN A CA 1
ATOM 2906 C C . ASN A 1 370 ? -14.498 -5.916 -5.786 1.00 93.88 370 ASN A C 1
ATOM 2908 O O . ASN A 1 370 ? -14.227 -6.951 -5.184 1.00 93.88 370 ASN A O 1
ATOM 2912 N N . LEU A 1 371 ? -14.790 -4.777 -5.149 1.00 95.25 371 LEU A N 1
ATOM 2913 C CA . LEU A 1 371 ? -15.036 -4.750 -3.708 1.00 95.25 371 LEU A CA 1
ATOM 2914 C C . LEU A 1 371 ? -16.377 -5.438 -3.424 1.00 95.25 371 LEU A C 1
ATOM 2916 O O . LEU A 1 371 ? -17.336 -5.224 -4.166 1.00 95.25 371 LEU A O 1
ATOM 2920 N N . ASP A 1 372 ? -16.442 -6.259 -2.380 1.00 93.56 372 ASP A N 1
ATOM 2921 C CA . ASP A 1 372 ? -17.682 -6.926 -1.995 1.00 93.56 372 ASP A CA 1
ATOM 2922 C C . ASP A 1 372 ? -18.718 -5.931 -1.445 1.00 93.56 372 ASP A C 1
ATOM 2924 O O . ASP A 1 372 ? -18.378 -4.866 -0.915 1.00 93.56 372 ASP A O 1
ATOM 2928 N N . ASP A 1 373 ? -19.994 -6.299 -1.561 1.00 93.88 373 ASP A N 1
ATOM 2929 C CA . ASP A 1 373 ? -21.105 -5.429 -1.175 1.00 93.88 373 ASP A CA 1
ATOM 2930 C C . ASP A 1 373 ? -21.076 -5.082 0.320 1.00 93.88 373 ASP A C 1
ATOM 2932 O O . ASP A 1 373 ? -21.357 -3.942 0.674 1.00 93.88 373 ASP A O 1
ATOM 2936 N N . ALA A 1 374 ? -20.673 -6.007 1.200 1.00 92.25 374 ALA A N 1
ATOM 2937 C CA . ALA A 1 374 ? -20.648 -5.749 2.640 1.00 92.25 374 ALA A CA 1
ATOM 2938 C C . ALA A 1 374 ? -19.585 -4.698 3.005 1.00 92.25 374 ALA A C 1
ATOM 2940 O O . ALA A 1 374 ? -19.866 -3.750 3.744 1.00 92.25 374 ALA A O 1
ATOM 2941 N N . SER A 1 375 ? -18.382 -4.805 2.434 1.00 93.88 375 SER A N 1
ATOM 2942 C CA . SER A 1 375 ? -17.331 -3.793 2.581 1.00 93.88 375 SER A CA 1
ATOM 2943 C C . SER A 1 375 ? -17.745 -2.449 1.974 1.00 93.88 375 SER A C 1
ATOM 2945 O O . SER A 1 375 ? -17.515 -1.393 2.573 1.00 93.88 375 SER A O 1
ATOM 2947 N N . PHE A 1 376 ? -18.394 -2.462 0.806 1.00 94.12 376 PHE A N 1
ATOM 2948 C CA . PHE A 1 376 ? -18.907 -1.249 0.168 1.00 94.12 376 PHE A CA 1
ATOM 2949 C C . PHE A 1 376 ? -19.996 -0.562 1.007 1.00 94.12 376 PHE A C 1
ATOM 2951 O O . PHE A 1 376 ? -19.979 0.663 1.173 1.00 94.12 376 PHE A O 1
ATOM 2958 N N . GLU A 1 377 ? -20.924 -1.332 1.573 1.00 94.25 377 GLU A N 1
ATOM 2959 C CA . GLU A 1 377 ? -21.979 -0.850 2.464 1.00 94.25 377 GLU A CA 1
ATOM 2960 C C . GLU A 1 377 ? -21.396 -0.243 3.744 1.00 94.25 377 GLU A C 1
ATOM 2962 O O . GLU A 1 377 ? -21.794 0.863 4.119 1.00 94.25 377 GLU A O 1
ATOM 2967 N N . ALA A 1 378 ? -20.396 -0.881 4.363 1.00 91.62 378 ALA A N 1
ATOM 2968 C CA . ALA A 1 378 ? -19.719 -0.356 5.551 1.00 91.62 378 ALA A CA 1
ATOM 2969 C C 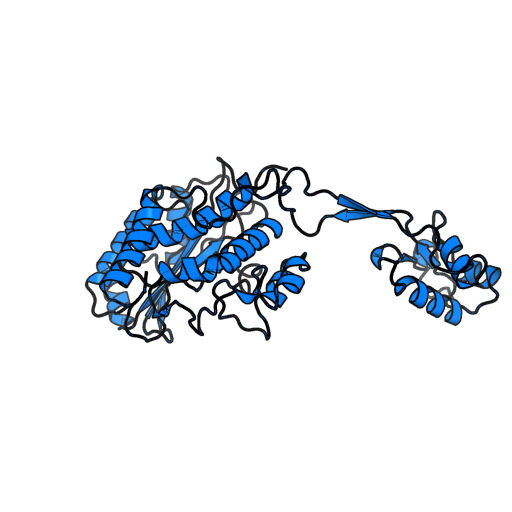. ALA A 1 378 ? -19.062 1.015 5.292 1.00 91.62 378 ALA A C 1
ATOM 2971 O O . ALA A 1 378 ? -19.203 1.953 6.086 1.00 91.62 378 ALA A O 1
ATOM 2972 N N . LEU A 1 379 ? -18.395 1.177 4.144 1.00 91.25 379 LEU A N 1
ATOM 2973 C CA . LEU A 1 379 ? -17.820 2.460 3.721 1.00 91.25 379 LEU A CA 1
ATOM 2974 C C . LEU A 1 379 ? -18.907 3.499 3.417 1.00 91.25 379 LEU A C 1
ATOM 2976 O O . LEU A 1 379 ? -18.764 4.685 3.735 1.00 91.25 379 LEU A O 1
ATOM 2980 N N . THR A 1 380 ? -19.998 3.075 2.782 1.00 92.62 380 THR A N 1
ATOM 2981 C CA . THR A 1 380 ? -21.102 3.954 2.381 1.00 92.62 380 THR A CA 1
ATOM 2982 C C . THR A 1 380 ? -21.898 4.452 3.580 1.00 92.62 380 THR A C 1
ATOM 2984 O O . THR A 1 380 ? -22.245 5.633 3.614 1.00 92.62 380 THR A O 1
ATOM 2987 N N . ALA A 1 381 ? -22.112 3.618 4.599 1.00 91.19 381 ALA A N 1
ATOM 2988 C CA . ALA A 1 381 ? -22.776 4.005 5.841 1.00 91.19 381 ALA A CA 1
ATOM 2989 C C . ALA A 1 381 ? -22.114 5.245 6.460 1.00 91.19 381 ALA A C 1
ATOM 2991 O O . ALA A 1 381 ? -22.786 6.215 6.807 1.00 91.19 381 ALA A O 1
ATOM 2992 N N . ARG A 1 382 ? -20.777 5.289 6.476 1.00 84.56 382 ARG A N 1
ATOM 2993 C CA . ARG A 1 382 ? -20.031 6.455 6.963 1.00 84.56 382 ARG A CA 1
ATOM 2994 C C . ARG A 1 382 ? -20.235 7.706 6.109 1.00 84.56 382 ARG A C 1
ATOM 2996 O O . ARG A 1 382 ? -20.364 8.807 6.645 1.00 84.56 382 ARG A O 1
ATOM 3003 N N . ARG A 1 383 ? -20.256 7.557 4.784 1.00 90.19 383 ARG A N 1
ATOM 3004 C CA . ARG A 1 383 ? -20.533 8.670 3.863 1.00 90.19 383 ARG A CA 1
ATOM 3005 C C . ARG A 1 383 ? -21.927 9.252 4.113 1.00 90.19 383 ARG A C 1
ATOM 3007 O O . ARG A 1 383 ? -22.073 10.471 4.164 1.00 90.19 383 ARG A O 1
ATOM 3014 N N . LEU A 1 384 ? -22.928 8.393 4.309 1.00 92.00 384 LEU A N 1
ATOM 3015 C CA . LEU A 1 384 ? -24.301 8.801 4.616 1.00 92.00 384 LEU A CA 1
ATOM 3016 C C . LEU A 1 384 ? -24.386 9.539 5.955 1.00 92.00 384 LEU A C 1
ATOM 3018 O O . LEU A 1 384 ? -24.926 10.640 5.992 1.00 92.00 384 LEU A O 1
ATOM 3022 N N . GLU A 1 385 ? -23.743 9.033 7.011 1.00 88.88 385 GLU A N 1
ATOM 3023 C CA . GLU A 1 385 ? -23.668 9.735 8.302 1.00 88.88 385 GLU A CA 1
ATOM 3024 C C . GLU A 1 385 ? -23.074 11.141 8.169 1.00 88.88 385 GLU A C 1
ATOM 3026 O O . GLU A 1 385 ? -23.507 12.085 8.832 1.00 88.88 385 GLU A O 1
ATOM 3031 N N . ARG A 1 386 ? -22.069 11.317 7.304 1.00 86.31 386 ARG A N 1
ATOM 3032 C CA . ARG A 1 386 ? -21.472 12.634 7.068 1.00 86.31 386 ARG A CA 1
ATOM 303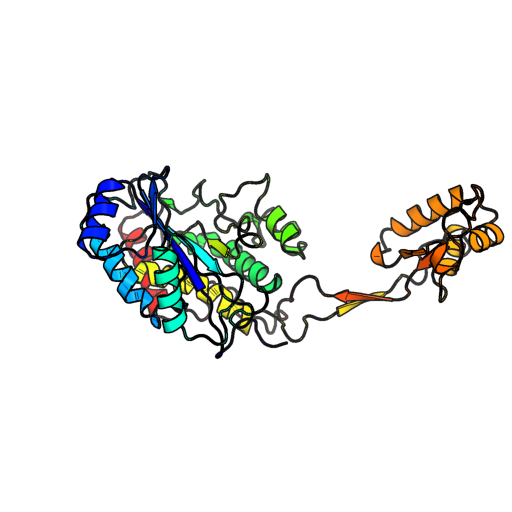3 C C . ARG A 1 386 ? -22.425 13.598 6.380 1.00 86.31 386 ARG A C 1
ATOM 3035 O O . ARG A 1 386 ? -22.401 14.781 6.731 1.00 86.31 386 ARG A O 1
ATOM 3042 N N . ILE A 1 387 ? -23.220 13.106 5.432 1.00 90.88 387 ILE A N 1
ATOM 3043 C CA . ILE A 1 387 ? -24.262 13.879 4.747 1.00 90.88 387 ILE A CA 1
ATOM 3044 C C . ILE A 1 387 ? -25.348 14.275 5.750 1.00 90.88 387 ILE A C 1
ATOM 3046 O O . ILE A 1 387 ? -25.686 15.451 5.849 1.00 90.88 387 ILE A O 1
ATOM 3050 N N . GLU A 1 388 ? -25.825 13.328 6.559 1.00 91.88 388 GLU A N 1
ATOM 3051 C CA . GLU A 1 388 ? -26.831 13.570 7.600 1.00 91.88 388 GLU A CA 1
ATOM 3052 C C . GLU A 1 388 ? -26.359 14.596 8.639 1.00 91.88 388 GLU A C 1
ATOM 3054 O O . GLU A 1 388 ? -27.125 15.464 9.058 1.00 91.88 388 GLU A O 1
ATOM 3059 N N . ARG A 1 389 ? -25.074 14.556 9.014 1.00 87.69 389 ARG A N 1
ATOM 3060 C CA . ARG A 1 389 ? -24.445 15.529 9.925 1.00 87.69 389 ARG A CA 1
ATOM 3061 C C . ARG A 1 389 ? -24.082 16.863 9.254 1.00 87.69 389 ARG A C 1
ATOM 3063 O O . ARG A 1 389 ? -23.544 17.741 9.924 1.00 87.69 389 ARG A O 1
ATOM 3070 N N . GLY A 1 390 ? -24.307 17.022 7.947 1.00 87.88 390 GLY A N 1
ATOM 3071 C CA . GLY A 1 390 ? -23.967 18.237 7.193 1.00 87.88 390 GLY A CA 1
ATOM 3072 C C . GLY A 1 390 ? -22.462 18.488 7.023 1.00 87.88 390 GLY A C 1
ATOM 3073 O O . GLY A 1 390 ? -22.049 19.600 6.702 1.00 87.88 390 GLY A O 1
ATOM 3074 N N . THR A 1 391 ? -21.625 17.469 7.239 1.00 83.94 391 THR A N 1
ATOM 3075 C CA . THR A 1 391 ? -20.154 17.537 7.089 1.00 83.94 391 THR A CA 1
ATOM 3076 C C . THR A 1 391 ? -19.665 17.113 5.699 1.00 83.94 391 THR A C 1
ATOM 3078 O O . THR A 1 391 ? -18.458 17.090 5.430 1.00 83.94 391 THR A O 1
ATOM 3081 N N . LEU A 1 392 ? -20.600 16.739 4.826 1.00 86.25 392 LEU A N 1
ATOM 3082 C CA . LEU A 1 392 ? -20.401 16.441 3.415 1.00 86.25 392 LEU A CA 1
ATOM 3083 C C . LEU A 1 392 ? -21.653 16.891 2.649 1.00 86.25 392 LEU A C 1
ATOM 3085 O O . LEU A 1 392 ? -22.768 16.628 3.092 1.00 86.25 392 LEU A O 1
ATOM 3089 N N . SER A 1 393 ? -21.476 17.583 1.524 1.00 81.88 393 SER A N 1
ATOM 3090 C CA . SER A 1 393 ? -22.572 17.926 0.610 1.00 81.88 393 SER A CA 1
ATOM 3091 C C . SER A 1 393 ? -22.775 16.821 -0.426 1.00 81.88 393 SER A C 1
ATOM 3093 O O . SER A 1 393 ? -21.803 16.171 -0.811 1.00 81.88 393 SER A O 1
ATOM 3095 N N . LEU A 1 394 ? -24.021 16.641 -0.876 1.00 66.94 394 LEU A N 1
ATOM 3096 C CA . LEU A 1 394 ? -24.367 15.759 -1.997 1.00 66.94 394 LEU A CA 1
ATOM 3097 C C . LEU A 1 394 ? -23.805 16.248 -3.333 1.00 66.94 394 LEU A C 1
ATOM 3099 O O . LEU A 1 394 ? -23.748 17.486 -3.528 1.00 66.94 394 LEU A O 1
#

Sequence (394 aa):
MTSFTNENNFLTMGFEWEASGSTTEVRRALRDADIDWVKVESEHCGVEVVFPPFPMPMASSTARDDIKSVLELFSGLNVSVENGNNCGGHVHLGNVAIENMSPQAFWEASKDAMRGGDFISVDDQNRSSQMPAGLLKDVIRRYALHQPQISEHLPPSRSRSTWAMPIDRLAPSGRDHRAFEAADTIESIHSVLHRNGSRYHAICLERAWNNGTIEFRQGASLCDIDRLAGWLELIHNLFIYSDHYRLDHDNSGMTVIQSPERLHRRGSRLDVVYQMCRTIGGATTRDIMDATGNTAGDVRRMISEIRNHADMETDLLETLTQQHYNHRYGESGGAYDLGGYAVHTEIERGNGITQLLPDNRIGQTSIFANLDDASFEALTARRLERIERGTLSL

Foldseek 3Di:
DDFQDDPQWWKKKKKKFAWADALVQLVVLCVVVVNLQWDWDQDQRGIIIIHAIATPPPVPAPVLVVLLVSLVSVVPDPIGQPPLSLTWIKMWIFQWIFGPADRHRQNVQQSVQSSVVHHDDDDPRGIDPGHFPQLVLLLLQLCLQCVVVLCLLAPVSLNCHQQAHHNVLCYPVHVLVVQSVPDLAPVSNQCSQQPVNDQRHQWGCPCCVVPRIIMRGSHTNDSDSLLVSLVVLLSRCSSVQCRPFWFDPVPLFWDKDFQDPAQDDPPDLLRVQQVQQADVLHDWLVVSCVVRVDASVVSVVSLVVQCPRPRDPNVQKDKFDLVSVPHDPPPCVPGPGSIGMHGYRIDTHRRSGGHTDDPVRGDDSHSCGPRDPSSVVSSVVSSVVCVVVVVDPD

Radius of gyration: 27.69 Å; chains: 1; bounding box: 80×41×76 Å